Protein AF-0000000086681683 (afdb_homodimer)

Organism: NCBI:txid175570

Sequence (428 aa):
MKRRTIDIMFSLGAVVLAGLLLVAGLVLTSNANFANDYVQDQLAQQNITFKTADTLTEEERRSDCLVKYAGQKLTTGKQAEC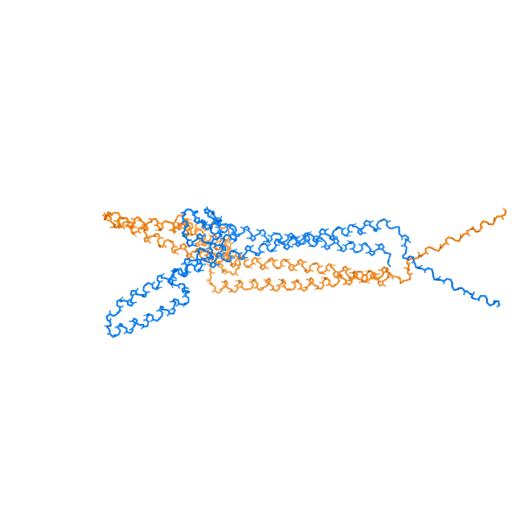YANEFIGLHLKSTAGGRTYAELGAVQTDLRAKIATAQQTNDPALADLQKQLTEVNAQRETVFKGETLRGLLLTSYGFSEFGAKAGQAATVAYLAAALLALLGIAGFAHAFVTPKSKGFAVPEPAAEKEAVTTMKRRTIDIMFSLGAVVLAGLLLVAGLVLTSNANFANDYVQDQLAQQNITFKTADTLTEEERRSDCLVKYAGQKLTTGKQAECYANEFIGLHLKSTAGGRTYAELGAVQTDLRAKIATAQQTNDPALADLQKQLTEVNAQRETVFKGETLRGLLLTSYGFSEFGAKAGQAATVAYLAAALLALLGIAGFAHAFVTPKSKGFAVPEPAAEKEAVTT

Secondary structure (DSSP, 8-state):
--HHHHHHHHHHHHHHHHHHHHHHHHHHHHHHHHHHHHHHHHHHHHT-BPPPGGG--HHHHT-HHHHHTTT-B--SHHHHHHIIIIIIHHHHHHGGGG--HHHHHHHHHHHHHHHHHHHHHT-TTHHHHHHHHHHHHHHHHHHHHHHHHHHHHHHHHHHHHHHHHHHHHHHHHHHHHHHHHHHHHHHHHHHHHS-TT-----------------/--HHHHHHHHHHHHHHHHHHHHHHHHHHHHHHHHHHHHHHHHHHHHT-BPPPGGG--HHHHT-HHHHHTTT-B--SHHHHHHIIIIIIHHHHHHGGGG--HHHHHHHHHHHHHHHHHHHHHT-TTHHHHHHHHHHHHHHHHHHHHHHHHHHHHHHHHHHHHHHHHHHHHHHHHHHHHHHHHHHHHHHHHHHHHS-TT-----------------

Solvent-accessible surface area (backbone atoms only — not comparable to full-atom values): 21533 Å² total; per-residue (Å²): 88,56,60,49,56,48,31,45,49,54,16,49,50,26,38,52,51,14,50,51,27,41,51,49,16,50,52,26,38,52,49,14,48,48,31,44,50,51,41,26,54,55,33,47,70,48,57,40,62,41,60,39,71,88,70,52,49,78,75,47,57,71,36,66,60,55,54,72,44,33,58,34,72,40,41,45,32,68,49,26,40,41,46,24,57,60,47,49,42,50,52,42,42,70,36,75,77,45,54,48,56,71,56,43,48,51,52,49,53,52,46,52,53,51,40,53,54,23,66,76,66,68,39,86,57,37,66,58,46,51,52,49,45,53,51,49,53,54,42,36,52,49,39,45,53,48,50,50,52,28,49,54,28,42,50,40,20,50,45,28,49,53,11,52,51,28,36,52,52,15,51,51,25,42,51,51,16,52,52,31,37,50,52,12,51,50,29,43,53,49,40,70,65,50,62,88,65,71,28,57,62,51,77,72,76,77,77,77,76,71,74,71,83,119,130,58,46,62,56,54,37,49,49,52,20,49,51,28,38,52,52,15,50,52,28,39,51,50,16,53,52,27,40,52,50,13,49,48,31,44,48,51,41,26,52,55,33,46,73,65,67,44,64,43,61,39,70,89,69,52,49,77,74,47,57,70,35,66,60,54,55,71,44,33,58,33,72,39,40,45,32,70,50,26,38,42,45,23,54,61,48,48,41,50,52,42,42,69,37,74,81,44,50,35,50,56,50,43,47,54,54,50,54,53,46,52,53,50,38,55,53,22,62,77,65,66,41,87,59,34,64,57,47,50,51,50,46,53,51,50,50,54,44,36,51,51,38,42,56,46,52,49,53,26,50,53,30,42,49,40,21,50,44,27,48,51,10,53,50,28,37,52,50,13,50,52,25,43,53,51,15,50,51,28,37,52,52,16,50,52,37,48,54,49,57,69,66,31,61,83,72,70,45,14,58,45,75,72,73,74,75,74,74,72,75,71,79,118

Structure (mmCIF, N/CA/C/O backbone):
data_AF-0000000086681683-model_v1
#
loop_
_entity.id
_entity.type
_entity.pdbx_description
1 polymer 'Four helix bundle sensory module for signal transduction'
#
loop_
_atom_site.group_PDB
_atom_site.id
_atom_site.type_symbol
_atom_site.label_atom_id
_atom_site.label_alt_id
_atom_site.label_comp_id
_atom_site.label_asym_id
_atom_site.label_entity_id
_atom_site.label_seq_id
_atom_site.pdbx_PDB_ins_code
_atom_site.Cartn_x
_atom_site.Cartn_y
_atom_site.Cartn_z
_atom_site.occupancy
_atom_site.B_iso_or_equiv
_atom_site.auth_seq_id
_atom_site.auth_comp_id
_atom_site.auth_asym_id
_atom_site.auth_atom_id
_atom_site.pdbx_PDB_model_num
ATOM 1 N N . MET A 1 1 ? 8.195 -53.75 -22.547 1 42.09 1 MET A N 1
ATOM 2 C CA . MET A 1 1 ? 7.473 -52.656 -23.188 1 42.09 1 MET A CA 1
ATOM 3 C C . MET A 1 1 ? 8.273 -52.094 -24.359 1 42.09 1 MET A C 1
ATOM 5 O O . MET A 1 1 ? 9.5 -52.062 -24.312 1 42.09 1 MET A O 1
ATOM 9 N N . LYS A 1 2 ? 7.73 -52.062 -25.438 1 54.22 2 LYS A N 1
ATOM 10 C CA . LYS A 1 2 ? 8.391 -51.625 -26.672 1 54.22 2 LYS A CA 1
ATOM 11 C C . LYS A 1 2 ? 8.859 -50.188 -26.547 1 54.22 2 LYS A C 1
ATOM 13 O O . LYS A 1 2 ? 8.25 -49.375 -25.828 1 54.22 2 LYS A O 1
ATOM 18 N N . ARG A 1 3 ? 10.078 -49.906 -26.672 1 60.25 3 ARG A N 1
ATOM 19 C CA . ARG A 1 3 ? 10.672 -48.562 -26.703 1 60.25 3 ARG A CA 1
ATOM 20 C C . ARG A 1 3 ? 9.656 -47.531 -27.156 1 60.25 3 ARG A C 1
ATOM 22 O O . ARG A 1 3 ? 9.594 -46.438 -26.594 1 60.25 3 ARG A O 1
ATOM 29 N N . ARG A 1 4 ? 8.812 -47.969 -27.984 1 61.84 4 ARG A N 1
ATOM 30 C CA . ARG A 1 4 ? 7.797 -47.062 -28.531 1 61.84 4 ARG A CA 1
ATOM 31 C C . ARG A 1 4 ? 6.797 -46.656 -27.453 1 61.84 4 ARG A C 1
ATOM 33 O O . ARG A 1 4 ? 6.395 -45.5 -27.375 1 61.84 4 ARG A O 1
ATOM 40 N N . THR A 1 5 ? 6.438 -47.594 -26.641 1 62.5 5 THR A N 1
ATOM 41 C CA . THR A 1 5 ? 5.465 -47.312 -25.578 1 62.5 5 THR A CA 1
ATOM 42 C C . THR A 1 5 ? 6.055 -46.344 -24.547 1 62.5 5 THR A C 1
ATOM 44 O O . THR A 1 5 ? 5.379 -45.438 -24.094 1 62.5 5 THR A O 1
ATOM 47 N N . ILE A 1 6 ? 7.297 -46.594 -24.25 1 64.69 6 ILE A N 1
ATOM 48 C CA . ILE A 1 6 ? 7.98 -45.719 -23.297 1 64.69 6 ILE A CA 1
ATOM 49 C C . ILE A 1 6 ? 8.102 -44.312 -23.859 1 64.69 6 ILE A C 1
ATOM 51 O O . ILE A 1 6 ? 7.84 -43.312 -23.156 1 64.69 6 ILE A O 1
ATOM 55 N N . ASP A 1 7 ? 8.461 -44.188 -25.094 1 66.88 7 ASP A N 1
ATOM 56 C CA . ASP A 1 7 ? 8.586 -42.906 -25.75 1 66.88 7 ASP A CA 1
ATOM 57 C C . ASP A 1 7 ? 7.254 -42.156 -25.766 1 66.88 7 ASP A C 1
ATOM 59 O O . ASP A 1 7 ? 7.215 -40.938 -25.547 1 66.88 7 ASP A O 1
ATOM 63 N N . ILE A 1 8 ? 6.219 -42.906 -25.906 1 67.19 8 ILE A N 1
ATOM 64 C CA . ILE A 1 8 ? 4.895 -42.281 -25.953 1 67.19 8 ILE A CA 1
ATOM 65 C C . ILE A 1 8 ? 4.496 -41.812 -24.562 1 67.19 8 ILE A C 1
ATOM 67 O O . ILE A 1 8 ? 3.953 -40.719 -24.406 1 67.19 8 ILE A O 1
ATOM 71 N N . MET A 1 9 ? 4.758 -42.594 -23.578 1 69 9 MET A N 1
ATOM 72 C CA . MET A 1 9 ? 4.414 -42.219 -22.219 1 69 9 MET A CA 1
ATOM 73 C C . MET A 1 9 ? 5.211 -41 -21.781 1 69 9 MET A C 1
ATOM 75 O O . MET A 1 9 ? 4.656 -40.062 -21.172 1 69 9 MET A O 1
ATOM 79 N N . PHE A 1 10 ? 6.504 -41.031 -22.031 1 68.88 10 PHE A N 1
ATOM 80 C CA . PHE A 1 10 ? 7.34 -39.906 -21.688 1 68.88 10 PHE A CA 1
ATOM 81 C C . PHE A 1 10 ? 6.879 -38.656 -22.453 1 68.88 10 PHE A C 1
ATOM 83 O O . PHE A 1 10 ? 6.844 -37.562 -21.891 1 68.88 10 PHE A O 1
ATOM 90 N N . SER A 1 11 ? 6.504 -38.906 -23.641 1 71.56 11 SER A N 1
ATOM 91 C CA . SER A 1 11 ? 6.062 -37.781 -24.469 1 71.56 11 SER A CA 1
ATOM 92 C C . SER A 1 11 ? 4.723 -37.219 -23.984 1 71.56 11 SER A C 1
ATOM 94 O O . SER A 1 11 ? 4.527 -36 -23.922 1 71.56 11 SER A O 1
ATOM 96 N N . LEU A 1 12 ? 3.928 -38.156 -23.609 1 73.31 12 LEU A N 1
ATOM 97 C CA . LEU A 1 12 ? 2.633 -37.719 -23.094 1 73.31 12 LEU A CA 1
ATOM 98 C C . LEU A 1 1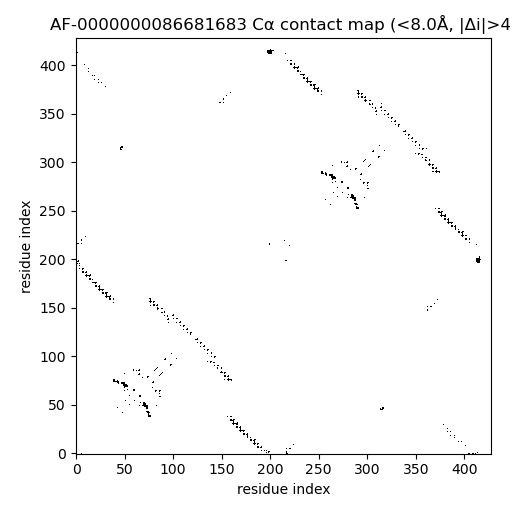2 ? 2.797 -37 -21.75 1 73.31 12 LEU A C 1
ATOM 100 O O . LEU A 1 12 ? 2.146 -35.969 -21.516 1 73.31 12 LEU A O 1
ATOM 104 N N . GLY A 1 13 ? 3.627 -37.562 -20.891 1 73.62 13 GLY A N 1
ATOM 105 C CA . GLY A 1 13 ? 3.92 -36.875 -19.641 1 73.62 13 GLY A CA 1
ATOM 106 C C . GLY A 1 13 ? 4.48 -35.5 -19.812 1 73.62 13 GLY A C 1
ATOM 107 O O . GLY A 1 13 ? 4.078 -34.562 -19.109 1 73.62 13 GLY A O 1
ATOM 108 N N . ALA A 1 14 ? 5.355 -35.438 -20.75 1 75.19 14 ALA A N 1
ATOM 109 C CA . ALA A 1 14 ? 5.98 -34.125 -21.031 1 75.19 14 ALA A CA 1
ATOM 110 C C . ALA A 1 14 ? 4.949 -33.125 -21.516 1 75.19 14 ALA A C 1
ATOM 112 O O . ALA A 1 14 ? 4.98 -31.953 -21.125 1 75.19 14 ALA A O 1
ATOM 113 N N . VAL A 1 15 ? 4.039 -33.5 -22.25 1 79 15 VAL A N 1
ATOM 114 C CA . VAL A 1 15 ? 3.025 -32.625 -22.812 1 79 15 VAL A CA 1
ATOM 115 C C . VAL A 1 15 ? 2.062 -32.188 -21.719 1 79 15 VAL A C 1
ATOM 117 O O . VAL A 1 15 ? 1.674 -31.016 -21.656 1 79 15 VAL A O 1
ATOM 120 N N . VAL A 1 16 ? 1.761 -33.156 -20.922 1 78.75 16 VAL A N 1
ATOM 121 C CA . VAL A 1 16 ? 0.862 -32.844 -19.812 1 78.75 16 VAL A CA 1
ATOM 122 C C . VAL A 1 16 ? 1.533 -31.828 -18.875 1 78.75 16 VAL A C 1
ATOM 124 O O . VAL A 1 16 ? 0.912 -30.859 -18.453 1 78.75 16 VAL A O 1
ATOM 127 N N . LEU A 1 17 ? 2.793 -32.031 -18.578 1 79.12 17 LEU A N 1
ATOM 128 C CA . LEU A 1 17 ? 3.537 -31.125 -17.719 1 79.12 17 LEU A CA 1
ATOM 129 C C . LEU A 1 17 ? 3.67 -29.75 -18.359 1 79.12 17 LEU A C 1
ATOM 131 O O . LEU A 1 17 ? 3.592 -28.734 -17.672 1 79.12 17 LEU A O 1
ATOM 135 N N . ALA A 1 18 ? 3.857 -29.797 -19.578 1 84.62 18 ALA A N 1
ATOM 136 C CA . ALA A 1 18 ? 3.926 -28.531 -20.312 1 84.62 18 ALA A CA 1
ATOM 137 C C . ALA A 1 18 ? 2.613 -27.766 -20.188 1 84.62 18 ALA A C 1
ATOM 139 O O . ALA A 1 18 ? 2.615 -26.547 -20 1 84.62 18 ALA A O 1
ATOM 140 N N . GLY A 1 19 ? 1.532 -28.453 -20.297 1 86 19 GLY A N 1
ATOM 141 C CA . GLY A 1 19 ? 0.23 -27.828 -20.141 1 86 19 GLY A CA 1
ATOM 142 C C . GLY A 1 19 ? 0.028 -27.234 -18.75 1 86 19 GLY A C 1
ATOM 143 O O . GLY A 1 19 ? -0.474 -26.109 -18.625 1 86 19 GLY A O 1
ATOM 144 N N . LEU A 1 20 ? 0.449 -27.938 -17.781 1 83 20 LEU A N 1
ATOM 145 C CA . LEU A 1 20 ? 0.34 -27.469 -16.406 1 83 20 LEU A CA 1
ATOM 146 C C . LEU A 1 20 ? 1.188 -26.219 -16.188 1 83 20 LEU A C 1
ATOM 148 O O . LEU A 1 20 ? 0.755 -25.281 -15.523 1 83 20 LEU A O 1
ATOM 152 N N . LEU A 1 21 ? 2.385 -26.219 -16.672 1 84.38 21 LEU A N 1
ATOM 153 C CA . LEU A 1 21 ? 3.266 -25.062 -16.547 1 84.38 21 LEU A CA 1
ATOM 154 C C . LEU A 1 21 ? 2.688 -23.875 -17.297 1 84.38 21 LEU A C 1
ATOM 156 O O . LEU A 1 21 ? 2.846 -22.734 -16.859 1 84.38 21 LEU A O 1
ATOM 160 N N . LEU A 1 22 ? 2.023 -24.156 -18.359 1 89.75 22 LEU A N 1
ATOM 161 C CA . LEU A 1 22 ? 1.377 -23.078 -19.094 1 89.75 22 LEU A CA 1
ATOM 162 C C . LEU A 1 22 ? 0.271 -22.438 -18.25 1 89.75 22 LEU A C 1
ATOM 164 O O . LEU A 1 22 ? 0.168 -21.219 -18.188 1 89.75 22 LEU A O 1
ATOM 168 N N . VAL A 1 23 ? -0.489 -23.328 -17.672 1 86.88 23 VAL A N 1
ATOM 169 C CA . VAL A 1 23 ? -1.563 -22.828 -16.812 1 86.88 23 VAL A CA 1
ATOM 170 C C . VAL A 1 23 ? -0.975 -22.047 -15.648 1 86.88 23 VAL A C 1
ATOM 172 O O . VAL A 1 23 ? -1.451 -20.953 -15.312 1 86.88 23 VAL A O 1
ATOM 175 N N . ALA A 1 24 ? 0.074 -22.547 -15.047 1 85 24 ALA A N 1
ATOM 176 C CA . ALA A 1 24 ? 0.754 -21.844 -13.953 1 85 24 ALA A CA 1
ATOM 177 C C . ALA A 1 24 ? 1.292 -20.5 -14.414 1 85 24 ALA A C 1
ATOM 179 O O . ALA A 1 24 ? 1.186 -19.5 -13.688 1 85 24 ALA A O 1
ATOM 180 N N . GLY A 1 25 ? 1.896 -20.516 -15.539 1 87.31 25 GLY A N 1
ATOM 181 C CA . GLY A 1 25 ? 2.377 -19.25 -16.094 1 87.31 25 GLY A CA 1
ATOM 182 C C . GLY A 1 25 ? 1.28 -18.219 -16.281 1 87.31 25 GLY A C 1
ATOM 183 O O . GLY A 1 25 ? 1.468 -17.047 -15.969 1 87.31 25 GLY A O 1
ATOM 184 N N . LEU A 1 26 ? 0.166 -18.703 -16.734 1 89.75 26 LEU A N 1
ATOM 185 C CA . LEU A 1 26 ? -0.966 -17.812 -16.938 1 89.75 26 LEU A CA 1
ATOM 186 C C . LEU A 1 26 ? -1.463 -17.234 -15.617 1 89.75 26 LEU A C 1
ATOM 188 O O . LEU A 1 26 ? -1.787 -16.047 -15.531 1 89.75 26 LEU A O 1
ATOM 192 N N . VAL A 1 27 ? -1.498 -18.031 -14.625 1 84.88 27 VAL A N 1
ATOM 193 C CA . VAL A 1 27 ? -1.917 -17.594 -13.305 1 84.88 27 VAL A CA 1
ATOM 194 C C . VAL A 1 27 ? -0.92 -16.562 -12.766 1 84.88 27 VAL A C 1
ATOM 196 O O . VAL A 1 27 ? -1.315 -15.508 -12.258 1 84.88 27 VAL A O 1
ATOM 199 N N . LEU A 1 28 ? 0.362 -16.859 -12.875 1 87.56 28 LEU A N 1
ATOM 200 C CA . LEU A 1 28 ? 1.403 -15.945 -12.406 1 87.56 28 LEU A CA 1
ATOM 201 C C . LEU A 1 28 ? 1.37 -14.633 -13.172 1 87.56 28 LEU A C 1
ATOM 203 O O . LEU A 1 28 ? 1.589 -13.562 -12.594 1 87.56 28 LEU A O 1
ATOM 207 N N . THR A 1 29 ? 1.09 -14.766 -14.469 1 90.69 29 THR A N 1
ATOM 208 C CA . THR A 1 29 ? 0.964 -13.547 -15.266 1 90.69 29 THR A CA 1
ATOM 209 C C . THR A 1 29 ? -0.213 -12.703 -14.789 1 90.69 29 THR A C 1
ATOM 211 O O . THR A 1 29 ? -0.102 -11.484 -14.672 1 90.69 29 THR A O 1
ATOM 214 N N . SER A 1 30 ? -1.309 -13.359 -14.531 1 88.06 30 SER A N 1
ATOM 215 C CA . SER A 1 30 ? -2.484 -12.664 -14.023 1 88.06 30 SER A CA 1
ATOM 216 C C . SER A 1 30 ? -2.188 -11.977 -12.695 1 88.06 30 SER A C 1
ATOM 218 O O . SER A 1 30 ? -2.627 -10.844 -12.469 1 88.06 30 SER A O 1
ATOM 220 N N . ASN A 1 31 ? -1.464 -12.602 -11.859 1 86.69 31 ASN A N 1
ATOM 221 C CA . ASN A 1 31 ? -1.084 -12.031 -10.57 1 86.69 31 ASN A CA 1
ATOM 222 C C . ASN A 1 31 ? -0.154 -10.836 -10.742 1 86.69 31 ASN A C 1
ATOM 224 O O . ASN A 1 31 ? -0.311 -9.812 -10.062 1 86.69 31 ASN A O 1
ATOM 228 N N . ALA A 1 32 ? 0.782 -11 -11.578 1 90 32 ALA A N 1
ATOM 229 C CA . ALA A 1 32 ? 1.729 -9.922 -11.852 1 90 32 ALA A CA 1
ATOM 230 C C . ALA A 1 32 ? 1.013 -8.688 -12.391 1 90 32 ALA A C 1
ATOM 232 O O . ALA A 1 32 ? 1.266 -7.566 -11.93 1 90 32 ALA A O 1
ATOM 233 N N . ASN A 1 33 ? 0.091 -8.969 -13.273 1 90.62 33 ASN A N 1
ATOM 234 C CA . ASN A 1 33 ? -0.658 -7.859 -13.867 1 90.62 33 ASN A CA 1
ATOM 235 C C . ASN A 1 33 ? -1.555 -7.18 -12.836 1 90.62 33 ASN A C 1
ATOM 237 O O . ASN A 1 33 ? -1.667 -5.953 -12.82 1 90.62 33 ASN A O 1
ATOM 241 N N . PHE A 1 34 ? -2.172 -7.922 -12.102 1 86.44 34 PHE A N 1
ATOM 242 C CA . PHE A 1 34 ? -3.016 -7.367 -11.047 1 86.44 34 PHE A CA 1
ATOM 243 C C . PHE A 1 34 ? -2.207 -6.457 -10.133 1 86.44 34 PHE A C 1
ATOM 245 O O . PHE A 1 34 ? -2.6 -5.316 -9.883 1 86.44 34 PHE A O 1
ATOM 252 N N . ALA A 1 35 ? -1.095 -6.93 -9.609 1 88.88 35 ALA A N 1
ATOM 253 C CA . ALA A 1 35 ? -0.259 -6.16 -8.688 1 88.88 35 ALA A CA 1
ATOM 254 C C . ALA A 1 35 ? 0.193 -4.852 -9.328 1 88.88 35 ALA A C 1
ATOM 256 O O . ALA A 1 35 ? 0.08 -3.783 -8.719 1 88.88 35 ALA A O 1
ATOM 257 N N . ASN A 1 36 ? 0.577 -4.941 -10.531 1 90 36 ASN A N 1
ATOM 258 C CA . ASN A 1 36 ? 1.089 -3.758 -11.219 1 90 36 ASN A CA 1
ATOM 259 C C . ASN A 1 36 ? -0.02 -2.748 -11.492 1 90 36 ASN A C 1
ATOM 261 O O . ASN A 1 36 ? 0.16 -1.547 -11.281 1 90 36 ASN A O 1
ATOM 265 N N . ASP A 1 37 ? -1.082 -3.26 -11.953 1 91.19 37 ASP A N 1
ATOM 266 C CA . ASP A 1 37 ? -2.199 -2.377 -12.281 1 91.19 37 ASP A CA 1
ATOM 267 C C . ASP A 1 37 ? -2.783 -1.744 -11.023 1 91.19 37 ASP A C 1
ATOM 269 O O . ASP A 1 37 ? -3.123 -0.559 -11.016 1 91.19 37 ASP A O 1
ATOM 273 N N . TYR A 1 38 ? -2.875 -2.59 -10.102 1 90.12 38 TYR A N 1
ATOM 274 C CA . TYR A 1 38 ? -3.43 -2.111 -8.836 1 90.12 38 TYR A CA 1
ATOM 275 C C . TYR A 1 38 ? -2.568 -1 -8.25 1 90.12 38 TYR A C 1
ATOM 277 O O . TYR A 1 38 ? -3.084 0.049 -7.855 1 90.12 38 TYR A O 1
ATOM 285 N N . VAL A 1 39 ? -1.274 -1.169 -8.195 1 93.25 39 VAL A N 1
ATOM 286 C CA . VAL A 1 39 ? -0.333 -0.191 -7.66 1 93.25 39 VAL A CA 1
ATOM 287 C C . VAL A 1 39 ? -0.378 1.084 -8.5 1 93.25 39 VAL A C 1
ATOM 289 O O . VAL A 1 39 ? -0.461 2.189 -7.961 1 93.25 39 VAL A O 1
ATOM 292 N N . GLN A 1 40 ? -0.43 0.943 -9.734 1 94.5 40 GLN A N 1
ATOM 293 C CA . GLN A 1 40 ? -0.457 2.094 -10.625 1 94.5 40 GLN A CA 1
ATOM 294 C C . GLN A 1 40 ? -1.726 2.918 -10.43 1 94.5 40 GLN A C 1
ATOM 296 O O . GLN A 1 40 ? -1.667 4.145 -10.32 1 94.5 40 GLN A O 1
ATOM 301 N N . ASP A 1 41 ? -2.799 2.229 -10.375 1 91.94 41 ASP A N 1
ATOM 302 C CA . ASP A 1 41 ? -4.082 2.908 -10.227 1 91.94 41 ASP A CA 1
ATOM 303 C C . ASP A 1 41 ? -4.156 3.66 -8.898 1 91.94 41 ASP A C 1
ATOM 305 O O . ASP A 1 41 ? -4.582 4.816 -8.859 1 91.94 41 ASP A O 1
ATOM 309 N N . GLN A 1 42 ? -3.717 2.994 -7.883 1 90.94 42 GLN A N 1
ATOM 310 C CA . GLN A 1 42 ? -3.768 3.609 -6.559 1 90.94 42 GLN A CA 1
ATOM 311 C C . GLN A 1 42 ? -2.834 4.812 -6.477 1 90.94 42 GLN A C 1
ATOM 313 O O . GLN A 1 42 ? -3.221 5.871 -5.973 1 90.94 42 GLN A O 1
ATOM 318 N N . LEU A 1 43 ? -1.646 4.703 -6.98 1 95 43 LEU A N 1
ATOM 319 C CA . LEU A 1 43 ? -0.681 5.793 -6.93 1 95 43 LEU A CA 1
ATOM 320 C C . LEU A 1 43 ? -1.127 6.957 -7.805 1 95 43 LEU A C 1
ATOM 322 O O . LEU A 1 43 ? -0.957 8.117 -7.434 1 95 43 LEU A O 1
ATOM 326 N N . ALA A 1 44 ? -1.779 6.688 -8.906 1 93.69 44 ALA A N 1
ATOM 327 C CA . ALA A 1 44 ? -2.279 7.734 -9.789 1 93.69 44 ALA A CA 1
ATOM 328 C C . ALA A 1 44 ? -3.373 8.555 -9.109 1 93.69 44 ALA A C 1
ATOM 330 O O . ALA A 1 44 ? -3.441 9.773 -9.281 1 93.69 44 ALA A O 1
ATOM 331 N N . GLN A 1 45 ? -4.156 7.898 -8.32 1 90.56 45 GLN A N 1
ATOM 332 C CA . GLN A 1 45 ? -5.254 8.57 -7.633 1 90.56 45 GLN A CA 1
ATOM 333 C C . GLN A 1 45 ? -4.727 9.523 -6.559 1 90.56 45 GLN A C 1
ATOM 335 O O . GLN A 1 45 ? -5.387 10.5 -6.219 1 90.56 45 GLN A O 1
ATOM 340 N N . GLN A 1 46 ? -3.545 9.242 -6.031 1 91.25 46 GLN A N 1
ATOM 341 C CA . GLN A 1 46 ? -2.957 10.117 -5.02 1 91.25 46 GLN A CA 1
ATOM 342 C C . GLN A 1 46 ? -2.439 11.406 -5.641 1 91.25 46 GLN A C 1
ATOM 344 O O . GLN A 1 46 ? -2.211 12.391 -4.938 1 91.25 46 GLN A O 1
ATOM 349 N N . ASN A 1 47 ? -2.244 11.414 -6.906 1 93.44 47 ASN A N 1
ATOM 350 C CA . ASN A 1 47 ? -1.879 12.586 -7.699 1 93.44 47 ASN A CA 1
ATOM 351 C C . ASN A 1 47 ? -0.654 13.289 -7.121 1 93.44 47 ASN A C 1
ATOM 353 O O . ASN A 1 47 ? -0.668 14.508 -6.93 1 93.44 47 ASN A O 1
ATOM 357 N N . ILE A 1 48 ? 0.345 12.492 -6.805 1 95.25 48 ILE A N 1
ATOM 358 C CA . ILE A 1 48 ? 1.625 13.031 -6.359 1 95.25 48 ILE A CA 1
ATOM 359 C C . ILE A 1 48 ? 2.52 13.297 -7.57 1 95.25 48 ILE A C 1
ATOM 361 O O . ILE A 1 48 ? 2.584 12.484 -8.492 1 95.25 48 ILE A O 1
ATOM 365 N N . THR A 1 49 ? 3.102 14.461 -7.582 1 96.06 49 THR A N 1
ATOM 366 C CA . THR A 1 49 ? 4.059 14.812 -8.625 1 96.06 49 THR A CA 1
ATOM 367 C C . THR A 1 49 ? 5.418 15.148 -8.031 1 96.06 49 THR A C 1
ATOM 369 O O . THR A 1 49 ? 5.5 15.859 -7.023 1 96.06 49 THR A O 1
ATOM 372 N N . PHE A 1 50 ? 6.461 14.617 -8.68 1 97.31 50 PHE A N 1
ATOM 373 C CA . PHE A 1 50 ? 7.809 14.992 -8.273 1 97.31 50 PHE A CA 1
ATOM 374 C C . PHE A 1 50 ? 8.062 16.469 -8.555 1 97.31 50 PHE A C 1
ATOM 376 O O . PHE A 1 50 ? 7.531 17.031 -9.516 1 97.31 50 PHE A O 1
ATOM 383 N N . LYS A 1 51 ? 8.914 17.031 -7.723 1 95.19 51 LYS A N 1
ATOM 384 C CA . LYS A 1 51 ? 9.367 18.391 -8.008 1 95.19 51 LYS A CA 1
ATOM 385 C C . LYS A 1 51 ? 10.031 18.469 -9.375 1 95.19 51 LYS A C 1
ATOM 387 O O . LYS A 1 51 ? 10.633 17.484 -9.844 1 95.19 51 LYS A O 1
ATOM 392 N N . THR A 1 52 ? 9.898 19.656 -10.016 1 96.19 52 THR A N 1
ATOM 393 C CA . THR A 1 52 ? 10.602 19.844 -11.281 1 96.19 52 THR A CA 1
ATOM 394 C C . THR A 1 52 ? 12.102 20.031 -11.047 1 96.19 52 THR A C 1
ATOM 396 O O . THR A 1 52 ? 12.523 20.391 -9.945 1 96.19 52 THR A O 1
ATOM 399 N N . ALA A 1 53 ? 12.852 19.781 -12.07 1 95.88 53 ALA A N 1
ATOM 400 C CA . ALA A 1 53 ? 14.312 19.812 -11.953 1 95.88 53 ALA A CA 1
ATOM 401 C C . ALA A 1 53 ? 14.797 21.172 -11.445 1 95.88 53 ALA A C 1
ATOM 403 O O . ALA A 1 53 ? 15.734 21.234 -10.648 1 95.88 53 ALA A O 1
ATOM 404 N N . ASP A 1 54 ? 14.156 22.25 -11.789 1 95.75 54 ASP A N 1
ATOM 405 C CA . ASP A 1 54 ? 14.594 23.594 -11.461 1 95.75 54 ASP A CA 1
ATOM 406 C C . ASP A 1 54 ? 14.227 23.969 -10.023 1 95.75 54 ASP A C 1
ATOM 408 O O . ASP A 1 54 ? 14.742 24.938 -9.477 1 95.75 54 ASP A O 1
ATOM 412 N N . THR A 1 55 ? 13.367 23.156 -9.422 1 94.25 55 THR A N 1
ATOM 413 C CA . THR A 1 55 ? 12.906 23.5 -8.086 1 94.25 55 THR A CA 1
ATOM 414 C C . THR A 1 55 ? 13.57 22.609 -7.039 1 94.25 55 THR A C 1
ATOM 416 O O . THR A 1 55 ? 13.344 22.781 -5.836 1 94.25 55 THR A O 1
ATOM 419 N N . LEU A 1 56 ? 14.391 21.672 -7.43 1 96.12 56 LEU A N 1
ATOM 420 C CA . LEU A 1 56 ? 15.094 20.812 -6.488 1 96.12 56 LEU A CA 1
ATOM 421 C C . LEU A 1 56 ? 16.141 21.609 -5.699 1 96.12 56 LEU A C 1
ATOM 423 O O . LEU A 1 56 ? 16.859 22.438 -6.266 1 96.12 56 LEU A O 1
ATOM 427 N N . THR A 1 57 ? 16.125 21.344 -4.445 1 95.25 57 THR A N 1
ATOM 428 C CA . THR A 1 57 ? 17.188 21.922 -3.631 1 95.25 57 THR A CA 1
ATOM 429 C C . THR A 1 57 ? 18.516 21.234 -3.916 1 95.25 57 THR A C 1
ATOM 431 O O . THR A 1 57 ? 18.562 20.203 -4.57 1 95.25 57 THR A O 1
ATOM 434 N N . GLU A 1 58 ? 19.578 21.844 -3.367 1 95.5 58 GLU A N 1
ATOM 435 C CA . GLU A 1 58 ? 20.906 21.266 -3.545 1 95.5 58 GLU A CA 1
ATOM 436 C C . GLU A 1 58 ? 20.984 19.875 -2.93 1 95.5 58 GLU A C 1
ATOM 438 O O . GLU A 1 58 ? 21.562 18.953 -3.516 1 95.5 58 GLU A O 1
ATOM 443 N N . GLU A 1 59 ? 20.359 19.688 -1.816 1 94.75 59 GLU A N 1
ATOM 444 C CA . GLU A 1 59 ? 20.359 18.391 -1.142 1 94.75 59 GLU A CA 1
ATOM 445 C C . GLU A 1 59 ? 19.562 17.359 -1.924 1 94.75 59 GLU A C 1
ATOM 447 O O . GLU A 1 59 ? 19.969 16.203 -2.045 1 94.75 59 GLU A O 1
ATOM 452 N N . GLU A 1 60 ? 18.469 17.734 -2.451 1 95.88 60 GLU A N 1
ATOM 453 C CA . GLU A 1 60 ? 17.609 16.844 -3.225 1 95.88 60 GLU A CA 1
ATOM 454 C C . GLU A 1 60 ? 18.281 16.406 -4.52 1 95.88 60 GLU A C 1
ATOM 456 O O . GLU A 1 60 ? 18.094 15.281 -4.984 1 95.88 60 GLU A O 1
ATOM 461 N N . ARG A 1 61 ? 19.094 17.25 -5.102 1 96.31 61 ARG A N 1
ATOM 462 C CA . ARG A 1 61 ? 19.766 17 -6.375 1 96.31 61 ARG A CA 1
ATOM 463 C C . ARG A 1 61 ? 20.828 15.906 -6.234 1 96.31 61 ARG A C 1
ATOM 465 O O . ARG A 1 61 ? 21.25 15.312 -7.227 1 96.31 61 ARG A O 1
ATOM 472 N N . ARG A 1 62 ? 21.172 15.648 -5.043 1 95.56 62 ARG A N 1
ATOM 473 C CA . ARG A 1 62 ? 22.172 14.609 -4.812 1 95.56 62 ARG A CA 1
ATOM 474 C C . ARG A 1 62 ? 21.578 13.219 -5.008 1 95.56 62 ARG A C 1
ATOM 476 O O . ARG A 1 62 ? 22.312 12.234 -5.117 1 95.56 62 ARG A O 1
ATOM 483 N N . SER A 1 63 ? 20.297 13.148 -4.961 1 96.38 63 SER A N 1
ATOM 484 C CA . SER A 1 63 ? 19.625 11.883 -5.223 1 96.38 63 SER A CA 1
ATOM 485 C C . SER A 1 63 ? 19.422 11.664 -6.715 1 96.38 63 SER A C 1
ATOM 487 O O . SER A 1 63 ? 18.672 12.391 -7.359 1 96.38 63 SER A O 1
ATOM 489 N N . ASP A 1 64 ? 19.953 10.617 -7.23 1 97.25 64 ASP A N 1
ATOM 490 C CA . ASP A 1 64 ? 19.875 10.328 -8.656 1 97.25 64 ASP A CA 1
ATOM 491 C C . ASP A 1 64 ? 18.422 10.102 -9.094 1 97.25 64 ASP A C 1
ATOM 493 O O . ASP A 1 64 ? 18.031 10.539 -10.172 1 97.25 64 ASP A O 1
ATOM 497 N N . CYS A 1 65 ? 17.703 9.453 -8.266 1 97.56 65 CYS A N 1
ATOM 498 C CA . CYS A 1 65 ? 16.359 9.109 -8.695 1 97.56 65 CYS A CA 1
ATOM 499 C C . CYS A 1 65 ? 15.438 10.328 -8.656 1 97.56 65 CYS A C 1
ATOM 501 O O . CYS A 1 65 ? 14.523 10.453 -9.469 1 97.56 65 CYS A O 1
ATOM 503 N N . LEU A 1 66 ? 15.664 11.242 -7.73 1 98.12 66 LEU A N 1
ATOM 504 C CA . LEU A 1 66 ? 14.859 12.461 -7.719 1 98.12 66 LEU A CA 1
ATOM 505 C C . LEU A 1 66 ? 15.133 13.297 -8.969 1 98.12 66 LEU A C 1
ATOM 507 O O . LEU A 1 66 ? 14.219 13.93 -9.5 1 98.12 66 LEU A O 1
ATOM 511 N N . VAL A 1 67 ? 16.359 13.328 -9.391 1 98.25 67 VAL A N 1
ATOM 512 C CA . VAL A 1 67 ? 16.703 14.031 -10.625 1 98.25 67 VAL A CA 1
ATOM 513 C C . VAL A 1 67 ? 16.062 13.32 -11.82 1 98.25 67 VAL A C 1
ATOM 515 O O . VAL A 1 67 ? 15.461 13.961 -12.68 1 98.25 67 VAL A O 1
ATOM 518 N N . LYS A 1 68 ? 16.188 12.062 -11.836 1 98.12 68 LYS A N 1
ATOM 519 C CA . LYS A 1 68 ? 15.664 11.242 -12.93 1 98.12 68 LYS A CA 1
ATOM 520 C C . LYS A 1 68 ? 14.156 11.43 -13.086 1 98.12 68 LYS A C 1
ATOM 522 O O . LYS A 1 68 ? 13.656 11.531 -14.203 1 98.12 68 LYS A O 1
ATOM 527 N N . TYR A 1 69 ? 13.422 11.469 -11.969 1 98.38 69 TYR A N 1
ATOM 528 C CA . TYR A 1 69 ? 11.961 11.484 -12.031 1 98.38 69 TYR A CA 1
ATOM 529 C C . TYR A 1 69 ? 11.43 12.906 -11.922 1 98.38 69 TYR A C 1
ATOM 531 O O . TYR A 1 69 ? 10.219 13.117 -11.773 1 98.38 69 TYR A O 1
ATOM 539 N N . ALA A 1 70 ? 12.242 13.875 -12.062 1 98.12 70 ALA A N 1
ATOM 540 C CA . ALA A 1 70 ? 11.836 15.266 -11.883 1 98.12 70 ALA A CA 1
ATOM 541 C C . ALA A 1 70 ? 10.695 15.633 -12.82 1 98.12 70 ALA A C 1
ATOM 543 O O . ALA A 1 70 ? 10.75 15.352 -14.023 1 98.12 70 ALA A O 1
ATOM 544 N N . GLY A 1 71 ? 9.633 16.203 -12.227 1 97.38 71 GLY A N 1
ATOM 545 C CA . GLY A 1 71 ? 8.508 16.703 -13 1 97.38 71 GLY A CA 1
ATOM 546 C C . GLY A 1 71 ? 7.508 15.625 -13.375 1 97.38 71 GLY A C 1
ATOM 547 O O . GLY A 1 71 ? 6.445 15.914 -13.93 1 97.38 71 GLY A O 1
ATOM 548 N N . GLN A 1 72 ? 7.766 14.43 -13.016 1 97.81 72 GLN A N 1
ATOM 549 C CA . GLN A 1 72 ? 6.902 13.32 -13.414 1 97.81 72 GLN A CA 1
ATOM 550 C C . GLN A 1 72 ? 5.855 13.031 -12.344 1 97.81 72 GLN A C 1
ATOM 552 O O . GLN A 1 72 ? 6.066 13.312 -11.164 1 97.81 72 GLN A O 1
ATOM 557 N N . LYS A 1 73 ? 4.77 12.422 -12.828 1 97.69 73 LYS A N 1
ATOM 558 C CA . LYS A 1 73 ? 3.783 11.883 -11.898 1 97.69 73 LYS A CA 1
ATOM 559 C C . LYS A 1 73 ? 4.281 10.586 -11.258 1 97.69 73 LYS A C 1
ATOM 561 O O . LYS A 1 73 ? 4.945 9.781 -11.914 1 97.69 73 LYS A O 1
ATOM 566 N N . LEU A 1 74 ? 3.965 10.43 -9.961 1 98.06 74 LEU A N 1
ATOM 567 C CA . LEU A 1 74 ? 4.309 9.211 -9.234 1 98.06 74 LEU A CA 1
ATOM 568 C C . LEU A 1 74 ? 3.26 8.133 -9.461 1 98.06 74 LEU A C 1
ATOM 570 O O . LEU A 1 74 ? 2.186 8.164 -8.859 1 98.06 74 LEU A O 1
ATOM 574 N N . THR A 1 75 ? 3.635 7.059 -10.336 1 97.69 75 THR A N 1
ATOM 575 C CA . THR A 1 75 ? 2.607 6.082 -10.672 1 97.69 75 THR A CA 1
ATOM 576 C C . THR A 1 75 ? 3.18 4.668 -10.648 1 97.69 75 THR A C 1
ATOM 578 O O . THR A 1 75 ? 2.484 3.705 -10.984 1 97.69 75 THR A O 1
ATOM 581 N N . THR A 1 76 ? 4.461 4.594 -10.266 1 96.75 76 THR A N 1
ATOM 582 C CA . THR A 1 76 ? 5.047 3.26 -10.242 1 96.75 76 THR A CA 1
ATOM 583 C C . THR A 1 76 ? 5.645 2.959 -8.867 1 96.75 76 THR A C 1
ATOM 585 O O . THR A 1 76 ? 5.938 3.877 -8.102 1 96.75 76 THR A O 1
ATOM 588 N N . GLY A 1 77 ? 5.848 1.645 -8.664 1 96.88 77 GLY A N 1
ATOM 589 C CA . GLY A 1 77 ? 6.465 1.23 -7.414 1 96.88 77 GLY A CA 1
ATOM 590 C C . GLY A 1 77 ? 7.855 1.799 -7.215 1 96.88 77 GLY A C 1
ATOM 591 O O . GLY A 1 77 ? 8.203 2.24 -6.117 1 96.88 77 GLY A O 1
ATOM 592 N N . LYS A 1 78 ? 8.664 1.798 -8.227 1 96.81 78 LYS A N 1
ATOM 593 C CA . LYS A 1 78 ? 10.031 2.312 -8.133 1 96.81 78 LYS A CA 1
ATOM 594 C C . LYS A 1 78 ? 10.031 3.811 -7.84 1 96.81 78 LYS A C 1
ATOM 596 O O . LYS A 1 78 ? 10.875 4.297 -7.086 1 96.81 78 LYS A O 1
ATOM 601 N N . GLN A 1 79 ? 9.109 4.496 -8.461 1 98.06 79 GLN A N 1
ATOM 602 C CA . GLN A 1 79 ? 8.953 5.914 -8.148 1 98.06 79 GLN A CA 1
ATOM 603 C C . GLN A 1 79 ? 8.547 6.113 -6.691 1 98.06 79 GLN A C 1
ATOM 605 O O . GLN A 1 79 ? 9.023 7.035 -6.027 1 98.06 79 GLN A O 1
ATOM 610 N N . ALA A 1 80 ? 7.625 5.27 -6.195 1 98.31 80 ALA A N 1
ATOM 611 C CA . ALA A 1 80 ? 7.18 5.34 -4.805 1 98.31 80 ALA A CA 1
ATOM 612 C C . ALA A 1 80 ? 8.344 5.117 -3.846 1 98.31 80 ALA A C 1
ATOM 614 O O . ALA A 1 80 ? 8.461 5.812 -2.832 1 98.31 80 ALA A O 1
ATOM 615 N N . GLU A 1 81 ? 9.203 4.203 -4.168 1 97.94 81 GLU A N 1
ATOM 616 C CA . GLU A 1 81 ? 10.391 3.949 -3.352 1 97.94 81 GLU A CA 1
ATOM 617 C C . GLU A 1 81 ? 11.305 5.172 -3.311 1 97.94 81 GLU A C 1
ATOM 619 O O . GLU A 1 81 ? 11.789 5.555 -2.244 1 97.94 81 GLU A O 1
ATOM 624 N N . CYS A 1 82 ? 11.539 5.711 -4.457 1 98.5 82 CYS A N 1
ATOM 625 C CA . CYS A 1 82 ? 12.391 6.891 -4.559 1 98.5 82 CYS A CA 1
ATOM 626 C C . CYS A 1 82 ? 11.82 8.047 -3.738 1 98.5 82 CYS A C 1
ATOM 628 O O . CYS A 1 82 ? 12.531 8.648 -2.934 1 98.5 82 CYS A O 1
ATOM 630 N N . TYR A 1 83 ? 10.539 8.328 -3.945 1 98.44 83 TYR A N 1
ATOM 631 C CA . TYR A 1 83 ? 9.891 9.43 -3.246 1 98.44 83 TYR A CA 1
ATOM 632 C C . TYR A 1 83 ? 9.922 9.219 -1.737 1 98.44 83 TYR A C 1
ATOM 634 O O . TYR A 1 83 ? 10.203 10.141 -0.976 1 98.44 83 TYR A O 1
ATOM 642 N N . ALA A 1 84 ? 9.633 7.961 -1.299 1 97.75 84 ALA A N 1
ATOM 643 C CA . ALA A 1 84 ? 9.586 7.609 0.119 1 97.75 84 ALA A CA 1
ATOM 644 C C . ALA A 1 84 ? 10.953 7.785 0.769 1 97.75 84 ALA A C 1
ATOM 646 O O . ALA A 1 84 ? 11.078 8.453 1.797 1 97.75 84 ALA A O 1
ATOM 647 N N . ASN A 1 85 ? 11.969 7.297 0.164 1 97 85 ASN A N 1
ATOM 648 C CA . ASN A 1 85 ? 13.273 7.219 0.808 1 97 85 ASN A CA 1
ATOM 649 C C . ASN A 1 85 ? 14.086 8.492 0.586 1 97 85 ASN A C 1
ATOM 651 O O . ASN A 1 85 ? 14.734 8.992 1.508 1 97 85 ASN A O 1
ATOM 655 N N . GLU A 1 86 ? 13.953 9.07 -0.616 1 97.19 86 GLU A N 1
ATOM 656 C CA . GLU A 1 86 ? 14.891 10.117 -0.983 1 97.19 86 GLU A CA 1
ATOM 657 C C . GLU A 1 86 ? 14.266 11.5 -0.838 1 97.19 86 GLU A C 1
ATOM 659 O O . GLU A 1 86 ? 14.969 12.508 -0.762 1 97.19 86 GLU A O 1
ATOM 664 N N . PHE A 1 87 ? 12.984 11.57 -0.868 1 96.88 87 PHE A N 1
ATOM 665 C CA . PHE A 1 87 ? 12.352 12.867 -0.652 1 96.88 87 PHE A CA 1
ATOM 666 C C . PHE A 1 87 ? 11.812 12.977 0.766 1 96.88 87 PHE A C 1
ATOM 668 O O . PHE A 1 87 ? 12.258 13.82 1.546 1 96.88 87 PHE A O 1
ATOM 675 N N . ILE A 1 88 ? 10.859 12.102 1.112 1 95.81 88 ILE A N 1
ATOM 676 C CA . ILE A 1 88 ? 10.258 12.172 2.439 1 95.81 88 ILE A CA 1
ATOM 677 C C . ILE A 1 88 ? 11.305 11.859 3.5 1 95.81 88 ILE A C 1
ATOM 679 O O . ILE A 1 88 ? 11.414 12.57 4.504 1 95.81 88 ILE A O 1
ATOM 683 N N . GLY A 1 89 ? 12.094 10.789 3.221 1 94.56 89 GLY A N 1
ATOM 684 C CA . GLY A 1 89 ? 13.141 10.43 4.156 1 94.56 89 GLY A CA 1
ATOM 685 C C . GLY A 1 89 ? 14.117 11.555 4.43 1 94.56 89 GLY A C 1
ATOM 686 O O . GLY A 1 89 ? 14.484 11.797 5.578 1 94.56 89 GLY A O 1
ATOM 687 N N . LEU A 1 90 ? 14.484 12.242 3.4 1 93.31 90 LEU A N 1
ATOM 688 C CA . LEU A 1 90 ? 15.398 13.375 3.525 1 93.31 90 LEU A CA 1
ATOM 689 C C . LEU A 1 90 ? 14.797 14.469 4.398 1 93.31 90 LEU A C 1
ATOM 691 O O . LEU A 1 90 ? 15.469 15.008 5.277 1 93.31 90 LEU A O 1
ATOM 695 N N . HIS A 1 91 ? 13.5 14.797 4.246 1 91.25 91 HIS A N 1
ATOM 696 C CA . HIS A 1 91 ? 12.852 15.875 4.984 1 91.25 91 HIS A CA 1
ATOM 697 C C . HIS A 1 91 ? 12.602 15.469 6.438 1 91.25 91 HIS A C 1
ATOM 699 O O . HIS A 1 91 ? 12.656 16.312 7.336 1 91.25 91 HIS A O 1
ATOM 705 N N . LEU A 1 92 ? 12.406 14.188 6.641 1 93.31 92 LEU A N 1
ATOM 706 C CA . LEU A 1 92 ? 12.25 13.711 8.008 1 93.31 92 LEU A CA 1
ATOM 707 C C . LEU A 1 92 ? 13.555 13.828 8.781 1 93.31 92 LEU A C 1
ATOM 709 O O . LEU A 1 92 ? 13.555 14.125 9.977 1 93.31 92 LEU A O 1
ATOM 713 N N . LYS A 1 93 ? 14.664 13.672 8.102 1 91.12 93 LYS A N 1
ATOM 714 C CA . LYS A 1 93 ? 15.969 13.805 8.742 1 91.12 93 LYS A CA 1
ATOM 715 C C . LYS A 1 93 ? 16.219 15.25 9.188 1 91.12 93 LYS A C 1
ATOM 717 O O . LYS A 1 93 ? 16.875 15.484 10.195 1 91.12 93 LYS A O 1
ATOM 722 N N . SER A 1 94 ? 15.633 16.141 8.43 1 88.56 94 SER A N 1
ATOM 723 C CA . SER A 1 94 ? 15.828 17.547 8.75 1 88.56 94 SER A CA 1
ATOM 724 C C . SER A 1 94 ? 14.828 18.016 9.805 1 88.56 94 SER A C 1
ATOM 726 O O . SER A 1 94 ? 15.008 19.078 10.406 1 88.56 94 SER A O 1
ATOM 728 N N . THR A 1 95 ? 13.844 17.125 9.914 1 89.31 95 THR A N 1
ATOM 729 C CA . THR A 1 95 ? 12.844 17.438 10.922 1 89.31 95 THR A CA 1
ATOM 730 C C . THR A 1 95 ? 13.273 16.922 12.297 1 89.31 95 THR A C 1
ATOM 732 O O . THR A 1 95 ? 13.656 15.758 12.438 1 89.31 95 THR A O 1
ATOM 735 N N . ALA A 1 96 ? 13.242 17.703 13.297 1 86.25 96 ALA A N 1
ATOM 736 C CA . ALA A 1 96 ? 13.531 17.375 14.695 1 86.25 96 ALA A CA 1
ATOM 737 C C . ALA A 1 96 ? 14.875 16.688 14.828 1 86.25 96 ALA A C 1
ATOM 739 O O . ALA A 1 96 ? 15.031 15.758 15.633 1 86.25 96 ALA A O 1
ATOM 740 N N . GLY A 1 97 ? 15.82 16.969 13.93 1 86.81 97 GLY A N 1
ATOM 741 C CA . GLY A 1 97 ? 17.172 16.438 14.039 1 86.81 97 GLY A CA 1
ATOM 742 C C . GLY A 1 97 ? 17.266 14.969 13.664 1 86.81 97 GLY A C 1
ATOM 743 O O . GLY A 1 97 ? 18.156 14.266 14.141 1 86.81 97 GLY A O 1
ATOM 744 N N . GLY A 1 98 ? 16.281 14.469 13.047 1 90.75 98 GLY A N 1
ATOM 745 C CA . GLY A 1 98 ? 16.328 13.094 12.586 1 90.75 98 GLY A CA 1
ATOM 746 C C . GLY A 1 98 ? 15.742 12.109 13.586 1 90.75 98 GLY A C 1
ATOM 747 O O . GLY A 1 98 ? 15.789 10.898 13.375 1 90.75 98 GLY A O 1
ATOM 748 N N . ARG A 1 99 ? 15.188 12.602 14.625 1 92.75 99 ARG A N 1
ATOM 749 C CA . ARG A 1 99 ? 14.602 11.711 15.617 1 92.75 99 ARG A CA 1
ATOM 750 C C . ARG A 1 99 ? 13.336 11.055 15.086 1 92.75 99 ARG A C 1
ATOM 752 O O . ARG A 1 99 ? 12.555 11.695 14.375 1 92.75 99 ARG A O 1
ATOM 759 N N . THR A 1 100 ? 13.172 9.844 15.531 1 92.75 100 THR A N 1
ATOM 760 C CA . THR A 1 100 ? 11.977 9.109 15.141 1 92.75 100 THR A CA 1
ATOM 761 C C . THR A 1 100 ? 10.781 9.531 15.992 1 92.75 100 THR A C 1
ATOM 763 O O . THR A 1 100 ? 10.93 10.266 16.969 1 92.75 100 THR A O 1
ATOM 766 N N . TYR A 1 101 ? 9.602 9.078 15.547 1 94.44 101 TYR A N 1
ATOM 767 C CA . TYR A 1 101 ? 8.375 9.336 16.281 1 94.44 101 TYR A CA 1
ATOM 768 C C . TYR A 1 101 ? 8.484 8.875 17.734 1 94.44 101 TYR A C 1
ATOM 770 O O . TYR A 1 101 ? 8.094 9.594 18.656 1 94.44 101 TYR A O 1
ATOM 778 N N . ALA A 1 102 ? 9.023 7.664 17.953 1 94.5 102 ALA A N 1
ATOM 779 C CA . ALA A 1 102 ? 9.164 7.082 19.281 1 94.5 102 ALA A CA 1
ATOM 780 C C . ALA A 1 102 ? 10.133 7.891 20.141 1 94.5 102 ALA A C 1
ATOM 782 O O . ALA A 1 102 ? 9.875 8.141 21.312 1 94.5 102 ALA A O 1
ATOM 783 N N . GLU A 1 103 ? 11.219 8.352 19.5 1 94.44 103 GLU A N 1
ATOM 784 C CA . GLU A 1 103 ? 12.219 9.133 20.219 1 94.44 103 GLU A CA 1
ATOM 785 C C . GLU A 1 103 ? 11.648 10.484 20.656 1 94.44 103 GLU A C 1
ATOM 787 O O . GLU A 1 103 ? 11.914 10.945 21.766 1 94.44 103 GLU A O 1
ATOM 792 N N . LEU A 1 104 ? 10.859 11.086 19.766 1 95.69 104 LEU A N 1
ATOM 793 C CA . LEU A 1 104 ? 10.227 12.359 20.109 1 95.69 104 LEU A CA 1
ATOM 794 C C . LEU A 1 104 ? 9.203 12.18 21.219 1 95.69 104 LEU A C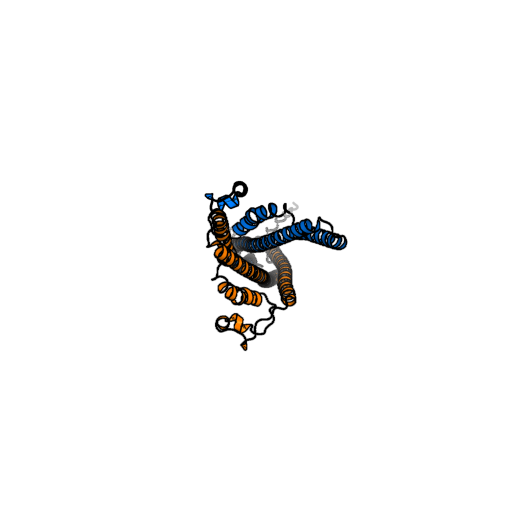 1
ATOM 796 O O . LEU A 1 104 ? 8.969 13.094 22.016 1 95.69 104 LEU A O 1
ATOM 800 N N . GLY A 1 105 ? 8.648 11.023 21.281 1 95.44 105 GLY A N 1
ATOM 801 C CA . GLY A 1 105 ? 7.75 10.719 22.391 1 95.44 105 GLY A CA 1
ATOM 802 C C . GLY A 1 105 ? 8.43 10.758 23.734 1 95.44 105 GLY A C 1
ATOM 803 O O . GLY A 1 105 ? 7.855 11.258 24.703 1 95.44 105 GLY A O 1
ATOM 804 N N . ALA A 1 106 ? 9.602 10.25 23.75 1 95.31 106 ALA A N 1
ATOM 805 C CA . ALA A 1 106 ? 10.375 10.281 24.984 1 95.31 106 ALA A CA 1
ATOM 806 C C . ALA A 1 106 ? 10.695 11.711 25.406 1 95.31 106 ALA A C 1
ATOM 808 O O . ALA A 1 106 ? 10.617 12.055 26.594 1 95.31 106 ALA A O 1
ATOM 809 N N . VAL A 1 107 ? 11.047 12.539 24.453 1 95.5 107 VAL A N 1
ATOM 810 C CA . VAL A 1 107 ? 11.336 13.945 24.703 1 95.5 107 VAL A CA 1
ATOM 811 C C . VAL A 1 107 ? 10.078 14.633 25.234 1 95.5 107 VAL A C 1
ATOM 813 O O . VAL A 1 107 ? 10.156 15.438 26.172 1 95.5 107 VAL A O 1
ATOM 816 N N . GLN A 1 108 ? 8.977 14.383 24.625 1 96.44 108 GLN A N 1
ATOM 817 C CA . GLN A 1 108 ? 7.695 14.938 25.047 1 96.44 108 GLN A CA 1
ATOM 818 C C . GLN A 1 108 ? 7.395 14.594 26.5 1 96.44 108 GLN A C 1
ATOM 820 O O . GLN A 1 108 ? 6.984 15.461 27.281 1 96.44 108 GLN A O 1
ATOM 825 N N . THR A 1 109 ? 7.605 13.367 26.859 1 96.56 109 THR A N 1
ATOM 826 C CA . THR A 1 109 ? 7.336 12.891 28.203 1 96.56 109 THR A CA 1
ATOM 827 C C . THR A 1 109 ? 8.242 13.586 29.219 1 96.56 109 THR A C 1
ATOM 829 O O . THR A 1 109 ? 7.781 14.008 30.281 1 96.56 109 THR A O 1
ATOM 832 N N . ASP A 1 110 ? 9.461 13.719 28.844 1 96.94 110 ASP A N 1
ATOM 833 C CA . ASP A 1 110 ? 10.414 14.398 29.719 1 96.94 110 ASP A CA 1
ATOM 834 C C . ASP A 1 110 ? 10.016 15.859 29.922 1 96.94 110 ASP A C 1
ATOM 836 O O . ASP A 1 110 ? 10.07 16.359 31.047 1 96.94 110 ASP A O 1
ATOM 840 N N . LEU A 1 111 ? 9.609 16.516 28.844 1 97.12 111 LEU A N 1
ATOM 841 C CA . LEU A 1 111 ? 9.211 17.922 28.922 1 97.12 111 LEU A CA 1
ATOM 842 C C . LEU A 1 111 ? 7.957 18.078 29.781 1 97.12 111 LEU A C 1
ATOM 844 O O . LEU A 1 111 ? 7.848 19.031 30.547 1 97.12 111 LEU A O 1
ATOM 848 N N . ARG A 1 112 ? 7.047 17.172 29.625 1 96.5 112 ARG A N 1
ATOM 849 C CA . ARG A 1 112 ? 5.828 17.25 30.422 1 96.5 112 ARG A CA 1
ATOM 850 C C . ARG A 1 112 ? 6.137 17.094 31.906 1 96.5 112 ARG A C 1
ATOM 852 O O . ARG A 1 112 ? 5.531 17.766 32.75 1 96.5 112 ARG A O 1
ATOM 859 N N . ALA A 1 113 ? 7.098 16.219 32.188 1 96.06 113 ALA A N 1
ATOM 860 C CA . ALA A 1 113 ? 7.52 16.031 33.562 1 96.06 113 ALA A CA 1
ATOM 861 C C . ALA A 1 113 ? 8.172 17.297 34.125 1 96.06 113 ALA A C 1
ATOM 863 O O . ALA A 1 113 ? 7.906 17.703 35.25 1 96.06 113 ALA A O 1
ATOM 864 N N . LYS A 1 114 ? 8.969 17.953 33.375 1 96.44 114 LYS A N 1
ATOM 865 C CA . LYS A 1 114 ? 9.625 19.188 33.781 1 96.44 114 LYS A CA 1
ATOM 866 C C . LYS A 1 114 ? 8.617 20.312 33.969 1 96.44 114 LYS A C 1
ATOM 868 O O . LYS A 1 114 ? 8.766 21.141 34.875 1 96.44 114 LYS A O 1
ATOM 873 N N . ILE A 1 115 ? 7.656 20.359 33.062 1 96.75 115 ILE A N 1
ATOM 874 C CA . ILE A 1 115 ? 6.617 21.375 33.156 1 96.75 115 ILE A CA 1
ATOM 875 C C . ILE A 1 115 ? 5.809 21.188 34.438 1 96.75 115 ILE A C 1
ATOM 877 O O . ILE A 1 115 ? 5.5 22.156 35.125 1 96.75 115 ILE A O 1
ATOM 881 N N . ALA A 1 116 ? 5.508 19.922 34.719 1 95.31 116 ALA A N 1
ATOM 882 C CA . ALA A 1 116 ? 4.766 19.625 35.938 1 95.31 116 ALA A CA 1
ATOM 883 C C . ALA A 1 116 ? 5.531 20.109 37.188 1 95.31 116 ALA A C 1
ATOM 885 O O . ALA A 1 116 ? 4.949 20.703 38.094 1 95.31 116 ALA A O 1
ATOM 886 N N . THR A 1 117 ? 6.797 19.891 37.219 1 95.25 117 THR A N 1
ATOM 887 C CA . THR A 1 117 ? 7.641 20.312 38.312 1 95.25 117 THR A CA 1
ATOM 888 C C . THR A 1 117 ? 7.742 21.828 38.375 1 95.25 117 THR A C 1
ATOM 890 O O . THR A 1 117 ? 7.668 22.422 39.469 1 95.25 117 THR A O 1
ATOM 893 N N . ALA A 1 118 ? 7.852 22.453 37.219 1 95.38 118 ALA A N 1
ATOM 894 C CA . ALA A 1 118 ? 7.988 23.891 37.125 1 95.38 118 ALA A CA 1
ATOM 895 C C . ALA A 1 118 ? 6.699 24.594 37.562 1 95.38 118 ALA A C 1
ATOM 897 O O . ALA A 1 118 ? 6.742 25.672 38.156 1 95.38 118 ALA A O 1
ATOM 898 N N . GLN A 1 119 ? 5.598 24 37.156 1 94.25 119 GLN A N 1
ATOM 899 C CA . GLN A 1 119 ? 4.312 24.547 37.562 1 94.25 119 GLN A CA 1
ATOM 900 C C . GLN A 1 119 ? 4.156 24.531 39.094 1 94.25 119 GLN A C 1
ATOM 902 O O . GLN A 1 119 ? 3.635 25.484 39.656 1 94.25 119 GLN A O 1
ATOM 907 N N . GLN A 1 120 ? 4.695 23.438 39.75 1 93.81 120 GLN A N 1
ATOM 908 C CA . GLN A 1 120 ? 4.586 23.297 41.219 1 93.81 120 GLN A CA 1
ATOM 909 C C . GLN A 1 120 ? 5.492 24.281 41.938 1 93.81 120 GLN A C 1
ATOM 911 O O . GLN A 1 120 ? 5.16 24.766 43.031 1 93.81 120 GLN A O 1
ATOM 916 N N . THR A 1 121 ? 6.582 24.75 41.312 1 93.12 121 THR A N 1
ATOM 917 C CA . THR A 1 121 ? 7.574 25.578 42 1 93.12 121 THR A CA 1
ATOM 918 C C . THR A 1 121 ? 7.531 27.016 41.469 1 93.12 121 THR A C 1
ATOM 920 O O . THR A 1 121 ? 8.359 27.844 41.812 1 93.12 121 THR A O 1
ATOM 923 N N . ASN A 1 122 ? 6.66 27.328 40.531 1 91.38 122 ASN A N 1
ATOM 924 C CA . ASN A 1 122 ? 6.566 28.625 39.875 1 91.38 122 ASN A CA 1
ATOM 925 C C . ASN A 1 122 ? 7.898 29.047 39.25 1 91.38 122 ASN A C 1
ATOM 927 O O . ASN A 1 122 ? 8.383 30.141 39.5 1 91.38 122 ASN A O 1
ATOM 931 N N . ASP A 1 123 ? 8.5 28.219 38.594 1 90.75 123 ASP A N 1
ATOM 932 C CA . ASP A 1 123 ? 9.797 28.391 37.969 1 90.75 123 ASP A CA 1
ATOM 933 C C . ASP A 1 123 ? 9.695 29.328 36.75 1 90.75 123 ASP A C 1
ATOM 935 O O . ASP A 1 123 ? 8.766 29.219 35.969 1 90.75 123 ASP A O 1
ATOM 939 N N . PRO A 1 124 ? 10.469 30.297 36.625 1 93.06 124 PRO A N 1
ATOM 940 C CA . PRO A 1 124 ? 10.438 31.25 35.531 1 93.06 124 PRO A CA 1
ATOM 941 C C . PRO A 1 124 ? 10.648 30.562 34.156 1 93.06 124 PRO A C 1
ATOM 943 O O . PRO A 1 124 ? 10.328 31.141 33.125 1 93.06 124 PRO A O 1
ATOM 946 N N . ALA A 1 125 ? 11.125 29.266 34.219 1 92.56 125 ALA A N 1
ATOM 947 C CA . ALA A 1 125 ? 11.398 28.562 32.969 1 92.56 125 ALA A CA 1
ATOM 948 C C . ALA A 1 125 ? 10.125 27.953 32.375 1 92.56 125 ALA A C 1
ATOM 950 O O . ALA A 1 125 ? 10.133 27.406 31.281 1 92.56 125 ALA A O 1
ATOM 951 N N . LEU A 1 126 ? 8.984 28.078 33.062 1 95 126 LEU A N 1
ATOM 952 C CA . LEU A 1 126 ? 7.734 27.422 32.688 1 95 126 LEU A CA 1
ATOM 953 C C . LEU A 1 126 ? 7.309 27.812 31.297 1 95 126 LEU A C 1
ATOM 955 O O . LEU A 1 126 ? 6.969 26.953 30.484 1 95 126 LEU A O 1
ATOM 959 N N . ALA A 1 127 ? 7.363 29.094 31.062 1 94.56 127 ALA A N 1
ATOM 960 C CA . ALA A 1 127 ? 6.93 29.578 29.75 1 94.56 127 ALA A CA 1
ATOM 961 C C . ALA A 1 127 ? 7.793 28.984 28.641 1 94.56 127 ALA A C 1
ATOM 963 O O . ALA A 1 127 ? 7.285 28.609 27.578 1 94.56 127 ALA A O 1
ATOM 964 N N . ASP A 1 128 ? 9.062 28.906 28.891 1 95.94 128 ASP A N 1
ATOM 965 C CA . ASP A 1 128 ? 9.992 28.359 27.906 1 95.94 128 ASP A CA 1
ATOM 966 C C . ASP A 1 128 ? 9.773 26.859 27.719 1 95.94 128 ASP A C 1
ATOM 968 O O . ASP A 1 128 ? 9.844 26.359 26.594 1 95.94 128 ASP A O 1
ATOM 972 N N . LEU A 1 129 ? 9.508 26.156 28.766 1 96.75 129 LEU A N 1
ATOM 973 C CA . LEU A 1 129 ? 9.25 24.734 28.703 1 96.75 129 LEU A CA 1
ATOM 974 C C . LEU A 1 129 ? 7.973 24.438 27.906 1 96.75 129 LEU A C 1
ATOM 976 O O . LEU A 1 129 ? 7.922 23.484 27.125 1 96.75 129 LEU A O 1
ATOM 980 N N . GLN A 1 130 ? 7.027 25.266 28.141 1 96.12 130 GLN A N 1
ATOM 981 C CA . GLN A 1 130 ? 5.77 25.094 27.422 1 96.12 130 GLN A CA 1
ATOM 982 C C . GLN A 1 130 ? 5.953 25.359 25.922 1 96.12 130 GLN A C 1
ATOM 984 O O . GLN A 1 130 ? 5.355 24.672 25.094 1 96.12 130 GLN A O 1
ATOM 989 N N . LYS A 1 131 ? 6.758 26.344 25.641 1 96.5 131 LYS A N 1
ATOM 990 C CA . LYS A 1 131 ? 7.066 26.625 24.234 1 96.5 131 LYS A CA 1
ATOM 991 C C . LYS A 1 131 ? 7.793 25.453 23.594 1 96.5 131 LYS A C 1
ATOM 993 O O . LYS A 1 131 ? 7.496 25.078 22.453 1 96.5 131 LYS A O 1
ATOM 998 N N . GLN A 1 132 ? 8.656 24.875 24.328 1 95.44 132 GLN A N 1
ATOM 999 C CA . GLN A 1 132 ? 9.398 23.719 23.828 1 95.44 132 GLN A CA 1
ATOM 1000 C C . GLN A 1 132 ? 8.477 22.547 23.578 1 95.44 132 GLN A C 1
ATOM 1002 O O . GLN A 1 132 ? 8.625 21.828 22.578 1 95.44 132 GLN A O 1
ATOM 1007 N N . LEU A 1 133 ? 7.555 22.312 24.438 1 96.88 133 LEU A N 1
ATOM 1008 C CA . LEU A 1 133 ? 6.605 21.219 24.281 1 96.88 133 LEU A CA 1
ATOM 1009 C C . LEU A 1 133 ? 5.762 21.406 23.031 1 96.88 133 LEU A C 1
ATOM 1011 O O . LEU A 1 133 ? 5.508 20.453 22.281 1 96.88 133 LEU A O 1
ATOM 1015 N N . THR A 1 134 ? 5.324 22.641 22.844 1 96.5 134 THR A N 1
ATOM 1016 C CA . THR A 1 134 ? 4.535 22.938 21.641 1 96.5 134 THR A CA 1
ATOM 1017 C C . THR A 1 134 ? 5.328 22.641 20.375 1 96.5 134 THR A C 1
ATOM 1019 O O . THR A 1 134 ? 4.793 22.078 19.422 1 96.5 134 THR A O 1
ATOM 1022 N N . GLU A 1 135 ? 6.562 22.984 20.422 1 94.94 135 GLU A N 1
ATOM 1023 C CA . GLU A 1 135 ? 7.426 22.75 19.266 1 94.94 135 GLU A CA 1
ATOM 1024 C C . GLU A 1 135 ? 7.633 21.266 19.031 1 94.94 135 GLU A C 1
ATOM 1026 O O . GLU A 1 135 ? 7.574 20.797 17.891 1 94.94 135 GLU A O 1
ATOM 1031 N N . VAL A 1 136 ? 7.852 20.562 20.062 1 95.81 136 VAL A N 1
ATOM 1032 C CA . VAL A 1 136 ? 8.078 19.125 19.953 1 95.81 136 VAL A CA 1
ATOM 1033 C C . VAL A 1 136 ? 6.797 18.438 19.469 1 95.81 136 VAL A C 1
ATOM 1035 O O . VAL A 1 136 ? 6.852 17.484 18.688 1 95.81 136 VAL A O 1
ATOM 1038 N N . ASN A 1 137 ? 5.648 18.906 19.953 1 96.38 137 ASN A N 1
ATOM 1039 C CA . ASN A 1 137 ? 4.379 18.359 19.469 1 96.38 137 ASN A CA 1
ATOM 1040 C C . ASN A 1 137 ? 4.211 18.562 17.969 1 96.38 137 ASN A C 1
ATOM 1042 O O . ASN A 1 137 ? 3.787 17.641 17.266 1 96.38 137 ASN A O 1
ATOM 1046 N N . ALA A 1 138 ? 4.555 19.703 17.531 1 93.81 138 ALA A N 1
ATOM 1047 C CA . ALA A 1 138 ? 4.441 20 16.109 1 93.81 138 ALA A CA 1
ATOM 1048 C C . ALA A 1 138 ? 5.395 19.141 15.289 1 93.81 138 ALA A C 1
ATOM 1050 O O . ALA A 1 138 ? 5.027 18.641 14.227 1 93.81 138 ALA A O 1
ATOM 1051 N N . GLN A 1 139 ? 6.582 19 15.805 1 94.5 139 GLN A N 1
ATOM 1052 C CA . GLN A 1 139 ? 7.57 18.172 15.133 1 94.5 139 GLN A CA 1
ATOM 1053 C C . GLN A 1 139 ? 7.121 16.703 15.102 1 94.5 139 GLN A C 1
ATOM 1055 O O . GLN A 1 139 ? 7.266 16.031 14.078 1 94.5 139 GLN A O 1
ATOM 1060 N N . ARG A 1 140 ? 6.633 16.25 16.188 1 96.06 140 ARG A N 1
ATOM 1061 C CA . ARG A 1 140 ? 6.203 14.859 16.266 1 96.06 140 ARG A CA 1
ATOM 1062 C C . ARG A 1 140 ? 5.047 14.586 15.312 1 96.06 140 ARG A C 1
ATOM 1064 O O . ARG A 1 140 ? 4.977 13.516 14.711 1 96.06 140 ARG A O 1
ATOM 1071 N N . GLU A 1 141 ? 4.156 15.484 15.195 1 94.81 141 GLU A N 1
ATOM 1072 C CA . GLU A 1 141 ? 3.068 15.352 14.234 1 94.81 141 GLU A CA 1
ATOM 1073 C C . GLU A 1 141 ? 3.6 15.266 12.805 1 94.81 141 GLU A C 1
ATOM 1075 O O . GLU A 1 141 ? 3.127 14.461 12.008 1 94.81 141 GLU A O 1
ATOM 1080 N N . THR A 1 142 ? 4.562 16.078 12.531 1 93.81 142 THR A N 1
ATOM 1081 C CA . THR A 1 142 ? 5.176 16.078 11.211 1 93.81 142 THR A CA 1
ATOM 1082 C C . THR A 1 142 ? 5.859 14.75 10.93 1 93.81 142 THR A C 1
ATOM 1084 O O . THR A 1 142 ? 5.715 14.188 9.844 1 93.81 142 THR A O 1
ATOM 1087 N N . VAL A 1 143 ? 6.559 14.289 11.906 1 95.62 143 VAL A N 1
ATOM 1088 C CA . VAL A 1 143 ? 7.262 13.023 11.758 1 95.62 143 VAL A CA 1
ATOM 1089 C C . VAL A 1 143 ? 6.25 11.891 11.586 1 95.62 143 VAL A C 1
ATOM 1091 O O . VAL A 1 143 ? 6.461 10.977 10.781 1 95.62 143 VAL A O 1
ATOM 1094 N N . PHE A 1 144 ? 5.188 11.938 12.367 1 96.56 144 PHE A N 1
ATOM 1095 C CA . PHE A 1 144 ? 4.141 10.922 12.25 1 96.56 144 PHE A CA 1
ATOM 1096 C C . PHE A 1 144 ? 3.59 10.883 10.828 1 96.56 144 PHE A C 1
ATOM 1098 O O . PHE A 1 144 ? 3.496 9.812 10.227 1 96.56 144 PHE A O 1
ATOM 1105 N N . LYS A 1 145 ? 3.244 12.016 10.297 1 95.5 145 LYS A N 1
ATOM 1106 C CA . LYS A 1 145 ? 2.67 12.094 8.961 1 95.5 145 LYS A CA 1
ATOM 1107 C C . LYS A 1 145 ? 3.672 11.625 7.902 1 95.5 145 LYS A C 1
ATOM 1109 O O . LYS A 1 145 ? 3.332 10.836 7.023 1 95.5 145 LYS A O 1
ATOM 1114 N N . GLY A 1 146 ? 4.867 12.148 8.055 1 95.38 146 GLY A N 1
ATOM 1115 C CA . GLY A 1 146 ? 5.902 11.742 7.117 1 95.38 146 GLY A CA 1
ATOM 1116 C C . GLY A 1 146 ? 6.168 10.25 7.129 1 95.38 146 GLY A C 1
ATOM 1117 O O . GLY A 1 146 ? 6.262 9.625 6.07 1 95.38 146 GLY A O 1
ATOM 1118 N N . GLU A 1 147 ? 6.242 9.648 8.297 1 94.75 147 GLU A N 1
ATOM 1119 C CA . GLU A 1 147 ? 6.496 8.219 8.414 1 94.75 147 GLU A CA 1
ATOM 1120 C C . GLU A 1 147 ? 5.32 7.402 7.875 1 94.75 147 GLU A C 1
ATOM 1122 O O . GLU A 1 147 ? 5.512 6.332 7.297 1 94.75 147 GLU A O 1
ATOM 1127 N N . THR A 1 148 ? 4.184 7.879 8.18 1 96.19 148 THR A N 1
ATOM 1128 C CA . THR A 1 148 ? 2.996 7.203 7.668 1 96.19 148 THR A CA 1
ATOM 1129 C C . THR A 1 148 ? 2.996 7.184 6.141 1 96.19 148 THR A C 1
ATOM 1131 O O . THR A 1 148 ? 2.816 6.129 5.527 1 96.19 148 THR A O 1
ATOM 1134 N N . LEU A 1 149 ? 3.248 8.344 5.523 1 96 149 LEU A N 1
ATOM 1135 C CA . LEU A 1 149 ? 3.258 8.438 4.066 1 96 149 LEU A CA 1
ATOM 1136 C C . LEU A 1 149 ? 4.387 7.609 3.473 1 96 149 LEU A C 1
ATOM 1138 O O . LEU A 1 149 ? 4.191 6.91 2.477 1 96 149 LEU A O 1
ATOM 1142 N N . ARG A 1 150 ? 5.496 7.652 4.109 1 95.56 150 ARG A N 1
ATOM 1143 C CA . ARG A 1 150 ? 6.625 6.836 3.678 1 95.56 150 ARG A CA 1
ATOM 1144 C C . ARG A 1 150 ? 6.285 5.352 3.729 1 95.56 150 ARG A C 1
ATOM 1146 O O . ARG A 1 150 ? 6.562 4.613 2.785 1 95.56 150 ARG A O 1
ATOM 1153 N N . GLY A 1 151 ? 5.711 4.992 4.816 1 95.19 151 GLY A N 1
ATOM 1154 C CA . GLY A 1 151 ? 5.324 3.6 4.969 1 95.19 151 GLY A CA 1
ATOM 1155 C C . GLY A 1 151 ? 4.32 3.141 3.926 1 95.19 151 GLY A C 1
ATOM 1156 O O . GLY A 1 151 ? 4.453 2.049 3.369 1 95.19 151 GLY A O 1
ATOM 1157 N N . LEU A 1 152 ? 3.354 3.922 3.607 1 96.12 152 LEU A N 1
ATOM 1158 C CA . LEU A 1 152 ? 2.336 3.568 2.621 1 96.12 152 LEU A CA 1
ATOM 1159 C C . LEU A 1 152 ? 2.945 3.465 1.228 1 96.12 152 LEU A C 1
ATOM 1161 O O . LEU A 1 152 ? 2.615 2.551 0.468 1 96.12 152 LEU A O 1
ATOM 1165 N N . LEU A 1 153 ? 3.861 4.391 0.896 1 96.5 153 LEU A N 1
ATOM 1166 C CA . LEU A 1 153 ? 4.535 4.348 -0.398 1 96.5 153 LEU A CA 1
ATOM 1167 C C . LEU A 1 153 ? 5.418 3.109 -0.512 1 96.5 153 LEU A C 1
ATOM 1169 O O . LEU A 1 153 ? 5.445 2.455 -1.557 1 96.5 153 LEU A O 1
ATOM 1173 N N . LEU A 1 154 ? 6.086 2.771 0.6 1 95.94 154 LEU A N 1
ATOM 1174 C CA . LEU A 1 154 ? 6.965 1.605 0.578 1 95.94 154 LEU A CA 1
ATOM 1175 C C . LEU A 1 154 ? 6.152 0.317 0.491 1 95.94 154 LEU A C 1
ATOM 1177 O O . LEU A 1 154 ? 6.598 -0.662 -0.114 1 95.94 154 LEU A O 1
ATOM 1181 N N . THR A 1 155 ? 4.969 0.326 1.079 1 94.44 155 THR A N 1
ATOM 1182 C CA . THR A 1 155 ? 4.062 -0.806 0.915 1 94.44 155 THR A CA 1
ATOM 1183 C C . THR A 1 155 ? 3.67 -0.977 -0.55 1 94.44 155 THR A C 1
ATOM 1185 O O . THR A 1 155 ? 3.684 -2.092 -1.075 1 94.44 155 THR A O 1
ATOM 1188 N N . SER A 1 156 ? 3.35 0.106 -1.21 1 95.12 156 SER A N 1
ATOM 1189 C CA . SER A 1 156 ? 3.041 0.054 -2.635 1 95.12 156 SER A CA 1
ATOM 1190 C C . SER A 1 156 ? 4.23 -0.463 -3.439 1 95.12 156 SER A C 1
ATOM 1192 O O . SER A 1 156 ? 4.062 -1.265 -4.359 1 95.12 156 SER A O 1
ATOM 1194 N N . TYR A 1 157 ? 5.43 -0.04 -3.098 1 95.25 157 TYR A N 1
ATOM 1195 C CA . TYR A 1 157 ? 6.641 -0.567 -3.719 1 95.25 157 TYR A CA 1
ATOM 1196 C C . TYR A 1 157 ? 6.746 -2.074 -3.516 1 95.25 157 TYR A C 1
ATOM 1198 O O . TYR A 1 157 ? 7.055 -2.812 -4.453 1 95.25 157 TYR A O 1
ATOM 1206 N N . GLY A 1 158 ? 6.5 -2.484 -2.334 1 92.81 158 GLY A N 1
ATOM 1207 C CA . GLY A 1 158 ? 6.543 -3.908 -2.045 1 92.81 158 GLY A CA 1
ATOM 1208 C C . GLY A 1 158 ? 5.594 -4.719 -2.906 1 92.81 158 GLY A C 1
ATOM 1209 O O . GLY A 1 158 ? 5.98 -5.742 -3.473 1 92.81 158 GLY A O 1
ATOM 1210 N N . PHE A 1 159 ? 4.402 -4.227 -2.996 1 92.12 159 PHE A N 1
ATOM 1211 C CA . PHE A 1 159 ? 3.42 -4.91 -3.828 1 92.12 159 PHE A CA 1
ATOM 1212 C C . PHE A 1 159 ? 3.871 -4.941 -5.281 1 92.12 159 PHE A C 1
ATOM 1214 O O . PHE A 1 159 ? 3.672 -5.941 -5.977 1 92.12 159 PHE A O 1
ATOM 1221 N N . SER A 1 160 ? 4.453 -3.863 -5.707 1 93.25 160 SER A N 1
ATOM 1222 C CA . SER A 1 160 ? 4.949 -3.824 -7.078 1 93.25 160 SER A CA 1
ATOM 1223 C C . SER A 1 160 ? 6.066 -4.84 -7.293 1 93.25 160 SER A C 1
ATOM 1225 O O . SER A 1 160 ? 6.16 -5.453 -8.359 1 93.25 160 SER A O 1
ATOM 1227 N N . GLU A 1 161 ? 6.887 -5.012 -6.309 1 91.06 161 GLU A N 1
ATOM 1228 C CA . GLU A 1 161 ? 7.965 -5.992 -6.391 1 91.06 161 GLU A CA 1
ATOM 1229 C C . GLU A 1 161 ? 7.414 -7.414 -6.43 1 91.06 161 GLU A C 1
ATOM 1231 O O . GLU A 1 161 ? 7.938 -8.273 -7.145 1 91.06 161 GLU A O 1
ATOM 1236 N N . PHE A 1 162 ? 6.418 -7.645 -5.66 1 88.19 162 PHE A N 1
ATOM 1237 C CA . PHE A 1 162 ? 5.758 -8.938 -5.73 1 88.19 162 PHE A CA 1
ATOM 1238 C C . PHE A 1 162 ? 5.25 -9.211 -7.145 1 88.19 162 PHE A C 1
ATOM 1240 O O . PHE A 1 162 ? 5.387 -10.328 -7.652 1 88.19 162 PHE A O 1
ATOM 1247 N N . GLY A 1 163 ? 4.672 -8.195 -7.73 1 90.25 163 GLY A N 1
ATOM 1248 C CA . GLY A 1 163 ? 4.219 -8.336 -9.102 1 90.25 163 GLY A CA 1
ATOM 1249 C C . GLY A 1 163 ? 5.344 -8.625 -10.078 1 90.25 163 GLY A C 1
ATOM 1250 O O . GLY A 1 163 ? 5.227 -9.508 -10.93 1 90.25 163 GLY A O 1
ATOM 1251 N N . ALA A 1 164 ? 6.395 -7.957 -9.945 1 89.81 164 ALA A N 1
ATOM 1252 C CA . ALA A 1 164 ? 7.547 -8.141 -10.828 1 89.81 164 ALA A CA 1
ATOM 1253 C C . ALA A 1 164 ? 8.117 -9.547 -10.695 1 89.81 164 ALA A C 1
ATOM 1255 O O . ALA A 1 164 ? 8.445 -10.188 -11.703 1 89.81 164 ALA A O 1
ATOM 1256 N N . LYS A 1 165 ? 8.164 -10.008 -9.547 1 87.69 165 LYS A N 1
ATOM 1257 C CA . LYS A 1 165 ? 8.711 -11.344 -9.305 1 87.69 165 LYS A CA 1
ATOM 1258 C C . LYS A 1 165 ? 7.766 -12.422 -9.82 1 87.69 165 LYS A C 1
ATOM 1260 O O . LYS A 1 165 ? 8.211 -13.445 -10.344 1 87.69 165 LYS A O 1
ATOM 1265 N N . ALA A 1 166 ? 6.504 -12.117 -9.625 1 88.69 166 ALA A N 1
ATOM 1266 C CA . ALA A 1 166 ? 5.523 -13.023 -10.211 1 88.69 166 ALA A CA 1
ATOM 1267 C C . ALA A 1 166 ? 5.648 -13.062 -11.734 1 88.69 166 ALA A C 1
ATOM 1269 O O . ALA A 1 166 ? 5.531 -14.133 -12.344 1 88.69 166 ALA A O 1
ATOM 1270 N N . GLY A 1 167 ? 5.891 -11.945 -12.336 1 90.31 167 GLY A N 1
ATOM 1271 C CA . GLY A 1 167 ? 6.125 -11.891 -13.773 1 90.31 167 GLY A CA 1
ATOM 1272 C C . GLY A 1 167 ? 7.352 -12.672 -14.203 1 90.31 167 GLY A C 1
ATOM 1273 O O . GLY A 1 167 ? 7.316 -13.383 -15.211 1 90.31 167 GLY A O 1
ATOM 1274 N N . GLN A 1 168 ? 8.375 -12.594 -13.492 1 88.62 168 GLN A N 1
ATOM 1275 C CA . GLN A 1 168 ? 9.594 -13.352 -13.773 1 88.62 168 GLN A CA 1
ATOM 1276 C C . GLN A 1 168 ? 9.344 -14.852 -13.656 1 88.62 168 GLN A C 1
ATOM 1278 O O . GLN A 1 168 ? 9.805 -15.633 -14.5 1 88.62 168 GLN A O 1
ATOM 1283 N N . ALA A 1 169 ? 8.625 -15.164 -12.609 1 86.5 169 ALA A N 1
ATOM 1284 C CA . ALA A 1 169 ? 8.281 -16.562 -12.422 1 86.5 169 ALA A CA 1
ATOM 1285 C C . ALA A 1 169 ? 7.422 -17.078 -13.578 1 86.5 169 ALA A C 1
ATOM 1287 O O . ALA A 1 169 ? 7.59 -18.219 -14.031 1 86.5 169 ALA A O 1
ATOM 1288 N N . ALA A 1 170 ? 6.531 -16.234 -14.031 1 90.81 170 ALA A N 1
ATOM 1289 C CA . ALA A 1 170 ? 5.699 -16.594 -15.172 1 90.81 170 ALA A CA 1
ATOM 1290 C C . ALA A 1 170 ? 6.555 -16.844 -16.406 1 90.81 170 ALA A C 1
ATOM 1292 O O . ALA A 1 170 ? 6.34 -17.828 -17.125 1 90.81 170 ALA A O 1
ATOM 1293 N N . THR A 1 171 ? 7.488 -16.031 -16.641 1 90.94 171 THR A N 1
ATOM 1294 C CA . THR A 1 171 ? 8.383 -16.188 -17.797 1 90.94 171 THR A CA 1
ATOM 1295 C C . THR A 1 171 ? 9.117 -17.516 -17.734 1 90.94 171 THR A C 1
ATOM 1297 O O . THR A 1 171 ? 9.211 -18.234 -18.734 1 90.94 171 THR A O 1
ATOM 1300 N N . VAL A 1 172 ? 9.578 -17.875 -16.562 1 88.31 172 VAL A N 1
ATOM 1301 C CA . VAL A 1 172 ? 10.266 -19.141 -16.359 1 88.31 172 VAL A CA 1
ATOM 1302 C C . VAL A 1 172 ? 9.312 -20.297 -16.656 1 88.31 172 VAL A C 1
ATOM 1304 O O . VAL A 1 172 ? 9.688 -21.266 -17.312 1 88.31 172 VAL A O 1
ATOM 1307 N N . ALA A 1 173 ? 8.117 -20.141 -16.203 1 87.06 173 ALA A N 1
ATOM 1308 C CA . ALA A 1 173 ? 7.113 -21.172 -16.422 1 87.06 173 ALA A CA 1
ATOM 1309 C C . ALA A 1 173 ? 6.816 -21.359 -17.906 1 87.06 173 ALA A C 1
ATOM 1311 O O . ALA A 1 173 ? 6.719 -22.484 -18.406 1 87.06 173 ALA A O 1
ATOM 1312 N N . TYR A 1 174 ? 6.703 -20.281 -18.641 1 91.62 174 TYR A N 1
ATOM 1313 C CA . TYR A 1 174 ? 6.434 -20.344 -20.078 1 91.62 174 TYR A CA 1
ATOM 1314 C C . TYR A 1 174 ? 7.602 -21 -20.812 1 91.62 174 TYR A C 1
ATOM 1316 O O . TYR A 1 174 ? 7.395 -21.812 -21.719 1 91.62 174 TYR A O 1
ATOM 1324 N N . LEU A 1 175 ? 8.828 -20.625 -20.422 1 90.31 175 LEU A N 1
ATOM 1325 C CA . LEU A 1 175 ? 10.008 -21.188 -21.062 1 90.31 175 LEU A CA 1
ATOM 1326 C C . LEU A 1 175 ? 10.117 -22.688 -20.781 1 90.31 175 LEU A C 1
ATOM 1328 O O . LEU A 1 175 ? 10.43 -23.469 -21.672 1 90.31 175 LEU A O 1
ATOM 1332 N N . ALA A 1 176 ? 9.859 -23.047 -19.562 1 84.25 176 ALA A N 1
ATOM 1333 C CA . ALA A 1 176 ? 9.875 -24.469 -19.188 1 84.25 176 ALA A CA 1
ATOM 1334 C C . ALA A 1 176 ? 8.789 -25.234 -19.938 1 84.25 176 ALA A C 1
ATOM 1336 O O . ALA A 1 176 ? 9.023 -26.359 -20.406 1 84.25 176 ALA A O 1
ATOM 1337 N N . ALA A 1 177 ? 7.629 -24.641 -20.047 1 89.12 177 ALA A N 1
ATOM 1338 C CA . ALA A 1 177 ? 6.531 -25.266 -20.781 1 89.12 177 ALA A CA 1
ATOM 1339 C C . ALA A 1 177 ? 6.891 -25.469 -22.25 1 89.12 177 ALA A C 1
ATOM 1341 O O . ALA A 1 177 ? 6.645 -26.531 -22.812 1 89.12 177 ALA A O 1
ATOM 1342 N N . ALA A 1 178 ? 7.48 -24.469 -22.828 1 91.06 178 ALA A N 1
ATOM 1343 C CA . ALA A 1 178 ? 7.891 -24.547 -24.234 1 91.06 178 ALA A CA 1
ATOM 1344 C C . ALA A 1 178 ? 8.945 -25.641 -24.422 1 91.06 178 ALA A C 1
ATOM 1346 O O . ALA A 1 178 ? 8.859 -26.422 -25.375 1 91.06 178 ALA A O 1
ATOM 1347 N N . LEU A 1 179 ? 9.922 -25.703 -23.531 1 86 179 LEU A N 1
ATOM 1348 C CA . LEU A 1 179 ? 10.984 -26.703 -23.625 1 86 179 LEU A CA 1
ATOM 1349 C C . LEU A 1 179 ? 10.406 -28.109 -23.516 1 86 179 LEU A C 1
ATOM 1351 O O . LEU A 1 179 ? 10.742 -28.984 -24.312 1 86 179 LEU A O 1
ATOM 1355 N N . LEU A 1 180 ? 9.547 -28.328 -22.625 1 82.12 180 LEU A N 1
ATOM 1356 C CA . LEU A 1 180 ? 8.953 -29.641 -22.406 1 82.12 180 LEU A CA 1
ATOM 1357 C C . LEU A 1 180 ? 8.055 -30.016 -23.594 1 82.12 180 LEU A C 1
ATOM 1359 O O . LEU A 1 180 ? 8.016 -31.188 -23.984 1 82.12 180 LEU A O 1
ATOM 1363 N N . ALA A 1 181 ? 7.289 -29.031 -24.078 1 85.69 181 ALA A N 1
ATOM 1364 C CA . ALA A 1 181 ? 6.449 -29.297 -25.234 1 85.69 181 ALA A CA 1
ATOM 1365 C C . ALA A 1 181 ? 7.293 -29.719 -26.438 1 85.69 181 ALA A C 1
ATOM 1367 O O . ALA A 1 181 ? 6.945 -30.656 -27.156 1 85.69 181 ALA A O 1
ATOM 1368 N N . LEU A 1 182 ? 8.43 -29.031 -26.594 1 84.5 182 LEU A N 1
ATOM 1369 C CA . LEU A 1 182 ? 9.32 -29.375 -27.688 1 84.5 182 LEU A CA 1
ATOM 1370 C C . LEU A 1 182 ? 9.906 -30.781 -27.516 1 84.5 182 LEU A C 1
ATOM 1372 O O . LEU A 1 182 ? 9.969 -31.562 -28.453 1 84.5 182 LEU A O 1
ATOM 1376 N N . LEU A 1 183 ? 10.305 -31.125 -26.281 1 76.31 183 LEU A N 1
ATOM 1377 C CA . LEU A 1 183 ? 10.844 -32.438 -25.984 1 76.31 183 LEU A CA 1
ATOM 1378 C C . LEU A 1 183 ? 9.773 -33.531 -26.156 1 76.31 183 LEU A C 1
ATOM 1380 O O . LEU A 1 183 ? 10.062 -34.625 -26.656 1 76.31 183 LEU A O 1
ATOM 1384 N N . GLY A 1 184 ? 8.562 -33.125 -25.781 1 74.88 184 GLY A N 1
ATOM 1385 C CA . GLY A 1 184 ? 7.457 -34.062 -25.938 1 74.88 184 GLY A CA 1
ATOM 1386 C C . GLY A 1 184 ? 7.113 -34.312 -27.391 1 74.88 184 GLY A C 1
ATOM 1387 O O . GLY A 1 184 ? 6.934 -35.469 -27.797 1 74.88 184 GLY A O 1
ATOM 1388 N N . ILE A 1 185 ? 7.098 -33.344 -28.188 1 79.94 185 ILE A N 1
ATOM 1389 C CA . ILE A 1 185 ? 6.793 -33.438 -29.609 1 79.94 185 ILE A CA 1
ATOM 1390 C C . ILE A 1 185 ? 7.902 -34.219 -30.312 1 79.94 185 ILE A C 1
ATOM 1392 O O . ILE A 1 185 ? 7.629 -35.094 -31.156 1 79.94 185 ILE A O 1
ATOM 1396 N N . ALA A 1 186 ? 9.164 -33.938 -29.938 1 74.5 186 ALA A N 1
ATOM 1397 C CA . ALA A 1 186 ? 10.297 -34.656 -30.5 1 74.5 186 ALA A CA 1
ATOM 1398 C C . ALA A 1 186 ? 10.234 -36.156 -30.156 1 74.5 186 ALA A C 1
ATOM 1400 O O . ALA A 1 186 ? 10.562 -37 -30.984 1 74.5 186 ALA A O 1
ATOM 1401 N N . GLY A 1 187 ? 9.805 -36.375 -28.953 1 68.12 187 GLY A N 1
ATOM 1402 C CA . GLY A 1 187 ? 9.648 -37.75 -28.547 1 68.12 187 GLY A CA 1
ATOM 1403 C C . GLY A 1 187 ? 8.562 -38.5 -29.312 1 68.12 187 GLY A C 1
ATOM 1404 O O . GLY A 1 187 ? 8.75 -39.656 -29.719 1 68.12 187 GLY A O 1
ATOM 1405 N N . PHE A 1 188 ? 7.484 -37.812 -29.625 1 73.31 188 PHE A N 1
ATOM 1406 C CA . PHE A 1 188 ? 6.426 -38.406 -30.422 1 73.31 188 PHE A CA 1
ATOM 1407 C C . PHE A 1 188 ? 6.895 -38.625 -31.859 1 73.31 188 PHE A C 1
ATOM 1409 O O . PHE A 1 188 ? 6.625 -39.688 -32.438 1 73.31 188 PHE A O 1
ATOM 1416 N N . ALA A 1 189 ? 7.594 -37.656 -32.406 1 73.56 189 ALA A N 1
ATOM 1417 C CA . ALA A 1 189 ? 8.102 -37.781 -33.781 1 73.56 189 ALA A CA 1
ATOM 1418 C C . ALA A 1 189 ? 9.086 -38.969 -33.875 1 73.56 189 ALA A C 1
ATOM 1420 O O . ALA A 1 189 ? 9.039 -39.75 -34.844 1 73.56 189 ALA A O 1
ATOM 1421 N N . HIS A 1 190 ? 9.969 -39.125 -32.906 1 67.06 190 HIS A N 1
ATOM 1422 C CA . HIS A 1 190 ? 10.938 -40.219 -32.875 1 67.06 190 HIS A CA 1
ATOM 1423 C C . HIS A 1 190 ? 10.234 -41.562 -32.719 1 67.06 190 HIS A C 1
ATOM 1425 O O . HIS A 1 190 ? 10.625 -42.562 -33.375 1 67.06 190 HIS A O 1
ATOM 1431 N N . ALA A 1 191 ? 9.148 -41.531 -32 1 66.12 191 ALA A N 1
ATOM 1432 C CA . ALA A 1 191 ? 8.383 -42.75 -31.781 1 66.12 191 ALA A CA 1
ATOM 1433 C C . ALA A 1 191 ? 7.672 -43.219 -33.062 1 66.12 191 ALA A C 1
ATOM 1435 O O . ALA A 1 191 ? 7.488 -44.406 -33.281 1 66.12 191 ALA A O 1
ATOM 1436 N N . PHE A 1 192 ? 7.367 -42.25 -33.844 1 68.75 192 PHE A N 1
ATOM 1437 C CA . PHE A 1 192 ? 6.629 -42.562 -35.062 1 68.75 192 PHE A CA 1
ATOM 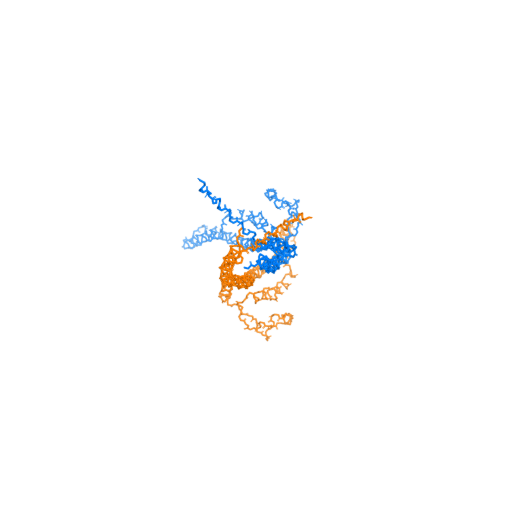1438 C C . PHE A 1 192 ? 7.582 -42.938 -36.188 1 68.75 192 PHE A C 1
ATOM 1440 O O . PHE A 1 192 ? 7.191 -43.625 -37.125 1 68.75 192 PHE A O 1
ATOM 1447 N N . VAL A 1 193 ? 8.836 -42.562 -36.094 1 66.12 193 VAL A N 1
ATOM 1448 C CA . VAL A 1 193 ? 9.781 -42.844 -37.156 1 66.12 193 VAL A CA 1
ATOM 1449 C C . VAL A 1 193 ? 10.578 -44.094 -36.844 1 66.12 193 VAL A C 1
ATOM 1451 O O . VAL A 1 193 ? 11.078 -44.781 -37.719 1 66.12 193 VAL A O 1
ATOM 1454 N N . THR A 1 194 ? 10.742 -44.438 -35.594 1 60.34 194 THR A N 1
ATOM 1455 C CA . THR A 1 194 ? 11.508 -45.625 -35.219 1 60.34 194 THR A CA 1
ATOM 1456 C C . THR A 1 194 ? 10.719 -46.875 -35.531 1 60.34 194 THR A C 1
ATOM 1458 O O . THR A 1 194 ? 9.539 -47 -35.188 1 60.34 194 THR A O 1
ATOM 1461 N N . PRO A 1 195 ? 11.141 -47.688 -36.594 1 54.41 195 PRO A N 1
ATOM 1462 C CA . PRO A 1 195 ? 10.477 -48.938 -36.969 1 54.41 195 PRO A CA 1
ATOM 1463 C C . PRO A 1 195 ? 10.148 -49.812 -35.781 1 54.41 195 PRO A C 1
ATOM 1465 O O . PRO A 1 195 ? 10.867 -49.812 -34.781 1 54.41 195 PRO A O 1
ATOM 1468 N N . LYS A 1 196 ? 8.867 -50.156 -35.656 1 55.84 196 LYS A N 1
ATOM 1469 C CA . LYS A 1 196 ? 8.305 -51 -34.625 1 55.84 196 LYS A CA 1
ATOM 1470 C C . LYS A 1 196 ? 9.289 -52.094 -34.188 1 55.84 196 LYS A C 1
ATOM 1472 O O . LYS A 1 196 ? 9.18 -52.625 -33.094 1 55.84 196 LYS A O 1
ATOM 1477 N N . SER A 1 197 ? 9.977 -52.594 -35.219 1 48.47 197 SER A N 1
ATOM 1478 C CA . SER A 1 197 ? 10.688 -53.844 -35.031 1 48.47 197 SER A CA 1
ATOM 1479 C C . SER A 1 197 ? 11.961 -53.688 -34.219 1 48.47 197 SER A C 1
ATOM 1481 O O . SER A 1 197 ? 12.641 -54.656 -33.906 1 48.47 197 SER A O 1
ATOM 1483 N N . LYS A 1 198 ? 12.5 -52.469 -34.281 1 48.56 198 LYS A N 1
ATOM 1484 C CA . LYS A 1 198 ? 13.883 -52.531 -33.812 1 48.56 198 LYS A CA 1
ATOM 1485 C C . LYS A 1 198 ? 13.938 -52.688 -32.281 1 48.56 198 LYS A C 1
ATOM 1487 O O . LYS A 1 198 ? 13.461 -51.844 -31.547 1 48.56 198 LYS A O 1
ATOM 1492 N N . GLY A 1 199 ? 13.57 -53.875 -31.938 1 44.28 199 GLY A N 1
ATOM 1493 C CA . GLY A 1 199 ? 13.781 -54.344 -30.562 1 44.28 199 GLY A CA 1
ATOM 1494 C C . GLY A 1 199 ? 15.172 -54.031 -30.047 1 44.28 199 GLY A C 1
ATOM 1495 O O . GLY A 1 199 ? 16.062 -53.656 -30.812 1 44.28 199 GLY A O 1
ATOM 1496 N N . PHE A 1 200 ? 15.375 -53.531 -28.953 1 42.19 200 PHE A N 1
ATOM 1497 C CA . PHE A 1 200 ? 16.719 -53.438 -28.406 1 42.19 200 PHE A CA 1
ATOM 1498 C C . PHE A 1 200 ? 17.547 -54.656 -28.781 1 42.19 200 PHE A C 1
ATOM 1500 O O . PHE A 1 200 ? 17.156 -55.781 -28.516 1 42.19 200 PHE A O 1
ATOM 1507 N N . ALA A 1 201 ? 18.312 -54.688 -30.031 1 40.03 201 ALA A N 1
ATOM 1508 C CA . ALA A 1 201 ? 19.219 -55.75 -30.453 1 40.03 201 ALA A CA 1
ATOM 1509 C C . ALA A 1 201 ? 19.938 -56.375 -29.266 1 40.03 201 ALA A C 1
ATOM 1511 O O . ALA A 1 201 ? 20.609 -55.688 -28.5 1 40.03 201 ALA A O 1
ATOM 1512 N N . VAL A 1 202 ? 19.328 -57.375 -28.609 1 44.53 202 VAL A N 1
ATOM 1513 C CA . VAL A 1 202 ? 20.094 -58.188 -27.688 1 44.53 202 VAL A CA 1
ATOM 1514 C C . VAL A 1 202 ? 21.375 -58.688 -28.375 1 44.53 202 VAL A C 1
ATOM 1516 O O . VAL A 1 202 ? 21.344 -59.25 -29.453 1 44.53 202 VAL A O 1
ATOM 1519 N N . PRO A 1 203 ? 22.531 -58 -28.062 1 41 203 PRO A N 1
ATOM 1520 C CA . PRO A 1 203 ? 23.766 -58.562 -28.625 1 41 203 PRO A CA 1
ATOM 1521 C C . PRO A 1 203 ? 23.75 -60.094 -28.641 1 41 203 PRO A C 1
ATOM 1523 O O . PRO A 1 203 ? 23.219 -60.719 -27.719 1 41 203 PRO A O 1
ATOM 1526 N N . GLU A 1 204 ? 23.828 -60.719 -29.734 1 42.56 204 GLU A N 1
ATOM 1527 C CA . GLU A 1 204 ? 23.969 -62.156 -29.938 1 42.56 204 GLU A CA 1
ATOM 1528 C C . GLU A 1 204 ? 25.094 -62.719 -29.078 1 42.56 204 GLU A C 1
ATOM 1530 O O . GLU A 1 204 ? 26.188 -62.125 -29.016 1 42.56 204 GLU A O 1
ATOM 1535 N N . PRO A 1 205 ? 24.812 -63.469 -28.062 1 43.28 205 PRO A N 1
ATOM 1536 C CA . PRO A 1 205 ? 25.875 -64.062 -27.281 1 43.28 205 PRO A CA 1
ATOM 1537 C C . PRO A 1 205 ? 27.016 -64.625 -28.156 1 43.28 205 PRO A C 1
ATOM 1539 O O . PRO A 1 205 ? 26.781 -65.062 -29.281 1 43.28 205 PRO A O 1
ATOM 1542 N N . ALA A 1 206 ? 28.172 -64 -27.891 1 44.94 206 ALA A N 1
ATOM 1543 C CA . ALA A 1 206 ? 29.375 -64.5 -28.547 1 44.94 206 ALA A CA 1
ATOM 1544 C C . ALA A 1 206 ? 29.359 -66 -28.656 1 44.94 206 ALA A C 1
ATOM 1546 O O . ALA A 1 206 ? 29 -66.688 -27.703 1 44.94 206 ALA A O 1
ATOM 1547 N N . ALA A 1 207 ? 29.312 -66.562 -29.797 1 43.94 207 ALA A N 1
ATOM 1548 C CA . ALA A 1 207 ? 29.422 -68 -30.141 1 43.94 207 ALA A CA 1
ATOM 1549 C C . ALA A 1 207 ? 30.562 -68.625 -29.375 1 43.94 207 ALA A C 1
ATOM 1551 O O . ALA A 1 207 ? 31.672 -68.125 -29.312 1 43.94 207 ALA A O 1
ATOM 1552 N N . GLU A 1 208 ? 30.375 -69.312 -28.25 1 40.5 208 GLU A N 1
ATOM 1553 C CA . GLU A 1 208 ? 31.375 -70.125 -27.609 1 40.5 208 GLU A CA 1
ATOM 1554 C C . GLU A 1 208 ? 32.125 -71 -28.641 1 40.5 208 GLU A C 1
ATOM 1556 O O . GLU A 1 208 ? 31.5 -71.688 -29.406 1 40.5 208 GLU A O 1
ATOM 1561 N N . LYS A 1 209 ? 33.281 -70.375 -29.078 1 46.12 209 LYS A N 1
ATOM 1562 C CA . LYS A 1 209 ? 34.25 -71.188 -29.812 1 46.12 209 LYS A CA 1
ATOM 1563 C C . LYS A 1 209 ? 34.438 -72.562 -29.172 1 46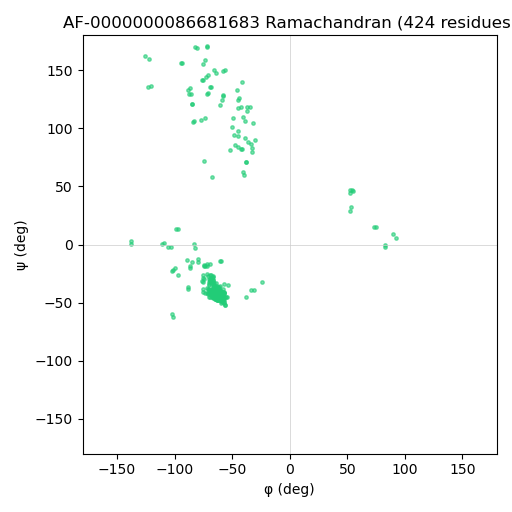.12 209 LYS A C 1
ATOM 1565 O O . LYS A 1 209 ? 34.844 -72.688 -28.016 1 46.12 209 LYS A O 1
ATOM 1570 N N . GLU A 1 210 ? 33.562 -73.562 -29.438 1 34.38 210 GLU A N 1
ATOM 1571 C CA . GLU A 1 210 ? 33.812 -74.938 -29.094 1 34.38 210 GLU A CA 1
ATOM 1572 C C . GLU A 1 210 ? 35.25 -75.375 -29.453 1 34.38 210 GLU A C 1
ATOM 1574 O O . GLU A 1 210 ? 35.688 -75.188 -30.594 1 34.38 210 GLU A O 1
ATOM 1579 N N . ALA A 1 211 ? 36.125 -75.062 -28.516 1 43.81 211 ALA A N 1
ATOM 1580 C CA . ALA A 1 211 ? 37.438 -75.75 -28.609 1 43.81 211 ALA A CA 1
ATOM 1581 C C . ALA A 1 211 ? 37.281 -77.125 -29.172 1 43.81 211 ALA A C 1
ATOM 1583 O O . ALA A 1 211 ? 36.562 -78 -28.594 1 43.81 211 ALA A O 1
ATOM 1584 N N . VAL A 1 212 ? 37.219 -77.312 -30.484 1 37.28 212 VAL A N 1
ATOM 1585 C CA . VAL A 1 212 ? 37.406 -78.625 -31.141 1 37.28 212 VAL A CA 1
ATOM 1586 C C . VAL A 1 212 ? 38.656 -79.312 -30.578 1 37.28 212 VAL A C 1
ATOM 1588 O O . VAL A 1 212 ? 39.75 -78.75 -30.641 1 37.28 212 VAL A O 1
ATOM 1591 N N . THR A 1 213 ? 38.438 -80 -29.469 1 39.59 213 THR A N 1
ATOM 1592 C CA . THR A 1 213 ? 39.375 -81.062 -29.047 1 39.59 213 THR A CA 1
ATOM 1593 C C . THR A 1 213 ? 39.875 -81.875 -30.25 1 39.59 213 THR A C 1
ATOM 1595 O O . THR A 1 213 ? 39.094 -82.562 -30.891 1 39.59 213 THR A O 1
ATOM 1598 N N . THR A 1 214 ? 40.594 -81.125 -31.281 1 32.25 214 THR A N 1
ATOM 1599 C CA . THR A 1 214 ? 41.469 -82.125 -31.922 1 32.25 214 THR A CA 1
ATOM 1600 C C . THR A 1 214 ? 42.531 -82.625 -30.953 1 32.25 214 THR A C 1
ATOM 1602 O O . THR A 1 214 ? 43.062 -81.875 -30.141 1 32.25 214 THR A O 1
ATOM 1605 N N . MET B 1 1 ? 20.312 -49.062 -23 1 42.72 1 MET B N 1
ATOM 1606 C CA . MET B 1 1 ? 19.562 -49.125 -21.75 1 42.72 1 MET B CA 1
ATOM 1607 C C . MET B 1 1 ? 18.203 -49.781 -21.969 1 42.72 1 MET B C 1
ATOM 1609 O O . MET B 1 1 ? 17.578 -49.594 -23.016 1 42.72 1 MET B O 1
ATOM 1613 N N . LYS B 1 2 ? 17.938 -50.812 -21.297 1 56.03 2 LYS B N 1
ATOM 1614 C CA . LYS B 1 2 ? 16.734 -51.594 -21.484 1 56.03 2 LYS B CA 1
ATOM 1615 C C . LYS B 1 2 ? 15.477 -50.75 -21.266 1 56.03 2 LYS B C 1
ATOM 1617 O O . LYS B 1 2 ? 15.484 -49.812 -20.453 1 56.03 2 LYS B O 1
ATOM 1622 N N . ARG B 1 3 ? 14.617 -50.656 -22.125 1 61.03 3 ARG B N 1
ATOM 1623 C CA . ARG B 1 3 ? 13.344 -49.969 -22.062 1 61.03 3 ARG B CA 1
ATOM 1624 C C . ARG B 1 3 ? 12.781 -49.969 -20.641 1 61.03 3 ARG B C 1
ATOM 1626 O O . ARG B 1 3 ? 12.266 -48.938 -20.172 1 61.03 3 ARG B O 1
ATOM 1633 N N . ARG B 1 4 ? 12.961 -51.062 -20 1 64.19 4 ARG B N 1
ATOM 1634 C CA . ARG B 1 4 ? 12.477 -51.188 -18.641 1 64.19 4 ARG B CA 1
ATOM 1635 C C . ARG B 1 4 ? 13.18 -50.188 -17.703 1 64.19 4 ARG B C 1
ATOM 1637 O O . ARG B 1 4 ? 12.555 -49.594 -16.828 1 64.19 4 ARG B O 1
ATOM 1644 N N . THR B 1 5 ? 14.43 -50 -17.984 1 63.34 5 THR B N 1
ATOM 1645 C CA . THR B 1 5 ? 15.203 -49.094 -17.141 1 63.34 5 THR B CA 1
ATOM 1646 C C . THR B 1 5 ? 14.773 -47.656 -17.359 1 63.34 5 THR B C 1
ATOM 1648 O O . THR B 1 5 ? 14.641 -46.875 -16.391 1 63.34 5 THR B O 1
ATOM 1651 N N . ILE B 1 6 ? 14.547 -47.281 -18.578 1 66.38 6 ILE B N 1
ATOM 1652 C CA . ILE B 1 6 ? 14.117 -45.938 -18.906 1 66.38 6 ILE B CA 1
ATOM 1653 C C . ILE B 1 6 ? 12.727 -45.656 -18.328 1 66.38 6 ILE B C 1
ATOM 1655 O O . ILE B 1 6 ? 12.477 -44.625 -17.75 1 66.38 6 ILE B O 1
ATOM 1659 N N . ASP B 1 7 ? 11.883 -46.719 -18.406 1 67.94 7 ASP B N 1
ATOM 1660 C CA . ASP B 1 7 ? 10.531 -46.594 -17.859 1 67.94 7 ASP B CA 1
ATOM 1661 C C . ASP B 1 7 ? 10.57 -46.406 -16.344 1 67.94 7 ASP B C 1
ATOM 1663 O O . ASP B 1 7 ? 9.812 -45.594 -15.797 1 67.94 7 ASP B O 1
ATOM 1667 N N . ILE B 1 8 ? 11.383 -47.062 -15.766 1 69.19 8 ILE B N 1
ATOM 1668 C CA . ILE B 1 8 ? 11.5 -46.969 -14.312 1 69.19 8 ILE B CA 1
ATOM 1669 C C . ILE B 1 8 ? 12.07 -45.625 -13.922 1 69.19 8 ILE B C 1
ATOM 1671 O O . ILE B 1 8 ? 11.602 -45 -12.961 1 69.19 8 ILE B O 1
ATOM 1675 N N . MET B 1 9 ? 13.023 -45.125 -14.711 1 68.31 9 MET B N 1
ATOM 1676 C CA . MET B 1 9 ? 13.625 -43.844 -14.414 1 68.31 9 MET B CA 1
ATOM 1677 C C . MET B 1 9 ? 12.609 -42.719 -14.602 1 68.31 9 MET B C 1
ATOM 1679 O O . MET B 1 9 ? 12.516 -41.812 -13.773 1 68.31 9 MET B O 1
ATOM 1683 N N . PHE B 1 10 ? 11.898 -42.781 -15.664 1 68.69 10 PHE B N 1
ATOM 1684 C CA . PHE B 1 10 ? 10.883 -41.781 -15.922 1 68.69 10 PHE B CA 1
ATOM 1685 C C . PHE B 1 10 ? 9.773 -41.844 -14.875 1 68.69 10 PHE B C 1
ATOM 1687 O O . PHE B 1 10 ? 9.289 -40.781 -14.414 1 68.69 10 PHE B O 1
ATOM 1694 N N . SER B 1 11 ? 9.453 -43.062 -14.516 1 73.44 11 SER B N 1
ATOM 1695 C CA . SER B 1 11 ? 8.398 -43.219 -13.523 1 73.44 11 SER B CA 1
ATOM 1696 C C . SER B 1 11 ? 8.852 -42.719 -12.148 1 73.44 11 SER B C 1
ATOM 1698 O O . SER B 1 11 ? 8.086 -42.062 -11.438 1 73.44 11 SER B O 1
ATOM 1700 N N . LEU B 1 12 ? 10.039 -43.031 -11.945 1 73.5 12 LEU B N 1
ATOM 1701 C CA . LEU B 1 12 ? 10.594 -42.562 -10.68 1 73.5 12 LEU B CA 1
ATOM 1702 C C . LEU B 1 12 ? 10.695 -41.031 -10.664 1 73.5 12 LEU B C 1
ATOM 1704 O O . LEU B 1 12 ? 10.383 -40.375 -9.656 1 73.5 12 LEU B O 1
ATOM 1708 N N . GLY B 1 13 ? 11.156 -40.438 -11.75 1 74.5 13 GLY B N 1
ATOM 1709 C CA . GLY B 1 13 ? 11.211 -39 -11.867 1 74.5 13 GLY B CA 1
ATOM 1710 C C . GLY B 1 13 ? 9.852 -38.344 -11.703 1 74.5 13 GLY B C 1
ATOM 1711 O O . GLY B 1 13 ? 9.734 -37.312 -11.008 1 74.5 13 GLY B O 1
ATOM 1712 N N . ALA B 1 14 ? 8.898 -39.031 -12.25 1 77.31 14 ALA B N 1
ATOM 1713 C CA . ALA B 1 14 ? 7.543 -38.469 -12.164 1 77.31 14 ALA B CA 1
ATOM 1714 C C . ALA B 1 14 ? 7.02 -38.531 -10.734 1 77.31 14 ALA B C 1
ATOM 1716 O O . ALA B 1 14 ? 6.371 -37.562 -10.273 1 77.31 14 ALA B O 1
ATOM 1717 N N . VAL B 1 15 ? 7.348 -39.469 -10.047 1 79.31 15 VAL B N 1
ATOM 1718 C CA . VAL B 1 15 ? 6.867 -39.625 -8.68 1 79.31 15 VAL B CA 1
ATOM 1719 C C . VAL B 1 15 ? 7.578 -38.656 -7.762 1 79.31 15 VAL B C 1
ATOM 1721 O O . VAL B 1 15 ? 6.953 -38.031 -6.887 1 79.31 15 VAL B O 1
ATOM 1724 N N . VAL B 1 16 ? 8.852 -38.5 -8.062 1 79.44 16 VAL B N 1
ATOM 1725 C CA . VAL B 1 16 ? 9.609 -37.562 -7.27 1 79.44 16 VAL B CA 1
ATOM 1726 C C . VAL B 1 16 ? 9.078 -36.156 -7.516 1 79.44 16 VAL B C 1
ATOM 1728 O O . VAL B 1 16 ? 8.883 -35.375 -6.574 1 79.44 16 VAL B O 1
ATOM 1731 N N . LEU B 1 17 ? 8.82 -35.812 -8.758 1 80.88 17 LEU B N 1
ATOM 1732 C CA . LEU B 1 17 ? 8.281 -34.5 -9.102 1 80.88 17 LEU B CA 1
ATOM 1733 C C . LEU B 1 17 ? 6.898 -34.281 -8.5 1 80.88 17 LEU B C 1
ATOM 1735 O O . LEU B 1 17 ? 6.562 -33.188 -8.055 1 80.88 17 LEU B O 1
ATOM 1739 N N . ALA B 1 18 ? 6.156 -35.344 -8.469 1 86.19 18 ALA B N 1
ATOM 1740 C CA . ALA B 1 18 ? 4.836 -35.281 -7.852 1 86.19 18 ALA B CA 1
ATOM 1741 C C . ALA B 1 18 ? 4.945 -34.969 -6.355 1 86.19 18 ALA B C 1
ATOM 1743 O O . ALA B 1 18 ? 4.18 -34.188 -5.82 1 86.19 18 ALA B O 1
ATOM 1744 N N . GLY B 1 19 ? 5.871 -35.625 -5.727 1 87.12 19 GLY B N 1
ATOM 1745 C CA . GLY B 1 19 ? 6.109 -35.344 -4.316 1 87.12 19 GLY B CA 1
ATOM 1746 C C . GLY B 1 19 ? 6.523 -33.906 -4.043 1 87.12 19 GLY B C 1
ATOM 1747 O O . GLY B 1 19 ? 6.023 -33.281 -3.107 1 87.12 19 GLY B O 1
ATOM 1748 N N . LEU B 1 20 ? 7.398 -33.375 -4.867 1 83.44 20 LEU B N 1
ATOM 1749 C CA . LEU B 1 20 ? 7.844 -31.984 -4.73 1 83.44 20 LEU B CA 1
ATOM 1750 C C . LEU B 1 20 ? 6.684 -31.016 -4.93 1 83.44 20 LEU B C 1
ATOM 1752 O O . LEU B 1 20 ? 6.555 -30.031 -4.199 1 83.44 20 LEU B O 1
ATOM 1756 N N . LEU B 1 21 ? 5.887 -31.297 -5.891 1 86.94 21 LEU B N 1
ATOM 1757 C CA . LEU B 1 21 ? 4.73 -30.453 -6.148 1 86.94 21 LEU B CA 1
ATOM 1758 C C . LEU B 1 21 ? 3.732 -30.531 -5 1 86.94 21 LEU B C 1
ATOM 1760 O O . LEU B 1 21 ? 3.082 -29.531 -4.672 1 86.94 21 LEU B O 1
ATOM 1764 N N . LEU B 1 22 ? 3.625 -31.688 -4.41 1 89.88 22 LEU B N 1
ATOM 1765 C CA . LEU B 1 22 ? 2.746 -31.828 -3.252 1 89.88 22 LEU B CA 1
ATOM 1766 C C . LEU B 1 22 ? 3.24 -30.984 -2.086 1 89.88 22 LEU B C 1
ATOM 1768 O O . LEU B 1 22 ? 2.453 -30.297 -1.44 1 89.88 22 LEU B O 1
ATOM 1772 N N . VAL B 1 23 ? 4.539 -31.047 -1.884 1 87.69 23 VAL B N 1
ATOM 1773 C CA . VAL B 1 23 ? 5.125 -30.25 -0.819 1 87.69 23 VAL B CA 1
ATOM 1774 C C . VAL B 1 23 ? 4.934 -28.766 -1.131 1 87.69 23 VAL B C 1
ATOM 1776 O O . VAL B 1 23 ? 4.555 -27.984 -0.255 1 87.69 23 VAL B O 1
ATOM 1779 N N . ALA B 1 24 ? 5.156 -28.344 -2.369 1 85 24 ALA B N 1
ATOM 1780 C CA . ALA B 1 24 ? 4.938 -26.969 -2.793 1 85 24 ALA B CA 1
ATOM 1781 C C . ALA B 1 24 ? 3.486 -26.547 -2.582 1 85 24 ALA B C 1
ATOM 1783 O O . ALA B 1 24 ? 3.213 -25.438 -2.119 1 85 24 ALA B O 1
ATOM 1784 N N . GLY B 1 25 ? 2.598 -27.422 -2.941 1 89.56 25 GLY B N 1
ATOM 1785 C CA . GLY B 1 25 ? 1.188 -27.141 -2.715 1 89.56 25 GLY B CA 1
ATOM 1786 C C . GLY B 1 25 ? 0.851 -26.938 -1.251 1 89.56 25 GLY B C 1
ATOM 1787 O O . GLY B 1 25 ? 0.097 -26.016 -0.91 1 89.56 25 GLY B O 1
ATOM 1788 N N . LEU B 1 26 ? 1.439 -27.75 -0.43 1 89.56 26 LEU B N 1
ATOM 1789 C CA . LEU B 1 26 ? 1.202 -27.625 1.004 1 89.56 26 LEU B CA 1
ATOM 1790 C C . LEU B 1 26 ? 1.742 -26.297 1.536 1 89.56 26 LEU B C 1
ATOM 1792 O O . LEU B 1 26 ? 1.096 -25.641 2.357 1 89.56 26 LEU B O 1
ATOM 1796 N N . VAL B 1 27 ? 2.902 -25.922 1.093 1 86.81 27 VAL B N 1
ATOM 1797 C CA . VAL B 1 27 ? 3.494 -24.641 1.502 1 86.81 27 VAL B CA 1
ATOM 1798 C C . VAL B 1 27 ? 2.617 -23.484 1.028 1 86.81 27 VAL B C 1
ATOM 1800 O O . VAL B 1 27 ? 2.326 -22.562 1.795 1 86.81 27 VAL B O 1
ATOM 1803 N N . LEU B 1 28 ? 2.164 -23.547 -0.209 1 89.31 28 LEU B N 1
ATOM 1804 C CA . LEU B 1 28 ? 1.318 -22.5 -0.77 1 89.31 28 LEU B CA 1
ATOM 1805 C C . LEU B 1 28 ? -0.018 -22.422 -0.038 1 89.31 28 LEU B C 1
ATOM 1807 O O . LEU B 1 28 ? -0.557 -21.344 0.177 1 89.31 28 LEU B O 1
ATOM 1811 N N . THR B 1 29 ? -0.537 -23.609 0.31 1 91.06 29 THR B N 1
ATOM 1812 C CA . THR B 1 29 ? -1.773 -23.641 1.084 1 91.06 29 THR B CA 1
ATOM 1813 C C . THR B 1 29 ? -1.572 -22.984 2.447 1 91.06 29 THR B C 1
ATOM 1815 O O . THR B 1 29 ? -2.418 -22.219 2.9 1 91.06 29 THR B O 1
ATOM 1818 N N . SER B 1 30 ? -0.464 -23.281 3.084 1 89.25 30 SER B N 1
ATOM 1819 C CA . SER B 1 30 ? -0.145 -22.672 4.371 1 89.25 30 SER B CA 1
ATOM 1820 C C . SER B 1 30 ? -0.035 -21.156 4.25 1 89.25 30 SER B C 1
ATOM 1822 O O . SER B 1 30 ? -0.513 -20.422 5.121 1 89.25 30 SER B O 1
ATOM 1824 N N . ASN B 1 31 ? 0.6 -20.688 3.244 1 87.62 31 ASN B N 1
ATOM 1825 C CA . ASN B 1 31 ? 0.726 -19.25 2.996 1 87.62 31 ASN B CA 1
ATOM 1826 C C . ASN B 1 31 ? -0.633 -18.609 2.744 1 87.62 31 ASN B C 1
ATOM 1828 O O . ASN B 1 31 ? -0.907 -17.516 3.242 1 87.62 31 ASN B O 1
ATOM 1832 N N . ALA B 1 32 ? -1.427 -19.219 1.965 1 91.5 32 ALA B N 1
ATOM 1833 C CA . ALA B 1 32 ? -2.768 -18.719 1.669 1 91.5 32 ALA B CA 1
ATOM 1834 C C . ALA B 1 32 ? -3.598 -18.594 2.941 1 91.5 32 ALA B C 1
ATOM 1836 O O . ALA B 1 32 ? -4.246 -17.562 3.168 1 91.5 32 ALA B O 1
ATOM 1837 N N . ASN B 1 33 ? -3.486 -19.656 3.77 1 90.69 33 ASN B N 1
ATOM 1838 C CA . ASN B 1 33 ? -4.238 -19.656 5.02 1 90.69 33 ASN B CA 1
ATOM 1839 C C . ASN B 1 33 ? -3.736 -18.562 5.973 1 90.69 33 ASN B C 1
ATOM 1841 O O . ASN B 1 33 ? -4.531 -17.891 6.629 1 90.69 33 ASN B O 1
ATOM 1845 N N . PHE B 1 34 ? -2.521 -18.453 6.094 1 88.69 34 PHE B N 1
ATOM 1846 C CA . PHE B 1 34 ? -1.944 -17.422 6.934 1 88.69 34 PHE B CA 1
ATOM 1847 C C . PHE B 1 34 ? -2.441 -16.047 6.508 1 88.69 34 PHE B C 1
ATOM 1849 O O . PHE B 1 34 ? -2.922 -15.266 7.336 1 88.69 34 PHE B O 1
ATOM 1856 N N . ALA B 1 35 ? -2.32 -15.727 5.203 1 90.06 35 ALA B N 1
ATOM 1857 C CA . ALA B 1 35 ? -2.711 -14.414 4.691 1 90.06 35 ALA B CA 1
ATOM 1858 C C . ALA B 1 35 ? -4.184 -14.133 4.969 1 90.06 35 ALA B C 1
ATOM 1860 O O . ALA B 1 35 ? -4.535 -13.062 5.469 1 90.06 35 ALA B O 1
ATOM 1861 N N . ASN B 1 36 ? -4.957 -15.125 4.754 1 90.75 36 ASN B N 1
ATOM 1862 C CA . ASN B 1 36 ? -6.395 -14.945 4.926 1 90.75 36 ASN B CA 1
ATOM 1863 C C . ASN B 1 36 ? -6.766 -14.797 6.398 1 90.75 36 ASN B C 1
ATOM 1865 O O . ASN B 1 36 ? -7.555 -13.922 6.758 1 90.75 36 ASN B O 1
ATOM 1869 N N . ASP B 1 37 ? -6.176 -15.586 7.203 1 91.81 37 ASP B N 1
ATOM 1870 C CA . ASP B 1 37 ? -6.477 -15.555 8.633 1 91.81 37 ASP B CA 1
ATOM 1871 C C . ASP B 1 37 ? -5.953 -14.266 9.273 1 91.81 37 ASP B C 1
ATOM 1873 O O . ASP B 1 37 ? -6.633 -13.656 10.094 1 91.81 37 ASP B O 1
ATOM 1877 N N . TYR B 1 38 ? -4.785 -14.008 8.891 1 90.56 38 TYR B N 1
ATOM 1878 C CA . TYR B 1 38 ? -4.176 -12.805 9.445 1 90.56 38 TYR B CA 1
ATOM 1879 C C . TYR B 1 38 ? -5.004 -11.57 9.109 1 90.56 38 TYR B C 1
ATOM 1881 O O . TYR B 1 38 ? -5.289 -10.75 9.984 1 90.56 38 TYR B O 1
ATOM 1889 N N . VAL B 1 39 ? -5.43 -11.438 7.852 1 94.31 39 VAL B N 1
ATOM 1890 C CA . VAL B 1 39 ? -6.219 -10.297 7.398 1 94.31 39 VAL B CA 1
ATOM 1891 C C . VAL B 1 39 ? -7.562 -10.281 8.125 1 94.31 39 VAL B C 1
ATOM 1893 O O . VAL B 1 39 ? -7.984 -9.234 8.633 1 94.31 39 VAL B O 1
ATOM 1896 N N . GLN B 1 40 ? -8.164 -11.375 8.227 1 94.38 40 GLN B N 1
ATOM 1897 C CA . GLN B 1 40 ? -9.453 -11.469 8.906 1 94.38 40 GLN B CA 1
ATOM 1898 C C . GLN B 1 40 ? -9.336 -11.055 10.367 1 94.38 40 GLN B C 1
ATOM 1900 O O . GLN B 1 40 ? -10.141 -10.266 10.867 1 94.38 40 GLN B O 1
ATOM 1905 N N . ASP B 1 41 ? -8.328 -11.555 11.031 1 93.62 41 ASP B N 1
ATOM 1906 C CA . ASP B 1 41 ? -8.141 -11.273 12.453 1 93.62 41 ASP B CA 1
ATOM 1907 C C . ASP B 1 41 ? -7.879 -9.781 12.688 1 93.62 41 ASP B C 1
ATOM 1909 O O . ASP B 1 41 ? -8.461 -9.18 13.594 1 93.62 41 ASP B O 1
ATOM 1913 N N . GLN B 1 42 ? -7.043 -9.281 11.906 1 92.88 42 GLN B N 1
ATOM 1914 C CA . GLN B 1 42 ? -6.703 -7.871 12.062 1 92.88 42 GLN B CA 1
ATOM 1915 C C . GLN B 1 42 ? -7.91 -6.977 11.773 1 92.88 42 GLN B C 1
ATOM 1917 O O . GLN B 1 42 ? -8.172 -6.027 12.516 1 92.88 42 GLN B O 1
ATOM 1922 N N . LEU B 1 43 ? -8.656 -7.266 10.695 1 96.25 43 LEU B N 1
ATOM 1923 C CA . LEU B 1 43 ? -9.812 -6.453 10.344 1 96.25 43 LEU B CA 1
ATOM 1924 C C . LEU B 1 43 ? -10.922 -6.594 11.383 1 96.25 43 LEU B C 1
ATOM 1926 O O . LEU B 1 43 ? -11.586 -5.613 11.727 1 96.25 43 LEU B O 1
ATOM 1930 N N . ALA B 1 44 ? -11.047 -7.711 11.977 1 94.75 44 ALA B N 1
ATOM 1931 C CA . ALA B 1 44 ? -12.047 -7.93 13.016 1 94.75 44 ALA B CA 1
ATOM 1932 C C . ALA B 1 44 ? -11.734 -7.098 14.258 1 94.75 44 ALA B C 1
ATOM 1934 O O . ALA B 1 44 ? -12.648 -6.562 14.898 1 94.75 44 ALA B O 1
ATOM 1935 N N . GLN B 1 45 ? -10.477 -6.965 14.609 1 95.44 45 GLN B N 1
ATOM 1936 C CA . GLN B 1 45 ? -10.062 -6.207 15.781 1 95.44 45 GLN B CA 1
ATOM 1937 C C . GLN B 1 45 ? -10.344 -4.715 15.602 1 95.44 45 GLN B C 1
ATOM 1939 O O . GLN B 1 45 ? -10.539 -3.992 16.578 1 95.44 45 GLN B O 1
ATOM 1944 N N . GLN B 1 46 ? -10.344 -4.266 14.297 1 94.81 46 GLN B N 1
ATOM 1945 C CA . GLN B 1 46 ? -10.633 -2.861 14.031 1 94.81 46 GLN B CA 1
ATOM 1946 C C . GLN B 1 46 ? -12.109 -2.549 14.266 1 94.81 46 GLN B C 1
ATOM 1948 O O . GLN B 1 46 ? -12.484 -1.385 14.422 1 94.81 46 GLN B O 1
ATOM 1953 N N . ASN B 1 47 ? -12.938 -3.523 14.297 1 96.31 47 ASN B N 1
ATOM 1954 C CA . ASN B 1 47 ? -14.359 -3.424 14.633 1 96.31 47 ASN B CA 1
ATOM 1955 C C . ASN B 1 47 ? -15.062 -2.363 13.797 1 96.31 47 ASN B C 1
ATOM 1957 O O . ASN B 1 47 ? -15.781 -1.515 14.336 1 96.31 47 ASN B O 1
ATOM 1961 N N . ILE B 1 48 ? -14.781 -2.35 12.516 1 96.81 48 ILE B N 1
ATOM 1962 C CA . ILE B 1 48 ? -15.484 -1.474 11.586 1 96.81 48 ILE B CA 1
ATOM 1963 C C . ILE B 1 48 ? -16.75 -2.156 11.094 1 96.81 48 ILE B C 1
ATOM 1965 O O . ILE B 1 48 ? -16.75 -3.348 10.781 1 96.81 48 ILE B O 1
ATOM 1969 N N . THR B 1 49 ? -17.828 -1.403 11.086 1 97.5 49 THR B N 1
ATOM 1970 C CA . THR B 1 49 ? -19.094 -1.898 10.578 1 97.5 49 THR B CA 1
ATOM 1971 C C . THR B 1 49 ? -19.609 -1.001 9.461 1 97.5 49 THR B C 1
ATOM 1973 O O . THR B 1 49 ? -19.562 0.226 9.562 1 97.5 49 THR B O 1
ATOM 1976 N N . PHE B 1 50 ? -20.078 -1.606 8.391 1 98 50 PHE B N 1
ATOM 1977 C CA . PHE B 1 50 ? -20.734 -0.854 7.32 1 98 50 PHE B CA 1
ATOM 1978 C C . PHE B 1 50 ? -22.016 -0.208 7.82 1 98 50 PHE B C 1
ATOM 1980 O O . PHE B 1 50 ? -22.703 -0.758 8.688 1 98 50 PHE B O 1
ATOM 1987 N N . LYS B 1 51 ? -22.328 0.921 7.266 1 96.94 51 LYS B N 1
ATOM 1988 C CA . LYS B 1 51 ? -23.625 1.526 7.531 1 96.94 51 LYS B CA 1
ATOM 1989 C C . LYS B 1 51 ? -24.766 0.568 7.18 1 96.94 51 LYS B C 1
ATOM 1991 O O . LYS B 1 51 ? -24.625 -0.267 6.281 1 96.94 51 LYS B O 1
ATOM 1996 N N . THR B 1 52 ? -25.875 0.7 7.879 1 97.25 52 THR B N 1
ATOM 1997 C CA . THR B 1 52 ? -27.047 -0.093 7.531 1 97.25 52 THR B CA 1
ATOM 1998 C C . THR B 1 52 ? -27.719 0.455 6.273 1 97.25 52 THR B C 1
ATOM 2000 O O . THR B 1 52 ? -27.547 1.625 5.93 1 97.25 52 THR B O 1
ATOM 2003 N N . ALA B 1 53 ? -28.422 -0.424 5.598 1 96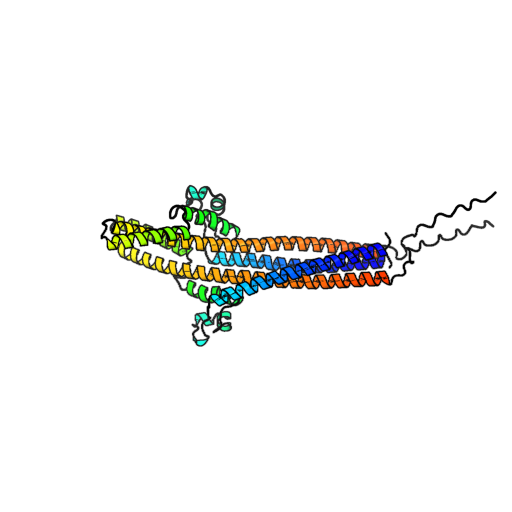.25 53 ALA B N 1
ATOM 2004 C CA . ALA B 1 53 ? -29.031 -0.079 4.316 1 96.25 53 ALA B CA 1
ATOM 2005 C C . ALA B 1 53 ? -29.891 1.174 4.441 1 96.25 53 ALA B C 1
ATOM 2007 O O . ALA B 1 53 ? -29.922 2.008 3.533 1 96.25 53 ALA B O 1
ATOM 2008 N N . AS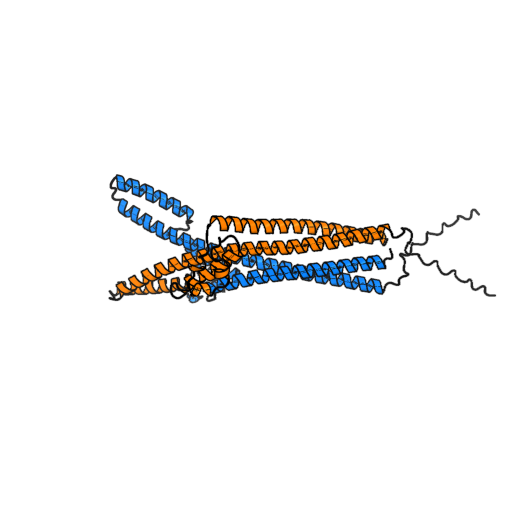P B 1 54 ? -30.547 1.396 5.52 1 96.38 54 ASP B N 1
ATOM 2009 C CA . ASP B 1 54 ? -31.5 2.488 5.711 1 96.38 54 ASP B CA 1
ATOM 2010 C C . ASP B 1 54 ? -30.781 3.801 6.008 1 96.38 54 ASP B C 1
ATOM 2012 O O . ASP B 1 54 ? -31.375 4.875 5.922 1 96.38 54 ASP B O 1
ATOM 2016 N N . THR B 1 55 ? -29.516 3.697 6.34 1 96.94 55 THR B N 1
ATOM 2017 C CA . THR B 1 55 ? -28.781 4.902 6.715 1 96.94 55 THR B CA 1
ATOM 2018 C C . THR B 1 55 ? -27.875 5.359 5.574 1 96.94 55 THR B C 1
ATOM 2020 O O . THR B 1 55 ? -27.219 6.395 5.676 1 96.94 55 THR B O 1
ATOM 2023 N N . LEU B 1 56 ? -27.844 4.637 4.48 1 96.88 56 LEU B N 1
ATOM 2024 C CA . LEU B 1 56 ? -27.031 5.031 3.332 1 96.88 56 LEU B CA 1
ATOM 2025 C C . LEU B 1 56 ? -27.594 6.277 2.666 1 96.88 56 LEU B C 1
ATOM 2027 O O . LEU B 1 56 ? -28.812 6.395 2.494 1 96.88 56 LEU B O 1
ATOM 2031 N N . THR B 1 57 ? -26.734 7.152 2.361 1 96.12 57 THR B N 1
ATOM 2032 C CA . THR B 1 57 ? -27.141 8.312 1.579 1 96.12 57 THR B CA 1
ATOM 2033 C C . THR B 1 57 ? -27.438 7.91 0.136 1 96.12 57 THR B C 1
ATOM 2035 O O . THR B 1 57 ? -27.125 6.793 -0.281 1 96.12 57 THR B O 1
ATOM 2038 N N . GLU B 1 58 ? -28 8.867 -0.633 1 95.62 58 GLU B N 1
ATOM 2039 C CA . GLU B 1 58 ? -28.281 8.594 -2.039 1 95.62 58 GLU B CA 1
ATOM 2040 C C . GLU B 1 58 ? -27 8.32 -2.826 1 95.62 58 GLU B C 1
ATOM 2042 O O . GLU B 1 58 ? -26.969 7.43 -3.676 1 95.62 58 GLU B O 1
ATOM 2047 N N . GLU B 1 59 ? -26 9.031 -2.512 1 94.69 59 GLU B N 1
ATOM 2048 C CA . GLU B 1 59 ? -24.734 8.852 -3.201 1 94.69 59 GLU B CA 1
ATOM 2049 C C . GLU B 1 59 ? -24.094 7.508 -2.852 1 94.69 59 GLU B C 1
ATOM 2051 O O . GLU B 1 59 ? -23.562 6.824 -3.725 1 94.69 59 GLU B O 1
ATOM 2056 N N . GLU B 1 60 ? -24.188 7.105 -1.637 1 95.94 60 GLU B N 1
ATOM 2057 C CA . GLU B 1 60 ? -23.609 5.844 -1.184 1 95.94 60 GLU B CA 1
ATOM 2058 C C . GLU B 1 60 ? -24.359 4.652 -1.785 1 95.94 60 GLU B C 1
ATOM 2060 O O . GLU B 1 60 ? -23.766 3.613 -2.061 1 95.94 60 GLU B O 1
ATOM 2065 N N . ARG B 1 61 ? -25.609 4.77 -2.061 1 96.19 61 ARG B N 1
ATOM 2066 C CA . ARG B 1 61 ? -26.453 3.695 -2.574 1 96.19 61 ARG B CA 1
ATOM 2067 C C . ARG B 1 61 ? -26.109 3.367 -4.023 1 96.19 61 ARG B C 1
ATOM 2069 O O . ARG B 1 61 ? -26.453 2.295 -4.523 1 96.19 61 ARG B O 1
ATOM 2076 N N . ARG B 1 62 ? -25.422 4.27 -4.598 1 95.12 62 ARG B N 1
ATOM 2077 C CA . ARG B 1 62 ? -25.031 4.031 -5.984 1 95.12 62 ARG B CA 1
ATOM 2078 C C . ARG B 1 62 ? -23.906 2.998 -6.07 1 95.12 62 ARG B C 1
ATOM 2080 O O . ARG B 1 62 ? -23.625 2.471 -7.145 1 95.12 62 ARG B O 1
ATOM 2087 N N . SER B 1 63 ? -23.266 2.803 -4.961 1 96.12 63 SER B N 1
ATOM 2088 C CA . SER B 1 63 ? -22.234 1.773 -4.91 1 96.12 63 SER B CA 1
ATOM 2089 C C . SER B 1 63 ? -22.844 0.402 -4.621 1 96.12 63 SER B C 1
ATOM 2091 O O . SER B 1 63 ? -23.359 0.167 -3.529 1 96.12 63 SER B O 1
ATOM 2093 N N . ASP B 1 64 ? -22.641 -0.546 -5.527 1 97.38 64 ASP B N 1
ATOM 2094 C CA . ASP B 1 64 ? -23.203 -1.884 -5.383 1 97.38 64 ASP B CA 1
ATOM 2095 C C . ASP B 1 64 ? -22.641 -2.592 -4.156 1 97.38 64 ASP B C 1
ATOM 2097 O O . ASP B 1 64 ? -23.375 -3.293 -3.445 1 97.38 64 ASP B O 1
ATOM 2101 N N . CYS B 1 65 ? -21.406 -2.387 -3.936 1 97.38 65 CYS B N 1
ATOM 2102 C CA . CYS B 1 65 ? -20.797 -3.148 -2.852 1 97.38 65 CYS B CA 1
ATOM 2103 C C . CYS B 1 65 ? -21.203 -2.578 -1.495 1 97.38 65 CYS B C 1
ATOM 2105 O O . CYS B 1 65 ? -21.328 -3.32 -0.519 1 97.38 65 CYS B O 1
ATOM 2107 N N . LEU B 1 66 ? -21.438 -1.282 -1.391 1 98 66 LEU B N 1
ATOM 2108 C CA . LEU B 1 66 ? -21.906 -0.719 -0.131 1 98 66 LEU B CA 1
ATOM 2109 C C . LEU B 1 66 ? -23.312 -1.222 0.2 1 98 66 LEU B C 1
ATOM 2111 O O . LEU B 1 66 ? -23.625 -1.445 1.368 1 98 66 LEU B O 1
ATOM 2115 N N . VAL B 1 67 ? -24.094 -1.357 -0.84 1 98.12 67 VAL B N 1
ATOM 2116 C CA . VAL B 1 67 ? -25.422 -1.915 -0.642 1 98.12 67 VAL B CA 1
ATOM 2117 C C . VAL B 1 67 ? -25.312 -3.383 -0.235 1 98.12 67 VAL B C 1
ATOM 2119 O O . VAL B 1 67 ? -25.969 -3.82 0.714 1 98.12 67 VAL B O 1
ATOM 2122 N N . LYS B 1 68 ? -24.484 -4.074 -0.881 1 98.06 68 LYS B N 1
ATOM 2123 C CA . LYS B 1 68 ? -24.297 -5.504 -0.643 1 98.06 68 LYS B CA 1
ATOM 2124 C C . LYS B 1 68 ? -23.828 -5.766 0.785 1 98.06 68 LYS B C 1
ATOM 2126 O O . LYS B 1 68 ? -24.297 -6.711 1.43 1 98.06 68 LYS B O 1
ATOM 2131 N N . TYR B 1 69 ? -22.938 -4.969 1.299 1 98.31 69 TYR B N 1
ATOM 2132 C CA . TYR B 1 69 ? -22.312 -5.246 2.588 1 98.31 69 TYR B CA 1
ATOM 2133 C C . TYR B 1 69 ? -22.984 -4.449 3.701 1 98.31 69 TYR B C 1
ATOM 2135 O O . TYR B 1 69 ? -22.484 -4.402 4.828 1 98.31 69 TYR B O 1
ATOM 2143 N N . ALA B 1 70 ? -24.109 -3.885 3.438 1 98.12 70 ALA B N 1
ATOM 2144 C CA . ALA B 1 70 ? -24.781 -3.016 4.402 1 98.12 70 ALA B CA 1
ATOM 2145 C C . ALA B 1 70 ? -25.047 -3.752 5.711 1 98.12 70 ALA B C 1
ATOM 2147 O O . ALA B 1 70 ? -25.562 -4.871 5.707 1 98.12 70 ALA B O 1
ATOM 2148 N N . GLY B 1 71 ? -24.625 -3.148 6.824 1 97.69 71 GLY B N 1
ATOM 2149 C CA . GLY B 1 71 ? -24.891 -3.674 8.156 1 97.69 71 GLY B CA 1
ATOM 2150 C C . GLY B 1 71 ? -23.906 -4.746 8.586 1 97.69 71 GLY B C 1
ATOM 2151 O O . GLY B 1 71 ? -23.938 -5.199 9.734 1 97.69 71 GLY B O 1
ATOM 2152 N N . GLN B 1 72 ? -22.984 -5.051 7.742 1 97.94 72 GLN B N 1
ATOM 2153 C CA . GLN B 1 72 ? -22.062 -6.133 8.047 1 97.94 72 GLN B CA 1
ATOM 2154 C C . GLN B 1 72 ? -20.781 -5.602 8.68 1 97.94 72 GLN B C 1
ATOM 2156 O O . GLN B 1 72 ? -20.422 -4.441 8.477 1 97.94 72 GLN B O 1
ATOM 2161 N N . LYS B 1 73 ? -20.156 -6.543 9.422 1 97.94 73 LYS B N 1
ATOM 2162 C CA . LYS B 1 73 ? -18.812 -6.258 9.906 1 97.94 73 LYS B CA 1
ATOM 2163 C C . LYS B 1 73 ? -17.781 -6.391 8.789 1 97.94 73 LYS B C 1
ATOM 2165 O O . LYS B 1 73 ? -17.906 -7.266 7.926 1 97.94 73 LYS B O 1
ATOM 2170 N N . LEU B 1 74 ? -16.797 -5.488 8.797 1 98.19 74 LEU B N 1
ATOM 2171 C CA . LEU B 1 74 ? -15.711 -5.535 7.836 1 98.19 74 LEU B CA 1
ATOM 2172 C C . LEU B 1 74 ? -14.625 -6.504 8.297 1 98.19 74 LEU B C 1
ATOM 2174 O O . LEU B 1 74 ? -13.812 -6.168 9.156 1 98.19 74 LEU B O 1
ATOM 2178 N N . THR B 1 75 ? -14.547 -7.73 7.602 1 97.56 75 THR B N 1
ATOM 2179 C CA . THR B 1 75 ? -13.602 -8.727 8.094 1 97.56 75 THR B CA 1
ATOM 2180 C C . THR B 1 75 ? -12.867 -9.398 6.941 1 97.56 75 THR B C 1
ATOM 2182 O O . THR B 1 75 ? -12.062 -10.305 7.152 1 97.56 75 THR B O 1
ATOM 2185 N N . THR B 1 76 ? -13.219 -8.953 5.719 1 96.44 76 THR B N 1
ATOM 2186 C CA . THR B 1 76 ? -12.547 -9.57 4.578 1 96.44 76 THR B CA 1
ATOM 2187 C C . THR B 1 76 ? -11.836 -8.523 3.734 1 96.44 76 THR B C 1
ATOM 2189 O O . THR B 1 76 ? -12.172 -7.336 3.801 1 96.44 76 THR B O 1
ATOM 2192 N N . GLY B 1 77 ? -10.883 -9.023 2.961 1 96.12 77 GLY B N 1
ATOM 2193 C CA . GLY B 1 77 ? -10.172 -8.141 2.059 1 96.12 77 GLY B CA 1
ATOM 2194 C C . GLY B 1 77 ? -11.078 -7.434 1.07 1 96.12 77 GLY B C 1
ATOM 2195 O O . GLY B 1 77 ? -10.93 -6.234 0.824 1 96.12 77 GLY B O 1
ATOM 2196 N N . LYS B 1 78 ? -12.031 -8.125 0.489 1 96.25 78 LYS B N 1
ATOM 2197 C CA . LYS B 1 78 ? -12.953 -7.547 -0.481 1 96.25 78 LYS B CA 1
ATOM 2198 C C . LYS B 1 78 ? -13.82 -6.469 0.163 1 96.25 78 LYS B C 1
ATOM 2200 O O . LYS B 1 78 ? -14.117 -5.445 -0.461 1 96.25 78 LYS B O 1
ATOM 2205 N N . GLN B 1 79 ? -14.234 -6.746 1.372 1 97.75 79 GLN B N 1
ATOM 2206 C CA . GLN B 1 79 ? -14.961 -5.73 2.121 1 97.75 79 GLN B CA 1
ATOM 2207 C C . GLN B 1 79 ? -14.094 -4.5 2.373 1 97.75 79 GLN B C 1
ATOM 2209 O O . GLN B 1 79 ? -14.57 -3.367 2.279 1 97.75 79 GLN B O 1
ATOM 2214 N N . ALA B 1 80 ? -12.812 -4.73 2.73 1 97.88 80 ALA B N 1
ATOM 2215 C CA . ALA B 1 80 ? -11.875 -3.635 2.957 1 97.88 80 ALA B CA 1
ATOM 2216 C C . ALA B 1 80 ? -11.703 -2.793 1.697 1 97.88 80 ALA B C 1
ATOM 2218 O O . ALA B 1 80 ? -11.664 -1.562 1.767 1 97.88 80 ALA B O 1
ATOM 2219 N N . GLU B 1 81 ? -11.633 -3.402 0.592 1 96.94 81 GLU B N 1
ATOM 2220 C CA . GLU B 1 81 ? -11.531 -2.693 -0.681 1 96.94 81 GLU B CA 1
ATOM 2221 C C . GLU B 1 81 ? -12.758 -1.825 -0.926 1 96.94 81 GLU B C 1
ATOM 2223 O O . GLU B 1 81 ? -12.641 -0.668 -1.333 1 96.94 81 GLU B O 1
ATOM 2228 N N . CYS B 1 82 ? -13.891 -2.414 -0.73 1 98 82 CYS B N 1
ATOM 2229 C CA . CYS B 1 82 ? -15.141 -1.696 -0.921 1 98 82 CYS B CA 1
ATOM 2230 C C . CYS B 1 82 ? -15.219 -0.475 -0.012 1 98 82 CYS B C 1
ATOM 2232 O O . CYS B 1 82 ? -15.5 0.632 -0.474 1 98 82 CYS B O 1
ATOM 2234 N N . TYR B 1 83 ? -14.938 -0.671 1.282 1 98.25 83 TYR B N 1
ATOM 2235 C CA . TYR B 1 83 ? -15 0.413 2.256 1 98.25 83 TYR B CA 1
ATOM 2236 C C . TYR B 1 83 ? -14.008 1.517 1.909 1 98.25 83 TYR B C 1
ATOM 2238 O O . TYR B 1 83 ? -14.336 2.701 1.981 1 98.25 83 TYR B O 1
ATOM 2246 N N . ALA B 1 84 ? -12.797 1.103 1.535 1 97 84 ALA B N 1
ATOM 2247 C CA . ALA B 1 84 ? -11.734 2.041 1.204 1 97 84 ALA B CA 1
ATOM 2248 C C . ALA B 1 84 ? -12.102 2.887 -0.013 1 97 84 ALA B C 1
ATOM 2250 O O . ALA B 1 84 ? -12.023 4.117 0.03 1 97 84 ALA B O 1
ATOM 2251 N N . ASN B 1 85 ? -12.578 2.311 -1.073 1 95.5 85 ASN B N 1
ATOM 2252 C CA . ASN B 1 85 ? -12.758 2.994 -2.35 1 95.5 85 ASN B CA 1
ATOM 2253 C C . ASN B 1 85 ? -14.125 3.67 -2.432 1 95.5 85 ASN B C 1
ATOM 2255 O O . ASN B 1 85 ? -14.242 4.797 -2.916 1 95.5 85 ASN B O 1
ATOM 2259 N N . GLU B 1 86 ? -15.125 2.984 -1.888 1 96.5 86 GLU B N 1
ATOM 2260 C CA . GLU B 1 86 ? -16.484 3.43 -2.18 1 96.5 86 GLU B CA 1
ATOM 2261 C C . GLU B 1 86 ? -17.062 4.227 -1.017 1 96.5 86 GLU B C 1
ATOM 2263 O O . GLU B 1 86 ? -18.031 4.977 -1.191 1 96.5 86 GLU B O 1
ATOM 2268 N N . PHE B 1 87 ? -16.531 4.039 0.197 1 96.88 87 PHE B N 1
ATOM 2269 C CA . PHE B 1 87 ? -17.016 4.848 1.313 1 96.88 87 PHE B CA 1
ATOM 2270 C C . PHE B 1 87 ? -16.031 5.969 1.629 1 96.88 87 PHE B C 1
ATOM 2272 O O . PHE B 1 87 ? -16.375 7.148 1.513 1 96.88 87 PHE B O 1
ATOM 2279 N N . ILE B 1 88 ? -14.805 5.578 1.969 1 95.75 88 ILE B N 1
ATOM 2280 C CA . ILE B 1 88 ? -13.82 6.594 2.322 1 95.75 88 ILE B CA 1
ATOM 2281 C C . ILE B 1 88 ? -13.484 7.434 1.092 1 95.75 88 ILE B C 1
ATOM 2283 O O . ILE B 1 88 ? -13.453 8.664 1.159 1 95.75 88 ILE B O 1
ATOM 2287 N N . GLY B 1 89 ? -13.281 6.73 -0.05 1 93.44 89 GLY B N 1
ATOM 2288 C CA . GLY B 1 89 ? -12.977 7.438 -1.282 1 93.44 89 GLY B CA 1
ATOM 2289 C C . GLY B 1 89 ? -14.039 8.453 -1.665 1 93.44 89 GLY B C 1
ATOM 2290 O O . GLY B 1 89 ? -13.727 9.57 -2.062 1 93.44 89 GLY B O 1
ATOM 2291 N N . LEU B 1 90 ? -15.266 8.078 -1.512 1 92.38 90 LEU B N 1
ATOM 2292 C CA . LEU B 1 90 ? -16.391 8.961 -1.825 1 92.38 90 LEU B CA 1
ATOM 2293 C C . LEU B 1 90 ? -16.375 10.195 -0.935 1 92.38 90 LEU B C 1
ATOM 2295 O O . LEU B 1 90 ? -16.547 11.32 -1.417 1 92.38 90 LEU B O 1
ATOM 2299 N N . HIS B 1 91 ? -16.094 10.078 0.359 1 91.38 91 HIS B N 1
ATOM 2300 C CA . HIS B 1 91 ? -16.125 11.188 1.299 1 91.38 91 HIS B CA 1
ATOM 2301 C C . HIS B 1 91 ? -14.906 12.094 1.123 1 91.38 91 HIS B C 1
ATOM 2303 O O . HIS B 1 91 ? -14.992 13.305 1.335 1 91.38 91 HIS B O 1
ATOM 2309 N N . LEU B 1 92 ? -13.836 11.477 0.674 1 92.88 92 LEU B N 1
ATOM 2310 C CA . LEU B 1 92 ? -12.656 12.281 0.384 1 92.88 92 LEU B CA 1
ATOM 2311 C C . LEU B 1 92 ? -12.891 13.172 -0.831 1 92.88 92 LEU B C 1
ATOM 2313 O O . LEU B 1 92 ? -12.383 14.297 -0.889 1 92.88 92 LEU B O 1
ATOM 2317 N N . LYS B 1 93 ? -13.68 12.727 -1.757 1 90.31 93 LYS B N 1
ATOM 2318 C CA . LYS B 1 93 ? -13.992 13.523 -2.941 1 90.31 93 LYS B CA 1
ATOM 2319 C C . LYS B 1 93 ? -14.812 14.758 -2.574 1 90.31 93 LYS B C 1
ATOM 2321 O O . LYS B 1 93 ? -14.711 15.789 -3.234 1 90.31 93 LYS B O 1
ATOM 2326 N N . SER B 1 94 ? -15.523 14.633 -1.519 1 88.69 94 SER B N 1
ATOM 2327 C CA . SER B 1 94 ? -16.359 15.75 -1.093 1 88.69 94 SER B CA 1
ATOM 2328 C C . SER B 1 94 ? -15.602 16.688 -0.161 1 88.69 94 SER B C 1
ATOM 2330 O O . SER B 1 94 ? -16.047 17.812 0.098 1 88.69 94 SER B O 1
ATOM 2332 N N . THR B 1 95 ? -14.5 16.109 0.25 1 89.25 95 THR B N 1
ATOM 2333 C CA . THR B 1 95 ? -13.656 16.938 1.11 1 89.25 95 THR B CA 1
ATOM 2334 C C . THR B 1 95 ? -12.695 17.781 0.278 1 89.25 95 THR B C 1
ATOM 2336 O O . THR B 1 95 ? -12.008 17.266 -0.601 1 89.25 95 THR B O 1
ATOM 2339 N N . ALA B 1 96 ? -12.625 19.047 0.515 1 86.94 96 ALA B N 1
ATOM 2340 C CA . ALA B 1 96 ? -11.703 20 -0.104 1 86.94 96 ALA B CA 1
ATOM 2341 C C . ALA B 1 96 ? -11.773 19.922 -1.626 1 86.94 96 ALA B C 1
ATOM 2343 O O . ALA B 1 96 ? -10.75 19.969 -2.307 1 86.94 96 ALA B O 1
ATOM 2344 N N . GLY B 1 97 ? -12.984 19.594 -2.203 1 86.75 97 GLY B N 1
ATOM 2345 C CA . GLY B 1 97 ? -13.172 19.594 -3.645 1 86.75 97 GLY B CA 1
ATOM 2346 C C . GLY B 1 97 ? -12.484 18.422 -4.328 1 86.75 97 GLY B C 1
ATOM 2347 O O . GLY B 1 97 ? -12.148 18.5 -5.512 1 86.75 97 GLY B O 1
ATOM 2348 N N . GLY B 1 98 ? -12.109 17.453 -3.582 1 91.06 98 GLY B N 1
ATOM 2349 C CA . GLY B 1 98 ? -11.5 16.266 -4.156 1 91.06 98 GLY B CA 1
ATOM 2350 C C . GLY B 1 98 ? -9.992 16.375 -4.266 1 91.06 98 GLY B C 1
ATOM 2351 O O . GLY B 1 98 ? -9.344 15.484 -4.828 1 91.06 98 GLY B O 1
ATOM 2352 N N . ARG B 1 99 ? -9.477 17.391 -3.691 1 92.88 99 ARG B N 1
ATOM 2353 C CA . ARG B 1 99 ? -8.023 17.531 -3.74 1 92.88 99 ARG B CA 1
ATOM 2354 C C . ARG B 1 99 ? -7.348 16.516 -2.818 1 92.88 99 ARG B C 1
ATOM 2356 O O . ARG B 1 99 ? -7.84 16.25 -1.722 1 92.88 99 ARG B O 1
ATOM 2363 N N . THR B 1 100 ? -6.238 16.078 -3.307 1 93.69 100 THR B N 1
ATOM 2364 C CA . THR B 1 100 ? -5.477 15.117 -2.518 1 93.69 100 THR B CA 1
ATOM 2365 C C . THR B 1 100 ? -4.637 15.828 -1.46 1 93.69 100 THR B C 1
ATOM 2367 O O . THR B 1 100 ? -4.559 17.062 -1.45 1 93.69 100 THR B O 1
ATOM 2370 N N . TYR B 1 101 ? -4.078 15.008 -0.55 1 93.88 101 TYR B N 1
ATOM 2371 C CA . TYR B 1 101 ? -3.203 15.555 0.482 1 93.88 101 TYR B CA 1
ATOM 2372 C C . TYR B 1 101 ? -2.066 16.359 -0.136 1 93.88 101 TYR B C 1
ATOM 2374 O O . TYR B 1 101 ? -1.749 17.453 0.331 1 93.88 101 TYR B O 1
ATOM 2382 N N . ALA B 1 102 ? -1.473 15.789 -1.173 1 91.5 102 ALA B N 1
ATOM 2383 C CA . ALA B 1 102 ? -0.354 16.438 -1.846 1 91.5 102 ALA B CA 1
ATOM 2384 C C . ALA B 1 102 ? -0.789 17.766 -2.477 1 91.5 102 ALA B C 1
ATOM 2386 O O . ALA B 1 102 ? -0.096 18.781 -2.354 1 91.5 102 ALA B O 1
ATOM 2387 N N . GLU B 1 103 ? -1.924 17.812 -3.102 1 92.75 103 GLU B N 1
ATOM 2388 C CA . GLU B 1 103 ? -2.439 19.016 -3.748 1 92.75 103 GLU B CA 1
ATOM 2389 C C . GLU B 1 103 ? -2.75 20.109 -2.725 1 92.75 103 GLU B C 1
ATOM 2391 O O . GLU B 1 103 ? -2.469 21.281 -2.957 1 92.75 103 GLU B O 1
ATOM 2396 N N . LEU B 1 104 ? -3.285 19.625 -1.607 1 94.81 104 LEU B N 1
ATOM 2397 C CA . LEU B 1 104 ? -3.59 20.578 -0.549 1 94.81 104 LEU B CA 1
ATOM 2398 C C . LEU B 1 104 ? -2.309 21.141 0.056 1 94.81 104 LEU B C 1
ATOM 2400 O O . LEU B 1 104 ? -2.295 22.281 0.535 1 94.81 104 LEU B O 1
ATOM 2404 N N . GLY B 1 105 ? -1.256 20.328 -0.048 1 93.12 105 GLY B N 1
ATOM 2405 C CA . GLY B 1 105 ? 0.04 20.828 0.388 1 93.12 105 GLY B CA 1
ATOM 2406 C C . GLY B 1 105 ? 0.54 22 -0.436 1 93.12 105 GLY B C 1
ATOM 2407 O O . GLY B 1 105 ? 1.099 22.953 0.108 1 93.12 105 GLY B O 1
ATOM 2408 N N . ALA B 1 106 ? 0.311 21.953 -1.666 1 91.12 106 ALA B N 1
ATOM 2409 C CA . ALA B 1 106 ? 0.704 23.047 -2.551 1 91.12 106 ALA B CA 1
ATOM 2410 C C . ALA B 1 106 ? -0.103 24.312 -2.254 1 91.12 106 ALA B C 1
ATOM 2412 O O . ALA B 1 106 ? 0.444 25.406 -2.242 1 91.12 106 ALA B O 1
ATOM 2413 N N . VAL B 1 107 ? -1.388 24.141 -1.982 1 93.75 107 VAL B N 1
ATOM 2414 C CA . VAL B 1 107 ? -2.264 25.266 -1.648 1 93.75 107 VAL B CA 1
ATOM 2415 C C . VAL B 1 107 ? -1.806 25.906 -0.34 1 93.75 107 VAL B C 1
ATOM 2417 O O . VAL B 1 107 ? -1.778 27.125 -0.219 1 93.75 107 VAL B O 1
ATOM 2420 N N . GLN B 1 108 ? -1.507 25.062 0.58 1 94.88 108 GLN B N 1
ATOM 2421 C CA . GLN B 1 108 ? -1.014 25.516 1.874 1 94.88 108 GLN B CA 1
ATOM 2422 C C . GLN B 1 108 ? 0.244 26.375 1.714 1 94.88 108 GLN B C 1
ATOM 2424 O O . GLN B 1 108 ? 0.36 27.438 2.322 1 94.88 108 GLN B O 1
ATOM 2429 N N . THR B 1 109 ? 1.185 25.938 0.945 1 92.31 109 THR B N 1
ATOM 2430 C CA . THR B 1 109 ? 2.445 26.641 0.713 1 92.31 109 THR B CA 1
ATOM 2431 C C . THR B 1 109 ? 2.203 28 0.062 1 92.31 109 THR B C 1
ATOM 2433 O O . THR B 1 109 ? 2.803 29 0.46 1 92.31 109 THR B O 1
ATOM 2436 N N . ASP B 1 110 ? 1.312 28.047 -0.883 1 94.62 110 ASP B N 1
ATOM 2437 C CA . ASP B 1 110 ? 0.964 29.281 -1.565 1 94.62 110 ASP B CA 1
ATOM 2438 C C . ASP B 1 110 ? 0.346 30.297 -0.595 1 94.62 110 ASP B C 1
ATOM 2440 O O . ASP B 1 110 ? 0.693 31.469 -0.614 1 94.62 110 ASP B O 1
ATOM 2444 N N . LEU B 1 111 ? -0.532 29.797 0.269 1 95.62 111 LEU B N 1
ATOM 2445 C CA . LEU B 1 111 ? -1.198 30.656 1.238 1 95.62 111 LEU B CA 1
ATOM 2446 C C . LEU B 1 111 ? -0.2 31.219 2.25 1 95.62 111 LEU B C 1
ATOM 2448 O O . LEU B 1 111 ? -0.277 32.375 2.627 1 95.62 111 LEU B O 1
ATOM 2452 N 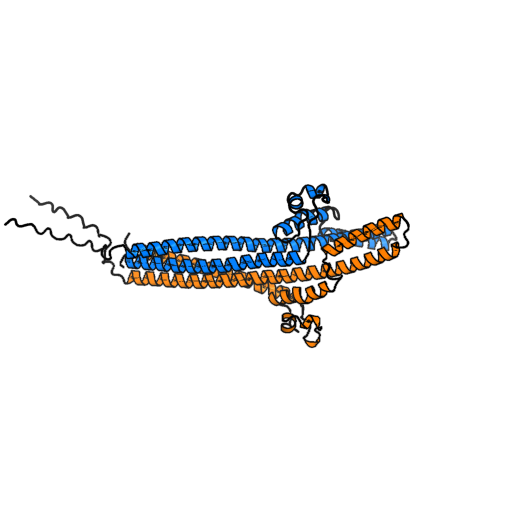N . ARG B 1 112 ? 0.741 30.375 2.648 1 94.5 112 ARG B N 1
ATOM 2453 C CA . ARG B 1 112 ? 1.759 30.828 3.592 1 94.5 112 ARG B CA 1
ATOM 2454 C C . ARG B 1 112 ? 2.625 31.922 2.977 1 94.5 112 ARG B C 1
ATOM 2456 O O . ARG B 1 112 ? 2.992 32.875 3.656 1 94.5 112 ARG B O 1
ATOM 2463 N N . ALA B 1 113 ? 2.91 31.781 1.721 1 93.62 113 ALA B N 1
ATOM 2464 C CA . ALA B 1 113 ? 3.689 32.781 1.02 1 93.62 113 ALA B CA 1
ATOM 2465 C C . ALA B 1 113 ? 2.916 34.094 0.925 1 93.62 113 ALA B C 1
ATOM 2467 O O . ALA B 1 113 ? 3.48 35.188 1.134 1 93.62 113 ALA B O 1
ATOM 2468 N N . LYS B 1 114 ? 1.659 34.062 0.676 1 94.88 114 LYS B N 1
ATOM 2469 C CA . LYS B 1 114 ? 0.808 35.25 0.584 1 94.88 114 LYS B CA 1
ATOM 2470 C C . LYS B 1 114 ? 0.666 35.938 1.941 1 94.88 114 LYS B C 1
ATOM 2472 O O . LYS B 1 114 ? 0.635 37.156 2.023 1 94.88 114 LYS B O 1
ATOM 2477 N N . ILE B 1 115 ? 0.555 35.156 2.93 1 95.62 115 ILE B N 1
ATOM 2478 C CA . ILE B 1 115 ? 0.427 35.688 4.281 1 95.62 115 ILE B CA 1
ATOM 2479 C C . ILE B 1 115 ? 1.713 36.406 4.676 1 95.62 115 ILE B C 1
ATOM 2481 O O . ILE B 1 115 ? 1.669 37.5 5.25 1 95.62 115 ILE B O 1
ATOM 2485 N N . ALA B 1 116 ? 2.844 35.781 4.363 1 93.88 116 ALA B N 1
ATOM 2486 C CA . ALA B 1 116 ? 4.125 36.406 4.66 1 93.88 116 ALA B CA 1
ATOM 2487 C C . ALA B 1 116 ? 4.238 37.781 3.979 1 93.88 116 ALA B C 1
ATOM 2489 O O . ALA B 1 116 ? 4.688 38.75 4.59 1 93.88 116 ALA B O 1
ATOM 2490 N N . THR B 1 117 ? 3.842 37.875 2.773 1 94.19 117 THR B N 1
ATOM 2491 C CA . THR B 1 117 ? 3.869 39.094 2.014 1 94.19 117 THR B CA 1
ATOM 2492 C C . THR B 1 117 ? 2.881 40.125 2.594 1 94.19 117 THR B C 1
ATOM 2494 O O . THR B 1 117 ? 3.197 41.312 2.723 1 94.19 117 THR B O 1
ATOM 2497 N N . ALA B 1 118 ? 1.74 39.625 2.967 1 94.38 118 ALA B N 1
ATOM 2498 C CA . ALA B 1 118 ? 0.699 40.469 3.518 1 94.38 118 ALA B CA 1
ATOM 2499 C C . ALA B 1 118 ? 1.109 41.031 4.879 1 94.38 118 ALA B C 1
ATOM 2501 O O . ALA B 1 118 ? 0.764 42.156 5.223 1 94.38 118 ALA B O 1
ATOM 2502 N N . GLN B 1 119 ? 1.75 40.219 5.625 1 93.69 119 GLN B N 1
ATOM 2503 C CA . GLN B 1 119 ? 2.236 40.656 6.922 1 93.69 119 GLN B CA 1
ATOM 2504 C C . GLN B 1 119 ? 3.252 41.781 6.77 1 93.69 119 GLN B C 1
ATOM 2506 O O . GLN B 1 119 ? 3.244 42.75 7.547 1 93.69 119 GLN B O 1
ATOM 2511 N N . GLN B 1 120 ? 4.125 41.719 5.742 1 93.25 120 GLN B N 1
ATOM 2512 C CA . GLN B 1 120 ? 5.164 42.719 5.5 1 93.25 120 GLN B CA 1
ATOM 2513 C C . GLN B 1 120 ? 4.555 44.031 5.016 1 93.25 120 GLN B C 1
ATOM 2515 O O . GLN B 1 120 ? 5.082 45.125 5.309 1 93.25 120 GLN B O 1
ATOM 2520 N N . THR B 1 121 ? 3.4 44 4.379 1 92.75 121 THR B N 1
ATOM 2521 C CA . THR B 1 121 ? 2.818 45.188 3.768 1 92.75 121 THR B CA 1
ATOM 2522 C C . THR B 1 121 ? 1.589 45.656 4.547 1 92.75 121 THR B C 1
ATOM 2524 O O . THR B 1 121 ? 0.892 46.594 4.125 1 92.75 121 THR B O 1
ATOM 2527 N N . ASN B 1 122 ? 1.247 45 5.594 1 90.75 122 ASN B N 1
ATOM 2528 C CA . ASN B 1 122 ? 0.056 45.281 6.387 1 90.75 122 ASN B CA 1
ATOM 2529 C C . ASN B 1 122 ? -1.203 45.281 5.523 1 90.75 122 ASN B C 1
ATOM 2531 O O . ASN B 1 122 ? -1.979 46.25 5.559 1 90.75 122 ASN B O 1
ATOM 2535 N N . ASP B 1 123 ? -1.34 44.344 4.75 1 90.38 123 ASP B N 1
ATOM 2536 C CA . ASP B 1 123 ? -2.447 44.156 3.816 1 90.38 123 ASP B CA 1
ATOM 2537 C C . ASP B 1 123 ? -3.738 43.812 4.555 1 90.38 123 ASP B C 1
ATOM 2539 O O . ASP B 1 123 ? -3.736 42.969 5.465 1 90.38 123 ASP B O 1
ATOM 2543 N N . PRO B 1 124 ? -4.828 44.438 4.32 1 92.38 124 PRO B N 1
ATOM 2544 C CA . PRO B 1 124 ? -6.105 44.156 4.977 1 92.38 124 PRO B CA 1
ATOM 2545 C C . PRO B 1 124 ? -6.602 42.719 4.723 1 92.38 124 PRO B C 1
ATOM 2547 O O . PRO B 1 124 ? -7.457 42.219 5.457 1 92.38 124 PRO B O 1
ATOM 2550 N N . ALA B 1 125 ? -5.969 42.062 3.729 1 92.38 125 ALA B N 1
ATOM 2551 C CA . ALA B 1 125 ? -6.398 40.719 3.396 1 92.38 125 ALA B CA 1
ATOM 2552 C C . ALA B 1 125 ? -5.762 39.688 4.332 1 92.38 125 ALA B C 1
ATOM 2554 O O . ALA B 1 125 ? -6.082 38.5 4.277 1 92.38 125 ALA B O 1
ATOM 2555 N N . LEU B 1 126 ? -4.969 40.125 5.25 1 94.25 126 LEU B N 1
ATOM 2556 C CA . LEU B 1 126 ? -4.195 39.25 6.113 1 94.25 126 LEU B CA 1
ATOM 2557 C C . LEU B 1 126 ? -5.113 38.344 6.922 1 94.25 126 LEU B C 1
ATOM 2559 O O . LEU B 1 126 ? -4.902 37.125 6.977 1 94.25 126 LEU B O 1
ATOM 2563 N N . ALA B 1 127 ? -6.117 38.938 7.477 1 94.06 127 ALA B N 1
ATOM 2564 C CA . ALA B 1 127 ? -7.027 38.156 8.312 1 94.06 127 ALA B CA 1
ATOM 2565 C C . ALA B 1 127 ? -7.727 37.062 7.492 1 94.06 127 ALA B C 1
ATOM 2567 O O . ALA B 1 127 ? -7.906 35.938 7.965 1 94.06 127 ALA B O 1
ATOM 2568 N N . ASP B 1 128 ? -8.109 37.406 6.324 1 95.62 128 ASP B N 1
ATOM 2569 C CA . ASP B 1 128 ? -8.797 36.469 5.453 1 95.62 128 ASP B CA 1
ATOM 2570 C C . ASP B 1 128 ? -7.848 35.344 5.004 1 95.62 128 ASP B C 1
ATOM 2572 O O . ASP B 1 128 ? -8.25 34.188 4.918 1 95.62 128 ASP B O 1
ATOM 2576 N N . LEU B 1 129 ? -6.656 35.75 4.742 1 96.5 129 LEU B N 1
ATOM 2577 C CA . LEU B 1 129 ? -5.652 34.781 4.332 1 96.5 129 LEU B CA 1
ATOM 2578 C C . LEU B 1 129 ? -5.359 33.781 5.461 1 96.5 129 LEU B C 1
ATOM 2580 O O . LEU B 1 129 ? -5.207 32.594 5.223 1 96.5 129 LEU B O 1
ATOM 2584 N N . GLN B 1 130 ? -5.379 34.312 6.594 1 95.5 130 GLN B N 1
ATOM 2585 C CA . GLN B 1 130 ? -5.129 33.438 7.754 1 95.5 130 GLN B CA 1
ATOM 2586 C C . GLN B 1 130 ? -6.297 32.5 7.992 1 95.5 130 GLN B C 1
ATOM 2588 O O . GLN B 1 130 ? -6.09 31.344 8.367 1 95.5 130 GLN B O 1
ATOM 2593 N N . LYS B 1 131 ? -7.465 32.969 7.812 1 96.12 131 LYS B N 1
ATOM 2594 C CA . LYS B 1 131 ? -8.641 32.125 7.93 1 96.12 131 LYS B CA 1
ATOM 2595 C C . LYS B 1 131 ? -8.625 31.016 6.883 1 96.12 131 LYS B C 1
ATOM 2597 O O . LYS B 1 131 ? -8.953 29.875 7.184 1 96.12 131 LYS B O 1
ATOM 2602 N N . GLN B 1 132 ? -8.25 31.391 5.723 1 95.44 132 GLN B N 1
ATOM 2603 C CA . GLN B 1 132 ? -8.164 30.406 4.648 1 95.44 132 GLN B CA 1
ATOM 2604 C C . GLN B 1 132 ? -7.129 29.328 4.969 1 95.44 132 GLN B C 1
ATOM 2606 O O . GLN B 1 132 ? -7.352 28.141 4.703 1 95.44 132 GLN B O 1
ATOM 2611 N N . LEU B 1 133 ? -6.023 29.734 5.5 1 96.5 133 LEU B N 1
ATOM 2612 C CA . LEU B 1 133 ? -4.984 28.766 5.867 1 96.5 133 LEU B CA 1
ATOM 2613 C C . LEU B 1 133 ? -5.484 27.797 6.93 1 96.5 133 LEU B C 1
ATOM 2615 O O . LEU B 1 133 ? -5.211 26.594 6.855 1 96.5 133 LEU B O 1
ATOM 2619 N N . THR B 1 134 ? -6.215 28.312 7.875 1 96 134 THR B N 1
ATOM 2620 C CA . THR B 1 134 ? -6.773 27.469 8.922 1 96 134 THR B CA 1
ATOM 2621 C C . THR B 1 134 ? -7.723 26.422 8.336 1 96 134 THR B C 1
ATOM 2623 O O . THR B 1 134 ? -7.703 25.266 8.727 1 96 134 THR B O 1
ATOM 2626 N N . GLU B 1 135 ? -8.492 26.844 7.418 1 95.25 135 GLU B N 1
ATOM 2627 C CA . GLU B 1 135 ? -9.445 25.938 6.773 1 95.25 135 GLU B CA 1
ATOM 2628 C C . GLU B 1 135 ? -8.727 24.875 5.953 1 95.25 135 GLU B C 1
ATOM 2630 O O . GLU B 1 135 ? -9.086 23.703 6.004 1 95.25 135 GLU B O 1
ATOM 2635 N N . VAL B 1 136 ? -7.746 25.328 5.242 1 95.75 136 VAL B N 1
ATOM 2636 C CA . VAL B 1 136 ? -6.996 24.391 4.418 1 95.75 136 VAL B CA 1
ATOM 2637 C C . VAL B 1 136 ? -6.27 23.375 5.309 1 95.75 136 VAL B C 1
ATOM 2639 O O . VAL B 1 136 ? -6.176 22.203 4.973 1 95.75 136 VAL B O 1
ATOM 2642 N N . ASN B 1 137 ? -5.77 23.844 6.426 1 95.56 137 ASN B N 1
ATOM 2643 C CA . ASN B 1 137 ? -5.105 22.938 7.367 1 95.56 137 ASN B CA 1
ATOM 2644 C C . ASN B 1 137 ? -6.062 21.875 7.898 1 95.56 137 ASN B C 1
ATOM 2646 O O . ASN B 1 137 ? -5.699 20.703 7.992 1 95.56 137 ASN B O 1
ATOM 2650 N N . ALA B 1 138 ? -7.238 22.281 8.227 1 94.81 138 ALA B N 1
ATOM 2651 C CA . ALA B 1 138 ? -8.234 21.344 8.734 1 94.81 138 ALA B CA 1
ATOM 2652 C C . ALA B 1 138 ? -8.617 20.328 7.668 1 94.81 138 ALA B C 1
ATOM 2654 O O . ALA B 1 138 ? -8.758 19.125 7.961 1 94.81 138 ALA B O 1
ATOM 2655 N N . GLN B 1 139 ? -8.805 20.797 6.465 1 95 139 GLN B N 1
ATOM 2656 C CA . GLN B 1 139 ? -9.133 19.922 5.352 1 95 139 GLN B CA 1
ATOM 2657 C C . GLN B 1 139 ? -8 18.922 5.09 1 95 139 GLN B C 1
ATOM 2659 O O . GLN B 1 139 ? -8.242 17.75 4.855 1 95 139 GLN B O 1
ATOM 2664 N N . ARG B 1 140 ? -6.801 19.453 5.109 1 96 140 ARG B N 1
ATOM 2665 C CA . ARG B 1 140 ? -5.645 18.609 4.828 1 96 140 ARG B CA 1
ATOM 2666 C C . ARG B 1 140 ? -5.492 17.516 5.887 1 96 140 ARG B C 1
ATOM 2668 O O . ARG B 1 140 ? -5.113 16.391 5.574 1 96 140 ARG B O 1
ATOM 2675 N N . GLU B 1 141 ? -5.801 17.844 7.09 1 95.31 141 GLU B N 1
ATOM 2676 C CA . GLU B 1 141 ? -5.77 16.859 8.164 1 95.31 141 GLU B CA 1
ATOM 2677 C C . GLU B 1 141 ? -6.809 15.766 7.93 1 95.31 141 GLU B C 1
ATOM 2679 O O . GLU B 1 141 ? -6.523 14.578 8.117 1 95.31 141 GLU B O 1
ATOM 2684 N N . THR B 1 142 ? -7.949 16.156 7.52 1 95.19 142 THR B N 1
ATOM 2685 C CA . THR B 1 142 ? -9.016 15.203 7.234 1 95.19 142 THR B CA 1
ATOM 2686 C C . THR B 1 142 ? -8.625 14.289 6.074 1 95.19 142 THR B C 1
ATOM 2688 O O . THR B 1 142 ? -8.812 13.078 6.148 1 95.19 142 THR B O 1
ATOM 2691 N N . VAL B 1 143 ? -8.109 14.922 5.082 1 95.62 143 VAL B N 1
ATOM 2692 C CA . VAL B 1 143 ? -7.703 14.164 3.904 1 95.62 143 VAL B CA 1
ATOM 2693 C C . VAL B 1 143 ? -6.574 13.203 4.273 1 95.62 143 VAL B C 1
ATOM 2695 O O . VAL B 1 143 ? -6.555 12.055 3.816 1 95.62 143 VAL B O 1
ATOM 2698 N N . PHE B 1 144 ? -5.648 13.648 5.074 1 96.56 144 PHE B N 1
ATOM 2699 C CA . PHE B 1 144 ? -4.562 12.789 5.523 1 96.56 144 PHE B CA 1
ATOM 2700 C C . PHE B 1 144 ? -5.109 11.547 6.227 1 96.56 144 PHE B C 1
ATOM 2702 O O . PHE B 1 144 ? -4.711 10.43 5.914 1 96.56 144 PHE B O 1
ATOM 2709 N N . LYS B 1 145 ? -5.992 11.742 7.164 1 95.88 145 LYS B N 1
ATOM 2710 C CA . LYS B 1 145 ? -6.559 10.633 7.922 1 95.88 145 LYS B CA 1
ATOM 2711 C C . LYS B 1 145 ? -7.34 9.688 7.012 1 95.88 145 LYS B C 1
ATOM 2713 O O . LYS B 1 145 ? -7.191 8.469 7.102 1 95.88 145 LYS B O 1
ATOM 2718 N N . GLY B 1 146 ? -8.102 10.273 6.168 1 95.56 146 GLY B N 1
ATOM 2719 C CA . GLY B 1 146 ? -8.867 9.469 5.234 1 95.56 146 GLY B CA 1
ATOM 2720 C C . GLY B 1 146 ? -7.996 8.664 4.285 1 95.56 146 GLY B C 1
ATOM 2721 O O . GLY B 1 146 ? -8.227 7.469 4.086 1 95.56 146 GLY B O 1
ATOM 2722 N N . GLU B 1 147 ? -6.996 9.305 3.709 1 94.25 147 GLU B N 1
ATOM 2723 C CA . GLU B 1 147 ? -6.102 8.617 2.777 1 94.25 147 GLU B CA 1
ATOM 2724 C C . GLU B 1 147 ? -5.289 7.539 3.484 1 94.25 147 GLU B C 1
ATOM 2726 O O . GLU B 1 147 ? -4.984 6.5 2.895 1 94.25 147 GLU B O 1
ATOM 2731 N N . THR B 1 148 ? -4.926 7.855 4.684 1 96.06 148 THR B N 1
ATOM 2732 C CA . THR B 1 148 ? -4.18 6.867 5.453 1 96.06 148 THR B CA 1
ATOM 2733 C C . THR B 1 148 ? -5.039 5.637 5.73 1 96.06 148 THR B C 1
ATOM 2735 O O . THR B 1 148 ? -4.598 4.504 5.516 1 96.06 148 THR B O 1
ATOM 2738 N N . LEU B 1 149 ? -6.281 5.871 6.164 1 95.5 149 LEU B N 1
ATOM 2739 C CA . LEU B 1 149 ? -7.188 4.758 6.434 1 95.5 149 LEU B CA 1
ATOM 2740 C C . LEU B 1 149 ? -7.484 3.977 5.156 1 95.5 149 LEU B C 1
ATOM 2742 O O . LEU B 1 149 ? -7.484 2.744 5.164 1 95.5 149 LEU B O 1
ATOM 2746 N N . ARG B 1 150 ? -7.691 4.68 4.105 1 95.19 150 ARG B N 1
ATOM 2747 C CA . ARG B 1 150 ? -7.914 4.043 2.812 1 95.19 150 ARG B CA 1
ATOM 2748 C C . ARG B 1 150 ? -6.715 3.189 2.412 1 95.19 150 ARG B C 1
ATOM 2750 O O . ARG B 1 150 ? -6.879 2.047 1.976 1 95.19 150 ARG B O 1
ATOM 2757 N N . GLY B 1 151 ? -5.594 3.799 2.553 1 94.06 151 GLY B N 1
ATOM 2758 C CA . GLY B 1 151 ? -4.379 3.07 2.223 1 94.06 151 GLY B CA 1
ATOM 2759 C C . GLY B 1 151 ? -4.191 1.815 3.055 1 94.06 151 GLY B C 1
ATOM 2760 O O . GLY B 1 151 ? -3.797 0.771 2.533 1 94.06 151 GLY B O 1
ATOM 2761 N N . LEU B 1 152 ? -4.465 1.849 4.34 1 95.5 152 LEU B N 1
ATOM 2762 C CA . LEU B 1 152 ? -4.309 0.702 5.227 1 95.5 152 LEU B CA 1
ATOM 2763 C C . LEU B 1 152 ? -5.293 -0.405 4.867 1 95.5 152 LEU B C 1
ATOM 2765 O O . LEU B 1 152 ? -4.93 -1.583 4.852 1 95.5 152 LEU B O 1
ATOM 2769 N N . LEU B 1 153 ? -6.488 -0.051 4.562 1 96.06 153 LEU B N 1
ATOM 2770 C CA . LEU B 1 153 ? -7.496 -1.026 4.16 1 96.06 153 LEU B CA 1
ATOM 2771 C C . LEU B 1 153 ? -7.125 -1.674 2.828 1 96.06 153 LEU B C 1
ATOM 2773 O O . LEU B 1 153 ? -7.285 -2.883 2.656 1 96.06 153 LEU B O 1
ATOM 2777 N N . LEU B 1 154 ? -6.605 -0.849 1.929 1 94.94 154 LEU B N 1
ATOM 2778 C CA . LEU B 1 154 ? -6.215 -1.38 0.626 1 94.94 154 LEU B CA 1
ATOM 2779 C C . LEU B 1 154 ? -5.004 -2.293 0.752 1 94.94 154 LEU B C 1
ATOM 2781 O O . LEU B 1 154 ? -4.867 -3.262 0.001 1 94.94 154 LEU B O 1
ATOM 2785 N N . THR B 1 155 ? -4.141 -1.981 1.731 1 92.75 155 THR B N 1
ATOM 2786 C CA . THR B 1 155 ? -3.041 -2.893 2.029 1 92.75 155 THR B CA 1
ATOM 2787 C C . THR B 1 155 ? -3.57 -4.242 2.5 1 92.75 155 THR B C 1
ATOM 2789 O O . THR B 1 155 ? -3.1 -5.293 2.053 1 92.75 155 THR B O 1
ATOM 2792 N N . SER B 1 156 ? -4.547 -4.184 3.342 1 94.12 156 SER B N 1
ATOM 2793 C CA . SER B 1 156 ? -5.168 -5.422 3.801 1 94.12 156 SER B CA 1
ATOM 2794 C C . SER B 1 156 ? -5.805 -6.184 2.643 1 94.12 156 SER B C 1
ATOM 2796 O O . SER B 1 156 ? -5.684 -7.406 2.553 1 94.12 156 SER B O 1
ATOM 2798 N N . TYR B 1 157 ? -6.484 -5.465 1.772 1 94.69 157 TYR B N 1
ATOM 2799 C CA . TYR B 1 157 ? -7.031 -6.082 0.569 1 94.69 157 TYR B CA 1
ATOM 2800 C C . TYR B 1 157 ? -5.93 -6.738 -0.255 1 94.69 157 TYR B C 1
ATOM 2802 O O . TYR B 1 157 ? -6.086 -7.867 -0.723 1 94.69 157 TYR B O 1
ATOM 2810 N N . GLY B 1 158 ? -4.855 -6.043 -0.402 1 90.44 158 GLY B N 1
ATOM 2811 C CA . GLY B 1 158 ? -3.73 -6.59 -1.147 1 90.44 158 GLY B CA 1
ATOM 2812 C C . GLY B 1 158 ? -3.213 -7.895 -0.576 1 90.44 158 GLY B C 1
ATOM 2813 O O . GLY B 1 158 ? -3.008 -8.859 -1.312 1 90.44 158 GLY B O 1
ATOM 2814 N N . PHE B 1 159 ? -3.037 -7.902 0.68 1 89.81 159 PHE B N 1
ATOM 2815 C CA . PHE B 1 159 ? -2.545 -9.109 1.331 1 89.81 159 PHE B CA 1
ATOM 2816 C C . PHE B 1 159 ? -3.545 -10.25 1.18 1 89.81 159 PHE B C 1
ATOM 2818 O O . PHE B 1 159 ? -3.154 -11.406 1.017 1 89.81 159 PHE B O 1
ATOM 2825 N N . SER B 1 160 ? -4.789 -9.938 1.268 1 92.88 160 SER B N 1
ATOM 2826 C CA . SER B 1 160 ? -5.805 -10.961 1.074 1 92.88 160 SER B CA 1
ATOM 2827 C C . SER B 1 160 ? -5.75 -11.539 -0.337 1 92.88 160 SER B C 1
ATOM 2829 O O . SER B 1 160 ? -5.973 -12.734 -0.535 1 92.88 160 SER B O 1
ATOM 2831 N N . GLU B 1 161 ? -5.484 -10.68 -1.257 1 89.44 161 GLU B N 1
ATOM 2832 C CA . GLU B 1 161 ? -5.371 -11.133 -2.639 1 89.44 161 GLU B CA 1
ATOM 2833 C C . GLU B 1 161 ? -4.16 -12.039 -2.822 1 89.44 161 GLU B C 1
ATOM 2835 O O . GLU B 1 161 ? -4.219 -13.016 -3.578 1 89.44 161 GLU B O 1
ATOM 2840 N N . PHE B 1 162 ? -3.117 -11.711 -2.174 1 86.19 162 PHE B N 1
ATOM 2841 C CA . PHE B 1 162 ? -1.958 -12.602 -2.195 1 86.19 162 PHE B CA 1
ATOM 2842 C C . PHE B 1 162 ? -2.322 -13.984 -1.666 1 86.19 162 PHE B C 1
ATOM 2844 O O . PHE B 1 162 ? -1.88 -15 -2.209 1 86.19 162 PHE B O 1
ATOM 2851 N N . GLY B 1 163 ? -3.074 -13.961 -0.636 1 88.88 163 GLY B N 1
ATOM 2852 C CA . GLY B 1 163 ? -3.535 -15.234 -0.11 1 88.88 163 GLY B CA 1
ATOM 2853 C C . GLY B 1 163 ? -4.391 -16.016 -1.092 1 88.88 163 GLY B C 1
ATOM 2854 O O . GLY B 1 163 ? -4.195 -17.219 -1.283 1 88.88 163 GLY B O 1
ATOM 2855 N N . ALA B 1 164 ? -5.27 -15.367 -1.686 1 88.44 164 ALA B N 1
ATOM 2856 C CA . ALA B 1 164 ? -6.152 -16 -2.654 1 88.44 164 ALA B CA 1
ATOM 2857 C C . ALA B 1 164 ? -5.363 -16.578 -3.826 1 88.44 164 ALA B C 1
ATOM 2859 O O . ALA B 1 164 ? -5.629 -17.688 -4.277 1 88.44 164 ALA B O 1
ATOM 2860 N N . LYS B 1 165 ? -4.434 -15.914 -4.219 1 86.44 165 LYS B N 1
ATOM 2861 C CA . LYS B 1 165 ? -3.633 -16.344 -5.363 1 86.44 165 LYS B CA 1
ATOM 2862 C C . LYS B 1 165 ? -2.699 -17.484 -4.98 1 86.44 165 LYS B C 1
ATOM 2864 O O . LYS B 1 165 ? -2.463 -18.391 -5.781 1 86.44 165 LYS B O 1
ATOM 2869 N N . ALA B 1 166 ? -2.158 -17.312 -3.799 1 86.75 166 ALA B N 1
ATOM 2870 C CA . ALA B 1 166 ? -1.398 -18.438 -3.287 1 86.75 166 ALA B CA 1
ATOM 2871 C C . ALA B 1 166 ? -2.262 -19.703 -3.225 1 86.75 166 ALA B C 1
ATOM 2873 O O . ALA B 1 166 ? -1.797 -20.797 -3.541 1 86.75 166 ALA B O 1
ATOM 2874 N N . GLY B 1 167 ? -3.457 -19.578 -2.826 1 88.62 167 GLY B N 1
ATOM 2875 C CA . GLY B 1 167 ? -4.391 -20.688 -2.828 1 88.62 167 GLY B CA 1
ATOM 2876 C C . GLY B 1 167 ? -4.629 -21.266 -4.211 1 88.62 167 GLY B C 1
ATOM 2877 O O . GLY B 1 167 ? -4.668 -22.484 -4.379 1 88.62 167 GLY B O 1
ATOM 2878 N N . GLN B 1 168 ? -4.746 -20.453 -5.145 1 85 168 GLN B N 1
ATOM 2879 C CA . GLN B 1 168 ? -4.918 -20.891 -6.52 1 85 168 GLN B CA 1
ATOM 2880 C C . GLN B 1 168 ? -3.686 -21.656 -7.012 1 85 168 GLN B C 1
ATOM 2882 O O . GLN B 1 168 ? -3.809 -22.688 -7.66 1 85 168 GLN B O 1
ATOM 2887 N N . ALA B 1 169 ? -2.576 -21.094 -6.672 1 85.56 169 ALA B N 1
ATOM 2888 C CA . ALA B 1 169 ? -1.335 -21.766 -7.051 1 85.56 169 ALA B CA 1
ATOM 2889 C C . ALA B 1 169 ? -1.226 -23.141 -6.375 1 85.56 169 ALA B C 1
ATOM 2891 O O . ALA B 1 169 ? -0.756 -24.094 -6.984 1 85.56 169 ALA B O 1
ATOM 2892 N N . ALA B 1 170 ? -1.662 -23.156 -5.172 1 88.94 170 ALA B N 1
ATOM 2893 C CA . ALA B 1 170 ? -1.66 -24.422 -4.453 1 88.94 170 ALA B CA 1
ATOM 2894 C C . ALA B 1 170 ? -2.543 -25.453 -5.156 1 88.94 170 ALA B C 1
ATOM 2896 O O . ALA B 1 170 ? -2.152 -26.609 -5.316 1 88.94 170 ALA B O 1
ATOM 2897 N N . THR B 1 171 ? -3.654 -25.062 -5.59 1 87.62 171 THR B N 1
ATOM 2898 C CA . THR B 1 171 ? -4.582 -25.938 -6.289 1 87.62 171 THR B CA 1
ATOM 2899 C C . THR B 1 171 ? -3.945 -26.5 -7.559 1 87.62 171 THR B C 1
ATOM 2901 O O . THR B 1 171 ? -4.035 -27.703 -7.832 1 87.62 171 THR B O 1
ATOM 2904 N N . VAL B 1 172 ? -3.281 -25.641 -8.266 1 85.44 172 VAL B N 1
ATOM 2905 C CA . VAL B 1 172 ? -2.604 -26.062 -9.484 1 85.44 172 VAL B CA 1
ATOM 2906 C C . VAL B 1 172 ? -1.512 -27.062 -9.148 1 85.44 172 VAL B C 1
ATOM 2908 O O . VAL B 1 172 ? -1.354 -28.078 -9.836 1 85.44 172 VAL B O 1
ATOM 2911 N N . ALA B 1 173 ? -0.829 -26.812 -8.078 1 86.69 173 ALA B N 1
ATOM 2912 C CA . ALA B 1 173 ? 0.238 -27.719 -7.652 1 86.69 173 ALA B CA 1
ATOM 2913 C C . ALA B 1 173 ? -0.318 -29.094 -7.277 1 86.69 173 ALA B C 1
ATOM 2915 O O . ALA B 1 173 ? 0.248 -30.125 -7.656 1 86.69 173 ALA B O 1
ATOM 2916 N N . TYR B 1 174 ? -1.413 -29.125 -6.605 1 89.62 174 TYR B N 1
ATOM 2917 C CA . TYR B 1 174 ? -2.033 -30.391 -6.207 1 89.62 174 TYR B CA 1
ATOM 2918 C C . TYR B 1 174 ? -2.516 -31.172 -7.426 1 89.62 174 TYR B C 1
ATOM 2920 O O . TYR B 1 174 ? -2.342 -32.375 -7.496 1 89.62 174 TYR B O 1
ATOM 2928 N N . LEU B 1 175 ? -3.082 -30.469 -8.375 1 86.38 175 LEU B N 1
ATOM 2929 C CA . LEU B 1 175 ? -3.572 -31.125 -9.578 1 86.38 175 LEU B CA 1
ATOM 2930 C C . LEU B 1 175 ? -2.416 -31.688 -10.398 1 86.38 175 LEU B C 1
ATOM 2932 O O . LEU B 1 175 ? -2.496 -32.812 -10.906 1 86.38 175 LEU B O 1
ATOM 2936 N N . ALA B 1 176 ? -1.393 -30.906 -10.461 1 85.5 176 ALA B N 1
ATOM 2937 C CA . ALA B 1 176 ? -0.208 -31.359 -11.18 1 85.5 176 ALA B CA 1
ATOM 2938 C C . ALA B 1 176 ? 0.429 -32.562 -10.484 1 85.5 176 ALA B C 1
ATOM 2940 O O . ALA B 1 176 ? 0.861 -33.5 -11.148 1 85.5 176 ALA B O 1
ATOM 2941 N N . ALA B 1 177 ? 0.455 -32.469 -9.219 1 88 177 ALA B N 1
ATOM 2942 C CA . ALA B 1 177 ? 1.008 -33.594 -8.445 1 88 177 ALA B CA 1
ATOM 2943 C C . ALA B 1 177 ? 0.187 -34.844 -8.648 1 88 177 ALA B C 1
ATOM 2945 O O . ALA B 1 177 ? 0.745 -35.938 -8.852 1 88 177 ALA B O 1
ATOM 2946 N N . ALA B 1 178 ? -1.087 -34.75 -8.633 1 88.69 178 ALA B N 1
ATOM 2947 C CA . ALA B 1 178 ? -1.974 -35.875 -8.828 1 88.69 178 ALA B CA 1
ATOM 2948 C C . ALA B 1 178 ? -1.796 -36.469 -10.227 1 88.69 178 ALA B C 1
ATOM 2950 O O . ALA B 1 178 ? -1.723 -37.688 -10.383 1 88.69 178 ALA B O 1
ATOM 2951 N N . LEU B 1 179 ? -1.692 -35.625 -11.18 1 83.31 179 LEU B N 1
ATOM 2952 C CA . LEU B 1 179 ? -1.529 -36.062 -12.555 1 83.31 179 LEU B CA 1
ATOM 2953 C C . LEU B 1 179 ? -0.214 -36.812 -12.727 1 83.31 179 LEU B C 1
ATOM 2955 O O . LEU B 1 179 ? -0.185 -37.906 -13.32 1 83.31 179 LEU B O 1
ATOM 2959 N N . LEU B 1 180 ? 0.841 -36.312 -12.195 1 82.44 180 LEU B N 1
ATOM 2960 C CA . LEU B 1 180 ? 2.154 -36.938 -12.305 1 82.44 180 LEU B CA 1
ATOM 2961 C C . LEU B 1 180 ? 2.197 -38.281 -11.539 1 82.44 180 LEU B C 1
ATOM 2963 O O . LEU B 1 180 ? 2.816 -39.219 -11.984 1 82.44 180 LEU B O 1
ATOM 2967 N N . ALA B 1 181 ? 1.577 -38.25 -10.359 1 83.69 181 ALA B N 1
ATOM 2968 C CA . ALA B 1 181 ? 1.516 -39.469 -9.578 1 83.69 181 ALA B CA 1
ATOM 2969 C C . ALA B 1 181 ? 0.77 -40.562 -10.336 1 83.69 181 ALA B C 1
ATOM 2971 O O . ALA B 1 181 ? 1.202 -41.719 -10.359 1 83.69 181 ALA B O 1
ATOM 2972 N N . LEU B 1 182 ? -0.3 -40.219 -11.023 1 82.5 182 LEU B N 1
ATOM 2973 C CA . LEU B 1 182 ? -1.071 -41.188 -11.797 1 82.5 182 LEU B CA 1
ATOM 2974 C C . LEU B 1 182 ? -0.263 -41.719 -12.977 1 82.5 182 LEU B C 1
ATOM 2976 O O . LEU B 1 182 ? -0.255 -42.906 -13.25 1 82.5 182 LEU B O 1
ATOM 2980 N N . LEU B 1 183 ? 0.463 -40.812 -13.617 1 76.19 183 LEU B N 1
ATOM 2981 C CA . LEU B 1 183 ? 1.296 -41.188 -14.742 1 76.19 183 LEU B CA 1
ATOM 2982 C C . LEU B 1 183 ? 2.453 -42.062 -14.273 1 76.19 183 LEU B C 1
ATOM 2984 O O . LEU B 1 183 ? 2.824 -43.031 -14.961 1 76.19 183 LEU B O 1
ATOM 2988 N N . GLY B 1 184 ? 2.963 -41.656 -13.109 1 74.62 184 GLY B N 1
ATOM 2989 C CA . GLY B 1 184 ? 4.039 -42.469 -12.547 1 74.62 184 GLY B CA 1
ATOM 2990 C C . GLY B 1 184 ? 3.598 -43.844 -12.156 1 74.62 184 GLY B C 1
ATOM 2991 O O . GLY B 1 184 ? 4.273 -44.844 -12.477 1 74.62 184 GLY B O 1
ATOM 2992 N N . ILE B 1 185 ? 2.514 -44.031 -11.617 1 77.69 185 ILE B N 1
ATOM 2993 C CA . ILE B 1 185 ? 1.978 -45.312 -11.18 1 77.69 185 ILE B CA 1
ATOM 2994 C C . ILE B 1 185 ? 1.621 -46.156 -12.398 1 77.69 185 ILE B C 1
ATOM 2996 O O . ILE B 1 185 ? 1.898 -47.344 -12.43 1 77.69 185 ILE B O 1
ATOM 3000 N N . ALA B 1 186 ? 1.042 -45.531 -13.398 1 74.19 186 ALA B N 1
ATOM 3001 C CA . ALA B 1 186 ? 0.704 -46.25 -14.633 1 74.19 186 ALA B CA 1
ATOM 3002 C C . ALA B 1 186 ? 1.959 -46.781 -15.32 1 74.19 186 ALA B C 1
ATOM 3004 O O . ALA B 1 186 ? 1.959 -47.875 -15.867 1 74.19 186 ALA B O 1
ATOM 3005 N N . GLY B 1 187 ? 3 -45.906 -15.219 1 69.5 187 GLY B N 1
ATOM 3006 C CA . GLY B 1 187 ? 4.27 -46.344 -15.789 1 69.5 187 GLY B CA 1
ATOM 3007 C C . GLY B 1 187 ? 4.879 -47.531 -15.062 1 69.5 187 GLY B C 1
ATOM 3008 O O . GLY B 1 187 ? 5.398 -48.438 -15.695 1 69.5 187 GLY B O 1
ATOM 3009 N N . PHE B 1 188 ? 4.773 -47.531 -13.758 1 71.75 188 PHE B N 1
ATOM 3010 C CA . PHE B 1 188 ? 5.266 -48.656 -12.969 1 71.75 188 PHE B CA 1
ATOM 3011 C C . PHE B 1 188 ? 4.449 -49.906 -13.25 1 71.75 188 PHE B C 1
ATOM 3013 O O . PHE B 1 188 ? 5.004 -51 -13.398 1 71.75 188 PHE B O 1
ATOM 3020 N N . ALA B 1 189 ? 3.143 -49.812 -13.344 1 72.25 189 ALA B N 1
ATOM 3021 C CA . ALA B 1 189 ? 2.281 -50.969 -13.625 1 72.25 189 ALA B CA 1
ATOM 3022 C C . ALA B 1 189 ? 2.588 -51.562 -15 1 72.25 189 ALA B C 1
ATOM 3024 O O . ALA B 1 189 ? 2.643 -52.781 -15.156 1 72.25 189 ALA B O 1
ATOM 3025 N N . HIS B 1 190 ? 2.867 -50.719 -15.938 1 65.94 190 HIS B N 1
ATOM 3026 C CA . HIS B 1 190 ? 3.197 -51.188 -17.281 1 65.94 190 HIS B CA 1
ATOM 3027 C C . HIS B 1 190 ? 4.559 -51.875 -17.312 1 65.94 190 HIS B C 1
ATOM 3029 O O . HIS B 1 190 ? 4.73 -52.875 -18 1 65.94 190 HIS B O 1
ATOM 3035 N N . ALA B 1 191 ? 5.43 -51.344 -16.484 1 65.69 191 ALA B N 1
ATOM 3036 C CA . ALA B 1 191 ? 6.77 -51.906 -16.406 1 65.69 191 ALA B CA 1
ATOM 3037 C C . ALA B 1 191 ? 6.738 -53.312 -15.773 1 65.69 191 ALA B C 1
ATOM 3039 O O . ALA B 1 191 ? 7.555 -54.156 -16.109 1 65.69 191 ALA B O 1
ATOM 3040 N N . PHE B 1 192 ? 5.809 -53.5 -14.953 1 66.44 192 PHE B N 1
ATOM 3041 C CA . PHE B 1 192 ? 5.727 -54.75 -14.242 1 66.44 192 PHE B CA 1
ATOM 3042 C C . PHE B 1 192 ? 4.949 -55.781 -15.055 1 66.44 192 PHE B C 1
ATOM 3044 O O . PHE B 1 192 ? 5.117 -57 -14.867 1 66.44 192 PHE B O 1
ATOM 3051 N N . VAL B 1 193 ? 4.176 -55.438 -16.016 1 62.62 193 VAL B N 1
ATOM 3052 C CA . VAL B 1 193 ? 3.375 -56.375 -16.781 1 62.62 193 VAL B CA 1
ATOM 3053 C C . VAL B 1 193 ? 4.086 -56.688 -18.094 1 62.62 193 VAL B C 1
ATOM 3055 O O . VAL B 1 193 ? 3.848 -57.75 -18.703 1 62.62 193 VAL B O 1
ATOM 3058 N N . THR B 1 194 ? 4.969 -55.875 -18.5 1 59.69 194 THR B N 1
ATOM 3059 C CA . THR B 1 194 ? 5.684 -56.156 -19.734 1 59.69 194 THR B CA 1
ATOM 3060 C C . THR B 1 194 ? 6.762 -57.219 -19.516 1 59.69 194 THR B C 1
ATOM 3062 O O . THR B 1 194 ? 7.535 -57.125 -18.562 1 59.69 194 THR B O 1
ATOM 3065 N N . PRO B 1 195 ? 6.598 -58.531 -20.016 1 53.5 195 PRO B N 1
ATOM 3066 C CA . PRO B 1 195 ? 7.539 -59.656 -19.844 1 53.5 195 PRO B CA 1
ATOM 3067 C C . PRO B 1 195 ? 8.992 -59.219 -20.078 1 53.5 195 PRO B C 1
ATOM 3069 O O . PRO B 1 195 ? 9.25 -58.344 -20.891 1 53.5 195 PRO B O 1
ATOM 3072 N N . LYS B 1 196 ? 9.797 -59.5 -19.094 1 53.75 196 LYS B N 1
ATOM 3073 C CA . LYS B 1 196 ? 11.234 -59.25 -19.047 1 53.75 196 LYS B CA 1
ATOM 3074 C C . LYS B 1 196 ? 11.883 -59.5 -20.406 1 53.75 196 LYS B C 1
ATOM 3076 O O . LYS B 1 196 ? 12.977 -59 -20.672 1 53.75 196 LYS B O 1
ATOM 3081 N N . SER B 1 197 ? 11.43 -60.688 -20.969 1 46.16 197 SER B N 1
ATOM 3082 C CA . SER B 1 197 ? 12.195 -61.281 -22.047 1 46.16 197 SER B CA 1
ATOM 3083 C C . SER B 1 197 ? 12.188 -60.438 -23.297 1 46.16 197 SER B C 1
ATOM 3085 O O . SER B 1 197 ? 12.844 -60.75 -24.297 1 46.16 197 SER B O 1
ATOM 3087 N N . LYS B 1 198 ? 11.125 -59.75 -23.453 1 47.28 198 LYS B N 1
ATOM 3088 C CA . LYS B 1 198 ? 11.055 -59.25 -24.828 1 47.28 198 LYS B CA 1
ATOM 3089 C C . LYS B 1 198 ? 12.141 -58.219 -25.109 1 47.28 198 LYS B C 1
ATOM 3091 O O . LYS B 1 198 ? 12.102 -57.094 -24.562 1 47.28 198 LYS B O 1
ATOM 3096 N N . GLY B 1 199 ? 13.289 -58.812 -24.875 1 41.31 199 GLY B N 1
ATOM 3097 C CA . GLY B 1 199 ? 14.477 -58.125 -25.344 1 41.31 199 GLY B CA 1
ATOM 3098 C C . GLY B 1 199 ? 14.305 -57.5 -26.734 1 41.31 199 GLY B C 1
ATOM 3099 O O . GLY B 1 199 ? 13.328 -57.812 -27.422 1 41.31 199 GLY B O 1
ATOM 3100 N N . PHE B 1 200 ? 14.742 -56.438 -27.016 1 40.34 200 PHE B N 1
ATOM 3101 C CA . PHE B 1 200 ? 14.758 -56 -28.406 1 40.34 200 PHE B CA 1
ATOM 3102 C C . PHE B 1 200 ? 15.094 -57.156 -29.328 1 40.34 200 PHE B C 1
ATOM 3104 O O . PHE B 1 200 ? 16.188 -57.719 -29.25 1 40.34 200 PHE B O 1
ATOM 3111 N N . ALA B 1 201 ? 14.117 -58.25 -29.547 1 38.19 201 ALA B N 1
ATOM 3112 C CA . ALA B 1 201 ? 14.328 -59.375 -30.453 1 38.19 201 ALA B CA 1
ATOM 3113 C C . ALA B 1 201 ? 15.219 -58.969 -31.625 1 38.19 201 ALA B C 1
ATOM 3115 O O . ALA B 1 201 ? 14.93 -58.031 -32.344 1 38.19 201 ALA B O 1
ATOM 3116 N N . VAL B 1 202 ? 16.516 -59.125 -31.453 1 42.09 202 VAL B N 1
ATOM 3117 C CA . VAL B 1 202 ? 17.438 -59.125 -32.594 1 42.09 202 VAL B CA 1
ATOM 3118 C C . VAL B 1 202 ? 16.906 -60.062 -33.656 1 42.09 202 VAL B C 1
ATOM 3120 O O . VAL B 1 202 ? 16.641 -61.219 -33.406 1 42.09 202 VAL B O 1
ATOM 3123 N N . PRO B 1 203 ? 16.141 -59.5 -34.625 1 41.56 203 PRO B N 1
ATOM 3124 C CA . PRO B 1 203 ? 15.797 -60.438 -35.688 1 41.56 203 PRO B CA 1
ATOM 3125 C C . PRO B 1 203 ? 16.906 -61.438 -35.969 1 41.56 203 PRO B C 1
ATOM 3127 O O . PRO B 1 203 ? 18.094 -61.125 -35.844 1 41.56 203 PRO B O 1
ATOM 3130 N N . GLU B 1 204 ? 16.641 -62.688 -35.781 1 40.94 204 GLU B N 1
ATOM 3131 C CA . GLU B 1 204 ? 17.547 -63.781 -36.188 1 40.94 204 GLU B CA 1
ATOM 3132 C C . GLU B 1 204 ? 18.062 -63.531 -37.594 1 40.94 204 GLU B C 1
ATOM 3134 O O . GLU B 1 204 ? 17.297 -63.125 -38.5 1 40.94 204 GLU B O 1
ATOM 3139 N N . PRO B 1 205 ? 19.297 -63.375 -37.75 1 39.75 205 PRO B N 1
ATOM 3140 C CA . PRO B 1 205 ? 19.875 -63.25 -39.094 1 39.75 205 PRO B CA 1
ATOM 3141 C C . PRO B 1 205 ? 19.25 -64.188 -40.094 1 39.75 205 PRO B C 1
ATOM 3143 O O . PRO B 1 205 ? 18.938 -65.375 -39.75 1 39.75 205 PRO B O 1
ATOM 3146 N N . ALA B 1 206 ? 18.531 -63.656 -40.969 1 43.97 206 ALA B N 1
ATOM 3147 C CA . ALA B 1 206 ? 18.094 -64.438 -42.094 1 43.97 206 ALA B CA 1
ATOM 3148 C C . ALA B 1 206 ? 19.141 -65.5 -42.469 1 43.97 206 ALA B C 1
ATOM 3150 O O . ALA B 1 206 ? 20.328 -65.188 -42.562 1 43.97 206 ALA B O 1
ATOM 3151 N N . ALA B 1 207 ? 18.938 -66.75 -42.156 1 41.81 207 ALA B N 1
ATOM 3152 C CA . ALA B 1 207 ? 19.797 -67.875 -42.625 1 41.81 207 ALA B CA 1
ATOM 3153 C C . ALA B 1 207 ? 20.203 -67.625 -44.094 1 41.81 207 ALA B C 1
ATOM 3155 O O . ALA B 1 207 ? 19.391 -67.188 -44.906 1 41.81 207 ALA B O 1
ATOM 3156 N N . GLU B 1 208 ? 21.453 -67.25 -44.406 1 38 208 GLU B N 1
ATOM 3157 C CA . GLU B 1 208 ? 22.078 -67.25 -45.75 1 38 208 GLU B CA 1
ATOM 3158 C C . GLU B 1 208 ? 21.719 -68.5 -46.531 1 38 208 GLU B C 1
ATOM 3160 O O . GLU B 1 208 ? 21.953 -69.625 -46.062 1 38 208 GLU B O 1
ATOM 3165 N N . LYS B 1 209 ? 20.562 -68.438 -47.125 1 45.88 209 LYS B N 1
ATOM 3166 C CA . LYS B 1 209 ? 20.344 -69.375 -48.188 1 45.88 209 LYS B CA 1
ATOM 3167 C C . LYS B 1 209 ? 21.641 -69.688 -48.938 1 45.88 209 LYS B C 1
ATOM 3169 O O . LYS B 1 209 ? 22.234 -68.812 -49.531 1 45.88 209 LYS B O 1
ATOM 3174 N N . GLU B 1 210 ? 22.594 -70.625 -48.375 1 39.16 210 GLU B N 1
ATOM 3175 C CA . GLU B 1 210 ? 23.672 -71.188 -49.188 1 39.16 210 GLU B CA 1
ATOM 3176 C C . GLU B 1 210 ? 23.188 -71.5 -50.594 1 39.16 210 GLU B C 1
ATOM 3178 O O . GLU B 1 210 ? 22.188 -72.188 -50.75 1 39.16 210 GLU B O 1
ATOM 3183 N N . ALA B 1 211 ? 23.359 -70.562 -51.406 1 48.25 211 ALA B N 1
ATOM 3184 C CA . ALA B 1 211 ? 23.281 -70.812 -52.844 1 48.25 211 ALA B CA 1
ATOM 3185 C C . ALA B 1 211 ? 23.922 -72.188 -53.188 1 48.25 211 ALA B C 1
ATOM 3187 O O . ALA B 1 211 ? 25.141 -72.375 -53.031 1 48.25 211 ALA B O 1
ATOM 3188 N N . VAL B 1 212 ? 23.203 -73.25 -52.781 1 42.88 212 VAL B N 1
ATOM 3189 C CA . VAL B 1 212 ? 23.688 -74.5 -53.406 1 42.88 212 VAL B CA 1
ATOM 3190 C C . VAL B 1 212 ? 23.766 -74.312 -54.938 1 42.88 212 VAL B C 1
ATOM 3192 O O . VAL B 1 212 ? 22.766 -74 -55.562 1 42.88 212 VAL B O 1
ATOM 3195 N N . THR B 1 213 ? 24.875 -73.688 -55.344 1 40.03 213 THR B N 1
ATOM 3196 C CA . THR B 1 213 ? 25.344 -73.812 -56.719 1 40.03 213 THR B CA 1
ATOM 3197 C C . THR B 1 213 ? 25.172 -75.25 -57.219 1 40.03 213 THR B C 1
ATOM 3199 O O . THR B 1 213 ? 25.828 -76.125 -56.719 1 40.03 213 THR B O 1
ATOM 3202 N N . THR B 1 214 ? 23.844 -75.688 -57.25 1 33.81 214 THR B N 1
ATOM 3203 C CA . THR B 1 214 ? 23.859 -76.688 -58.281 1 33.81 214 THR B CA 1
ATOM 3204 C C . THR B 1 214 ? 24.141 -76.125 -59.656 1 33.81 214 THR B C 1
ATOM 3206 O O . THR B 1 214 ? 23.672 -75 -59.969 1 33.81 214 THR B O 1
#

Radius of gyration: 35.96 Å; Cα contacts (8 Å, |Δi|>4): 495; chains: 2; bounding box: 73×127×100 Å

Nearest PDB structures (foldseek):
  4nqi-assembly2_D  TM=2.750E-01  e=1.862E+00  Dictyostelium discoideum
  6djl-assembly1_C  TM=2.438E-01  e=9.816E+00  Homo sapiens

pLDDT: mean 85.19, std 16.52, range [32.25, 98.5]

Foldseek 3Di:
DFPLVVLQVLLVVLLVLLVVLLVLLVVLLVLLVCLFVVLQVVQVVVFDFQAAQVPDDPQLVVQPVSNVRHGHRQRGLVSLLCCLCRPLVVVLCVQPVNDALVRLVVVLVVLVVVLVVCVVVVPPCNVVSVVVNVSSVVSSVSRVVSVVSSVVSNVSSVSNVSSVVSNVSSVVSNVSSVVSNVSSVVSNVCSVPPPSPPDVPPPDPDDPPPPPPD/DFPLVVLLVLLVVLLVLLVVLLVLLVVLLVLLVCLFVVLQVVQVVVFDFQAALVPDDPQLVVQPVSNVRHGHRQRGLVSLLCCLCRPLVVVCCVQPVNDALVRLVVVLVVLVVVLVVCVVVVNPCNVVSVVVNVSSVVSSVSRVVSVVSSVVSNVSSVSNVSSVVSNVSSVVSNVSSVVSNVVSVVSVVVSVPPDPPVDVPPPDPDPPPPPPPD